Protein AF-0000000076930332 (afdb_homodimer)

InterPro domains:
  IPR001228 2-C-methyl-D-erythritol 4-phosphate cytidylyltransferase [TIGR00453] (9-200)
  IPR018294 4-diphosphocytidyl-2C-methyl-D-erythritol synthase, conserved site [PS01295] (77-84)
  IPR029044 Nucleotide-diphospho-sugar transferases [G3DSA:3.90.550.10] (7-202)
  IPR029044 Nucleotide-diphospho-sugar transferases [SSF53448] (9-201)
  IPR034683 Cytidylyltransferase IspD/TarI [PF01128] (9-201)
  IPR034683 Cytidylyltransferase IspD/TarI [cd02516] (11-196)
  IPR050088 IspD/TarI cytidylyltransferase, baterial-type [PTHR32125] (11-202)

Solvent-accessible surface area (backbone atoms only — not comparable to full-atom values): 22376 Å² total; per-residue (Å²): 130,55,72,64,52,55,50,51,55,51,31,39,43,30,55,47,45,49,67,70,33,88,89,50,72,61,46,69,48,64,39,57,76,90,48,47,62,60,55,57,66,65,48,73,86,65,89,49,57,75,45,77,41,56,58,46,95,45,71,69,43,21,52,49,48,39,60,71,68,53,66,90,81,52,73,60,40,75,49,64,56,48,45,27,32,55,50,49,65,66,49,51,51,51,22,49,52,46,11,71,73,58,42,18,16,27,23,22,38,74,46,82,57,55,39,30,34,36,48,98,85,36,32,59,71,44,76,54,66,46,91,36,30,28,34,57,47,63,45,33,24,29,26,49,65,54,52,52,54,15,49,52,50,32,60,73,66,69,58,86,72,96,51,74,64,54,36,33,45,75,67,71,47,68,35,36,54,31,77,49,59,88,73,46,45,68,48,83,46,73,68,38,45,54,48,50,53,52,56,57,65,74,101,130,55,73,63,54,53,51,50,55,50,31,39,42,30,56,48,47,49,69,71,34,89,89,48,70,63,46,68,46,64,38,57,76,88,49,47,63,61,56,56,65,65,48,73,87,64,89,49,58,75,45,77,42,56,58,45,96,46,72,70,42,20,52,49,48,40,61,71,69,52,66,90,81,54,74,62,40,76,47,64,56,47,43,27,32,55,52,48,67,66,49,50,51,52,24,49,52,46,11,69,74,58,43,18,16,28,22,21,39,73,47,85,57,57,37,32,34,37,49,97,84,36,32,61,72,43,77,55,68,46,91,35,29,28,33,57,47,61,46,33,24,29,27,49,63,55,50,53,55,16,48,51,50,31,62,73,68,68,57,87,73,94,48,72,64,54,38,34,44,75,69,71,45,68,36,35,54,31,79,50,59,88,73,44,46,68,49,84,45,74,67,38,45,53,46,50,52,53,56,55,65,74,99

pLDDT: mean 92.63, std 7.87, range [50.25, 98.88]

Radius of gyration: 24.08 Å; Cα contacts (8 Å, |Δi|>4): 737; chains: 2; bounding box: 47×67×54 Å

Organism: Aegilops tauschii subsp. strangulata (NCBI:txid200361)

Secondary structure (DSSP, 8-state):
--HHHHHHHHHTHHHHHHHT-TT---EEEE--GGGHHHHHHHSTT-SS-EEEE---SSHHHHHHHHHTTS-TT-S-EEE--TT-TT--HHHHHHHHHHHHHHSEEEEEEE--S-EEEE-TTSBEEEE--GGGEEEEEEEEEE-HHHHHHHHHHHHHTT---SSHHHHHHTTT---EEEE--TT-----SHHHHHHHHHHHHH-/--HHHHHHHHHTHHHHHHHT-TT---EEEE--GGGHHHHHHHSTT-SS-EEEE---SSHHHHHHHHHTTS-TT-S-EEE--TT-TT--HHHHHHHHHHHHHHSEEEEEEE--S-EEEE-TTSBEEEE--GGGEEEEEEEEEE-HHHHHHHHHHHHHTT---SSHHHHHHTTT---EEEE--TT-----SHHHHHHHHHHHHH-

Sequence (406 aa):
MSRRHEILTFLSHSLRTFCGMKEVKEVVVVCDPSYKNVFEGSVENLQIPIKFTTPGKERQDSVFNGLQEIDGDSELVCVHDSARPLVSSEDVKKVLEDAAVHGAAVLGVPVKATIKEANSDSFVVKTLDRKTLWEMQTPQVMKPNLLRDGFELVKRDALEVTDDVSIVEYLKHPVYITEGSYTNIKVTTPDDMLLAERLMNDKMSRRHEILTFLSHSLRTFCGMKEVKEVVVVCDPSYKNVFEGSVENLQIPIKFTTPGKERQDSVFNGLQEIDGDSELVCVHDSARPLVSSEDVKKVLEDAAVHGAAVLGVPVKATIKEANSDSFVVKTLDRKTLWEMQTPQVMKPNLLRDGFELVKRDALEVTDDVSIVEYLKHPVYITEGSYTNIKVTTPDDMLLAERLMNDK

Foldseek 3Di:
DDPVLVVLLLLLLVVQQLLPDPLHAEEEAEDDPVCVCSNVVNHPPGPHYYHYDYADPDPLRSVVRSLVPDDPPDFKDWDAGSLQNPFHNVLVVQQQVVCSVQQWEFEKAQDDDWDFDADPVRHTPDTDDSVVDIDTHGTIMGGSVLQVVLVVVCVVVVNDDPDSCVSSVVVVRDYHYRYGDPLSDGHDDPVSVVSVVVVVVVD/DDPVLVVLLLLLLVVQQLLPDPLHAEEEAEDDPVCVCSNVVNHPPGPHYYHYDYADPDPLRSVVRSLVPDDPPDFKDWDAGSLQNPFHNVLVVQQQVVCSVQQWEFEKAQDDDWDFDADPVRHTPDTDDSVVDIDTHGTIMGGSVLQVVLVVVCVVVVNDDPDRCVSSVVVVRDYHYRYGDPLSDGHDDPVSVVSVVVVVVVD

Structure (mmCIF, N/CA/C/O backbone):
data_AF-0000000076930332-model_v1
#
loop_
_entity.id
_entity.type
_entity.pdbx_description
1 polymer '2-C-methyl-D-erythritol 4-phosphate cytidylyltransferase, chloroplastic'
#
loop_
_atom_site.group_PDB
_atom_site.id
_atom_site.type_symbol
_atom_site.label_atom_id
_atom_site.label_alt_id
_atom_site.label_comp_id
_atom_site.label_asym_id
_atom_site.label_entity_id
_atom_site.label_seq_id
_atom_site.pdbx_PDB_ins_code
_atom_site.Cartn_x
_atom_site.Cartn_y
_atom_site.Cartn_z
_atom_site.occupancy
_atom_site.B_iso_or_equiv
_atom_site.auth_seq_id
_atom_site.auth_comp_id
_atom_site.auth_asym_id
_atom_site.auth_atom_id
_atom_site.pdbx_PDB_model_num
ATOM 1 N N . MET A 1 1 ? 28.844 10.359 14.023 1 50.25 1 MET A N 1
ATOM 2 C CA . MET A 1 1 ? 27.453 10.688 14.312 1 50.25 1 MET A CA 1
ATOM 3 C C . MET A 1 1 ? 26.625 9.422 14.461 1 50.25 1 MET A C 1
ATOM 5 O O . MET A 1 1 ? 26.766 8.477 13.68 1 50.25 1 MET A O 1
ATOM 9 N N . SER A 1 2 ? 25.875 9.266 15.578 1 70.81 2 SER A N 1
ATOM 10 C CA . SER A 1 2 ? 25.125 8.047 15.844 1 70.81 2 SER A CA 1
ATOM 11 C C . SER A 1 2 ? 24.047 7.816 14.781 1 70.81 2 SER A C 1
ATOM 13 O O . SER A 1 2 ? 23.594 8.766 14.133 1 70.81 2 SER A O 1
ATOM 15 N N . ARG A 1 3 ? 23.906 6.594 14.391 1 73.06 3 ARG A N 1
ATOM 16 C CA . ARG A 1 3 ? 22.875 6.191 13.445 1 73.06 3 ARG A CA 1
ATOM 17 C C . ARG A 1 3 ? 21.547 6.875 13.75 1 73.06 3 ARG A C 1
ATOM 19 O O . ARG A 1 3 ? 20.828 7.285 12.836 1 73.06 3 ARG A O 1
ATOM 26 N N . ARG A 1 4 ? 21.422 7.102 14.953 1 75.94 4 ARG A N 1
ATOM 27 C CA . ARG A 1 4 ? 20.203 7.754 15.406 1 75.94 4 ARG A CA 1
ATOM 28 C C . ARG A 1 4 ? 20.172 9.219 15 1 75.94 4 ARG A C 1
ATOM 30 O O . ARG A 1 4 ? 19.141 9.742 14.586 1 75.94 4 ARG A O 1
ATOM 37 N N . HIS A 1 5 ? 21.281 9.805 15.109 1 75.44 5 HIS A N 1
ATOM 38 C CA . HIS A 1 5 ? 21.391 11.203 14.727 1 75.44 5 HIS A CA 1
ATOM 39 C C . HIS A 1 5 ? 21.172 11.383 13.227 1 75.44 5 HIS A C 1
ATOM 41 O O . HIS A 1 5 ? 20.5 12.32 12.797 1 75.44 5 HIS 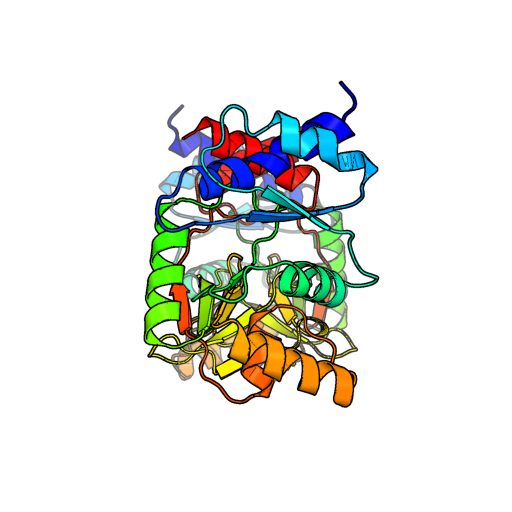A O 1
ATOM 47 N N . GLU A 1 6 ? 21.625 10.547 12.539 1 78 6 GLU A N 1
ATOM 48 C CA . GLU A 1 6 ? 21.484 10.594 11.086 1 78 6 GLU A CA 1
ATOM 49 C C . GLU A 1 6 ? 20.016 10.43 10.68 1 78 6 GLU A C 1
ATOM 51 O O . GLU A 1 6 ? 19.531 11.148 9.805 1 78 6 GLU A O 1
ATOM 56 N N . ILE A 1 7 ? 19.359 9.586 11.398 1 80.19 7 ILE A N 1
ATOM 57 C CA . ILE A 1 7 ? 17.953 9.312 11.102 1 80.19 7 ILE A CA 1
ATOM 58 C C . ILE A 1 7 ? 17.109 10.539 11.422 1 80.19 7 ILE A C 1
ATOM 60 O O . ILE A 1 7 ? 16.266 10.953 10.617 1 80.19 7 ILE A O 1
ATOM 64 N N . LEU A 1 8 ? 17.5 11.117 12.508 1 80.5 8 LEU A N 1
ATOM 65 C CA . LEU A 1 8 ? 16.719 12.266 12.938 1 80.5 8 LEU A CA 1
ATOM 66 C C . LEU A 1 8 ? 16.953 13.461 12.023 1 80.5 8 LEU A C 1
ATOM 68 O O . LEU A 1 8 ? 16.047 14.234 11.742 1 80.5 8 LEU A O 1
ATOM 72 N N . THR A 1 9 ? 18.141 13.555 11.594 1 80.06 9 THR A N 1
ATOM 73 C CA . THR A 1 9 ? 18.453 14.609 10.641 1 80.06 9 THR A CA 1
ATOM 74 C C . THR A 1 9 ? 17.688 14.414 9.336 1 80.06 9 THR A C 1
ATOM 76 O O . THR A 1 9 ? 17.141 15.375 8.781 1 80.06 9 THR A O 1
ATOM 79 N N . PHE A 1 10 ? 17.641 13.258 9.086 1 84.25 10 PHE A N 1
ATOM 80 C CA . PHE A 1 10 ? 16.906 12.945 7.859 1 84.25 10 PHE A CA 1
ATOM 81 C C . PHE A 1 10 ? 15.422 13.219 8.031 1 84.25 10 PHE A C 1
ATOM 83 O O . PHE A 1 10 ? 14.781 13.781 7.141 1 84.25 10 PHE A O 1
ATOM 90 N N . LEU A 1 11 ? 14.969 13 9.219 1 84.5 11 LEU A N 1
ATOM 91 C CA . LEU A 1 11 ? 13.539 13.148 9.492 1 84.5 11 LEU A CA 1
ATOM 92 C C . LEU A 1 11 ? 13.18 14.625 9.656 1 84.5 11 LEU A C 1
ATOM 94 O O . LEU A 1 11 ? 12 14.984 9.594 1 84.5 11 LEU A O 1
ATOM 98 N N . SER A 1 12 ? 14.203 15.461 9.672 1 89.62 12 SER A N 1
ATOM 99 C CA . SER A 1 12 ? 13.953 16.891 9.867 1 89.62 12 SER A CA 1
ATOM 100 C C . SER A 1 12 ? 13.805 17.609 8.531 1 89.62 12 SER A C 1
ATOM 102 O O . SER A 1 12 ? 13.531 18.812 8.492 1 89.62 12 SER A O 1
ATOM 104 N N . HIS A 1 13 ? 13.875 16.922 7.488 1 91.44 13 HIS A N 1
ATOM 105 C CA . HIS A 1 13 ? 13.789 17.531 6.168 1 91.44 13 HIS A CA 1
ATOM 106 C C . HIS A 1 13 ? 12.414 18.156 5.941 1 91.44 13 HIS A C 1
ATOM 108 O O . HIS A 1 13 ? 12.305 19.219 5.32 1 91.44 13 HIS A O 1
ATOM 114 N N . SER A 1 14 ? 11.414 17.453 6.43 1 93.62 14 SER A N 1
ATOM 115 C CA . SER A 1 14 ? 10.078 18.016 6.25 1 93.62 14 SER A CA 1
ATOM 116 C C . SER A 1 14 ? 9.914 19.328 7.023 1 93.62 14 SER A C 1
ATOM 118 O O . SER A 1 14 ? 9.18 20.219 6.598 1 93.62 14 SER A O 1
ATOM 120 N N . LEU A 1 15 ? 10.625 19.469 8.156 1 93.81 15 LEU A N 1
ATOM 121 C CA . LEU A 1 15 ? 10.602 20.703 8.914 1 93.81 15 LEU A CA 1
ATOM 122 C C . LEU A 1 15 ? 11.086 21.875 8.062 1 93.81 15 LEU A C 1
ATOM 124 O O . LEU A 1 15 ? 10.469 22.938 8.047 1 93.81 15 LEU A O 1
ATOM 128 N N . ARG A 1 16 ? 12.148 21.641 7.367 1 91.44 16 ARG A N 1
ATOM 129 C CA . ARG A 1 16 ? 12.68 22.672 6.484 1 91.44 16 ARG A CA 1
ATOM 130 C C . ARG A 1 16 ? 11.672 23.031 5.398 1 91.44 16 ARG A C 1
ATOM 132 O O . ARG A 1 16 ? 11.523 24.203 5.055 1 91.44 16 ARG A O 1
ATOM 139 N N . THR A 1 17 ? 11.039 22.031 4.871 1 93.56 17 THR A N 1
ATOM 140 C CA . THR A 1 17 ? 10.031 22.266 3.844 1 93.56 17 THR A CA 1
ATOM 141 C C . THR A 1 17 ? 8.922 23.172 4.363 1 93.56 17 THR A C 1
ATOM 143 O O . THR A 1 17 ? 8.594 24.188 3.736 1 93.56 17 THR A O 1
ATOM 146 N N . PHE A 1 18 ? 8.375 22.922 5.531 1 95.94 18 PHE A N 1
ATOM 147 C CA . PHE A 1 18 ? 7.289 23.703 6.113 1 95.94 18 PHE A CA 1
ATOM 148 C C . PHE A 1 18 ? 7.762 25.109 6.465 1 95.94 18 PHE A C 1
ATOM 150 O O . PHE A 1 18 ? 7.059 26.094 6.203 1 95.94 18 PHE A O 1
ATOM 157 N N . CYS A 1 19 ? 8.945 25.219 6.973 1 93.75 19 CYS A N 1
ATOM 158 C CA . CYS A 1 19 ? 9.477 26.516 7.398 1 93.75 19 CYS A CA 1
ATOM 159 C C . CYS A 1 19 ? 9.734 27.422 6.199 1 93.75 19 CYS A C 1
ATOM 161 O O . CYS A 1 19 ? 9.781 28.641 6.336 1 93.75 19 CYS A O 1
ATOM 163 N N . GLY A 1 20 ? 9.906 26.828 5.074 1 92.38 20 GLY A N 1
ATOM 164 C CA . GLY A 1 20 ? 10.18 27.594 3.869 1 92.38 20 GLY A CA 1
ATOM 165 C C . GLY A 1 20 ? 8.914 28.031 3.152 1 92.38 20 GLY A C 1
ATOM 166 O O . GLY A 1 20 ? 8.984 28.75 2.15 1 92.38 20 GLY A O 1
ATOM 167 N N . MET A 1 21 ? 7.809 27.703 3.678 1 94.81 21 MET A N 1
ATOM 168 C CA . MET A 1 21 ? 6.543 28 3.02 1 94.81 21 MET A CA 1
ATOM 169 C C . MET A 1 21 ? 5.922 29.281 3.58 1 94.81 21 MET A C 1
ATOM 171 O O . MET A 1 21 ? 5.84 29.453 4.797 1 94.81 21 MET A O 1
ATOM 175 N N . LYS A 1 22 ? 5.398 30.078 2.693 1 94.75 22 LYS A N 1
ATOM 176 C CA . LYS A 1 22 ? 4.773 31.328 3.119 1 94.75 22 LYS A CA 1
ATOM 177 C C . LYS A 1 22 ? 3.436 31.062 3.803 1 94.75 22 LYS A C 1
ATOM 179 O O . LYS A 1 22 ? 2.992 31.859 4.633 1 94.75 22 LYS A O 1
ATOM 184 N N . GLU A 1 23 ? 2.779 29.938 3.514 1 95.81 23 GLU A N 1
ATOM 185 C CA . GLU A 1 23 ? 1.477 29.578 4.066 1 95.81 23 GLU A CA 1
ATOM 186 C C . GLU A 1 23 ? 1.593 29.172 5.531 1 95.81 23 GLU A C 1
ATOM 188 O O . GLU A 1 23 ? 0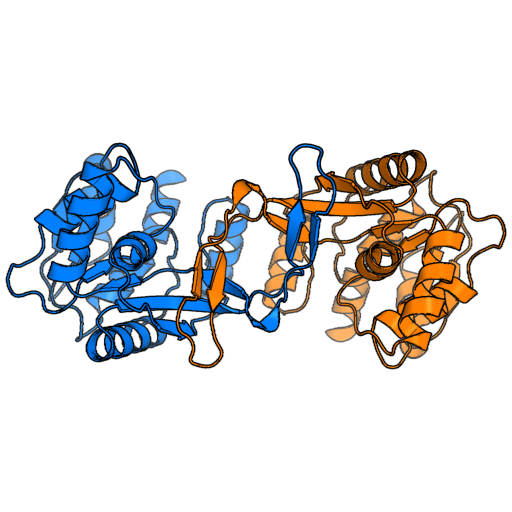.602 29.172 6.266 1 95.81 23 GLU A O 1
ATOM 193 N N . VAL A 1 24 ? 2.785 28.828 5.977 1 96.19 24 VAL A N 1
ATOM 194 C CA . VAL A 1 24 ? 3.002 28.344 7.336 1 96.19 24 VAL A CA 1
ATOM 195 C C . VAL A 1 24 ? 3.457 29.484 8.234 1 96.19 24 VAL A C 1
ATOM 197 O O . VAL A 1 24 ? 4.484 30.125 7.969 1 96.19 24 VAL A O 1
ATOM 200 N N . LYS A 1 25 ? 2.715 29.672 9.297 1 96.06 25 LYS A N 1
ATOM 201 C CA . LYS A 1 25 ? 2.988 30.844 10.141 1 96.06 25 LYS A CA 1
ATOM 202 C C . LYS A 1 25 ? 3.676 30.438 11.438 1 96.06 25 LYS A C 1
ATOM 204 O O . LYS A 1 25 ? 4.27 31.281 12.117 1 96.06 25 LYS A O 1
ATOM 209 N N . GLU A 1 26 ? 3.525 29.281 11.797 1 96.75 26 GLU A N 1
ATOM 210 C CA . GLU A 1 26 ? 4.188 28.703 12.961 1 96.75 26 GLU A CA 1
ATOM 211 C C . GLU A 1 26 ? 4.312 27.188 12.836 1 96.75 26 GLU A C 1
ATOM 213 O O . GLU A 1 26 ? 3.57 26.562 12.078 1 96.75 26 GLU A O 1
ATOM 218 N N . VAL A 1 27 ? 5.285 26.609 13.523 1 96.5 27 VAL A N 1
ATOM 219 C CA . VAL A 1 27 ? 5.461 25.156 13.57 1 96.5 27 VAL A CA 1
ATOM 220 C C . VAL A 1 27 ? 5.555 24.703 15.023 1 96.5 27 VAL A C 1
ATOM 222 O O . VAL A 1 27 ? 6.227 25.328 15.844 1 96.5 27 VAL A O 1
ATOM 225 N N . VAL A 1 28 ? 4.82 23.719 15.383 1 97.12 28 VAL A N 1
ATOM 226 C CA . VAL A 1 28 ? 4.938 23.031 16.672 1 97.12 28 VAL A CA 1
ATOM 227 C C . VAL A 1 28 ? 5.555 21.656 16.469 1 97.12 28 VAL A C 1
ATOM 229 O O . VAL A 1 28 ? 4.973 20.797 15.789 1 97.12 28 VAL A O 1
ATOM 232 N N . VAL A 1 29 ? 6.727 21.438 17.031 1 95.94 29 VAL A N 1
ATOM 233 C CA . VAL A 1 29 ? 7.406 20.141 16.953 1 95.94 29 VAL A CA 1
ATOM 234 C C . VAL A 1 29 ? 7.098 19.328 18.219 1 95.94 29 VAL A C 1
ATOM 236 O O . VAL A 1 29 ? 7.367 19.781 19.328 1 95.94 29 VAL A O 1
ATOM 239 N N . VAL A 1 30 ? 6.465 18.203 17.969 1 97.06 30 VAL A N 1
ATOM 240 C CA . VAL A 1 30 ? 6.176 17.281 19.062 1 97.06 30 VAL A CA 1
ATOM 241 C C . VAL A 1 30 ? 7.254 16.203 19.141 1 97.06 30 VAL A C 1
A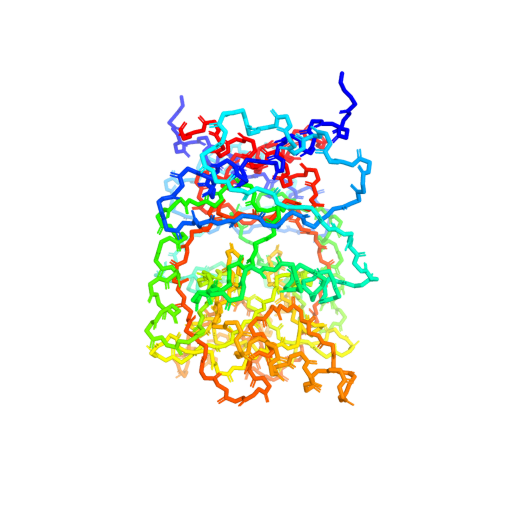TOM 243 O O . VAL A 1 30 ? 7.301 15.305 18.297 1 97.06 30 VAL A O 1
ATOM 246 N N . CYS A 1 31 ? 8.094 16.281 20.141 1 94.38 31 CYS A N 1
ATOM 247 C CA . CYS A 1 31 ? 9.195 15.32 20.266 1 94.38 31 CYS A CA 1
ATOM 248 C C . CYS A 1 31 ? 9.695 15.227 21.703 1 94.38 31 CYS A C 1
ATOM 250 O O . CYS A 1 31 ? 9.383 16.094 22.516 1 94.38 31 CYS A O 1
ATOM 252 N N . ASP A 1 32 ? 10.344 14.133 21.938 1 93.75 32 ASP A N 1
ATOM 253 C CA . ASP A 1 32 ? 11.07 14.039 23.188 1 93.75 32 ASP A CA 1
ATOM 254 C C . ASP A 1 32 ? 12.055 15.188 23.344 1 93.75 32 ASP A C 1
ATOM 256 O O . ASP A 1 32 ? 12.75 15.555 22.391 1 93.75 32 ASP A O 1
ATOM 260 N N . PRO A 1 33 ? 12.133 15.703 24.547 1 93.38 33 PRO A N 1
ATOM 261 C CA . PRO A 1 33 ? 13.023 16.844 24.766 1 93.38 33 PRO A CA 1
ATOM 262 C C . PRO A 1 33 ? 14.469 16.547 24.359 1 93.38 33 PRO A C 1
ATOM 264 O O . PRO A 1 33 ? 15.203 17.453 23.969 1 93.38 33 PRO A O 1
ATOM 267 N N . SER A 1 34 ? 14.898 15.297 24.375 1 91.44 34 SER A N 1
ATOM 268 C CA . SER A 1 34 ? 16.266 14.922 24.031 1 91.44 34 SER A CA 1
ATOM 269 C C . SER A 1 34 ? 16.547 15.164 22.547 1 91.44 34 SER A C 1
ATOM 271 O O . SER A 1 34 ? 17.719 15.203 22.125 1 91.44 34 SER A O 1
ATOM 273 N N . TYR A 1 35 ? 15.508 15.367 21.781 1 88.75 35 TYR A N 1
ATOM 274 C CA . TYR A 1 35 ? 15.711 15.531 20.344 1 88.75 35 TYR A CA 1
ATOM 275 C C . TYR A 1 35 ? 15.562 16.984 19.922 1 88.75 35 TYR A C 1
ATOM 277 O O . TYR A 1 35 ? 15.727 17.328 18.75 1 88.75 35 TYR A O 1
ATOM 285 N N . LYS A 1 36 ? 15.281 17.859 20.859 1 88.88 36 LYS A N 1
ATOM 286 C CA . LYS A 1 36 ? 15.031 19.266 20.562 1 88.88 36 LYS A CA 1
ATOM 287 C C . LYS A 1 36 ? 16.188 19.891 19.781 1 88.88 36 LYS A C 1
ATOM 289 O O . LYS A 1 36 ? 15.977 20.609 18.812 1 88.88 36 LYS A O 1
ATOM 294 N N . ASN A 1 37 ? 17.375 19.531 20.109 1 85.94 37 ASN A N 1
ATOM 295 C CA . ASN A 1 37 ? 18.547 20.125 19.5 1 85.94 37 ASN A CA 1
ATOM 296 C C . ASN A 1 37 ? 18.703 19.719 18.047 1 85.94 37 ASN A C 1
ATOM 298 O O . ASN A 1 37 ? 19.172 20.5 17.219 1 85.94 37 ASN A O 1
ATOM 302 N N . VAL A 1 38 ? 18.281 18.594 17.766 1 83.5 38 VAL A N 1
ATOM 303 C CA . VAL A 1 38 ? 18.375 18.094 16.391 1 83.5 38 VAL A CA 1
ATOM 304 C C . VAL A 1 38 ? 17.469 18.922 15.477 1 83.5 38 VAL A C 1
ATOM 306 O O . VAL A 1 38 ? 17.891 19.375 14.414 1 83.5 38 VAL A O 1
ATOM 309 N N . PHE A 1 39 ? 16.297 19.188 15.914 1 85.31 39 PHE A N 1
ATOM 310 C CA . PHE A 1 39 ? 15.336 19.922 15.109 1 85.31 39 PHE A CA 1
ATOM 311 C C . PHE A 1 39 ? 15.68 21.406 15.062 1 85.31 39 PHE A C 1
ATOM 313 O O . PHE A 1 39 ? 15.578 22.047 14.008 1 85.31 39 PHE A O 1
ATOM 320 N N . GLU A 1 40 ? 16.078 21.922 16.172 1 82.88 40 GLU A N 1
ATOM 321 C CA . GLU A 1 40 ? 16.484 23.328 16.219 1 82.88 40 GLU A CA 1
ATOM 322 C C . GLU A 1 40 ? 17.672 23.578 15.305 1 82.88 40 GLU A C 1
ATOM 324 O O . GLU A 1 40 ? 17.75 24.625 14.648 1 82.88 40 GLU A O 1
ATOM 329 N N . GLY A 1 41 ? 18.562 22.609 15.273 1 80.62 41 GLY A N 1
ATOM 330 C CA . GLY A 1 41 ? 19.766 22.75 14.461 1 80.62 41 GLY A CA 1
ATOM 331 C C . GLY A 1 41 ? 19.484 22.625 12.977 1 80.62 41 GLY A C 1
ATOM 332 O O . GLY A 1 41 ? 20.281 23.078 12.156 1 80.62 41 GLY A O 1
ATOM 333 N N . SER A 1 42 ? 18.438 22.062 12.703 1 78.19 42 SER A N 1
ATOM 334 C CA . SER A 1 42 ? 18.109 21.781 11.305 1 78.19 42 SER A CA 1
ATOM 335 C C . SER A 1 42 ? 17.516 23.016 10.625 1 78.19 42 SER A C 1
ATOM 337 O O . SER A 1 42 ? 17.391 23.047 9.398 1 78.19 42 SER A O 1
ATOM 339 N N . VAL A 1 43 ? 17.062 23.984 11.336 1 76.94 43 VAL A N 1
ATOM 340 C CA . VAL A 1 43 ? 16.375 25.141 10.75 1 76.94 43 VAL A CA 1
ATOM 341 C C . VAL A 1 43 ? 17.141 26.406 11.094 1 76.94 43 VAL A C 1
ATOM 343 O O . VAL A 1 43 ? 16.984 26.969 12.188 1 76.94 43 VAL A O 1
ATOM 346 N N . GLU A 1 44 ? 18.234 26.594 10.547 1 68.62 44 GLU A N 1
ATOM 347 C CA . GLU A 1 44 ? 18.984 27.828 10.773 1 68.62 44 GLU A CA 1
ATOM 348 C C . GLU A 1 44 ? 18.297 29.016 10.109 1 68.62 44 GLU A C 1
ATOM 350 O O . GLU A 1 44 ? 17.766 28.891 9 1 68.62 44 GLU A O 1
ATOM 355 N N . ASN A 1 45 ? 18.156 30.047 10.844 1 66.38 45 ASN A N 1
ATOM 356 C CA . ASN A 1 45 ? 17.688 31.328 10.336 1 66.38 45 ASN A CA 1
ATOM 357 C C . ASN A 1 45 ? 16.203 31.297 9.984 1 66.38 45 ASN A C 1
ATOM 359 O O . ASN A 1 45 ? 15.812 31.719 8.898 1 66.38 45 ASN A O 1
ATOM 363 N N . LEU A 1 46 ? 15.445 30.703 10.828 1 70.5 46 LEU A N 1
ATOM 364 C CA . LEU A 1 46 ? 14.023 30.531 10.562 1 70.5 46 LEU A CA 1
ATOM 365 C C . LEU A 1 46 ? 13.258 31.828 10.797 1 70.5 46 LEU A C 1
ATOM 367 O O . LEU A 1 46 ? 13.586 32.594 11.711 1 70.5 46 LEU A O 1
ATOM 371 N N . GLN A 1 47 ? 12.414 32.125 9.812 1 78.12 47 GLN A N 1
ATOM 372 C CA . GLN A 1 47 ? 11.602 33.344 9.836 1 78.12 47 GLN A CA 1
ATOM 373 C C . GLN A 1 47 ? 10.266 33.094 10.531 1 78.12 47 GLN A C 1
ATOM 375 O O . GLN A 1 47 ? 9.438 34 10.633 1 78.12 47 GLN A O 1
ATOM 380 N N . ILE A 1 48 ? 9.992 31.891 11.023 1 88.75 48 ILE A N 1
ATOM 381 C CA . ILE A 1 48 ? 8.719 31.625 11.688 1 88.75 48 ILE A CA 1
ATOM 382 C C . ILE A 1 48 ? 8.969 30.984 13.055 1 88.75 48 ILE A C 1
ATOM 384 O O . ILE A 1 48 ? 10 30.344 13.266 1 88.75 48 ILE A O 1
ATOM 388 N N . PRO A 1 49 ? 8.031 31.266 13.992 1 92.69 49 PRO A N 1
ATOM 389 C CA . PRO A 1 49 ? 8.18 30.688 15.32 1 92.69 49 PRO A CA 1
ATOM 390 C C . PRO A 1 49 ? 8.109 29.156 15.305 1 92.69 49 PRO A C 1
ATOM 392 O O . PRO A 1 49 ? 7.285 28.578 14.586 1 92.69 49 PRO A O 1
ATOM 395 N N . ILE A 1 50 ? 8.992 28.562 16.109 1 92.94 50 ILE A N 1
ATOM 396 C CA . ILE A 1 50 ? 8.977 27.109 16.344 1 92.94 50 ILE A CA 1
ATOM 397 C C . ILE A 1 50 ? 8.773 26.844 17.828 1 92.94 50 ILE A C 1
ATOM 399 O O . ILE A 1 50 ? 9.492 27.375 18.672 1 92.94 50 ILE A O 1
ATOM 403 N N . LYS A 1 51 ? 7.777 26.156 18.109 1 94.75 51 LYS A N 1
ATOM 404 C CA . LYS A 1 51 ? 7.492 25.703 19.453 1 94.75 51 LYS A CA 1
ATOM 405 C C . LYS A 1 51 ? 7.742 24.203 19.609 1 94.75 51 LYS A C 1
ATOM 407 O O . LYS A 1 51 ? 7.73 23.469 18.609 1 94.75 51 LYS A O 1
ATOM 412 N N . PHE A 1 52 ? 8.016 23.812 20.844 1 95.31 52 PHE A N 1
ATOM 413 C CA . PHE A 1 52 ? 8.211 22.406 21.141 1 95.31 52 PHE A CA 1
ATOM 414 C C . PHE A 1 52 ? 7.27 21.938 22.25 1 95.31 52 PHE A C 1
ATOM 416 O O . PHE A 1 52 ? 6.969 22.688 23.172 1 95.31 52 PHE A O 1
ATOM 423 N N . THR A 1 53 ? 6.801 20.797 22.094 1 97.44 53 THR A N 1
ATOM 424 C CA . THR A 1 53 ? 6.023 20.156 23.156 1 97.44 53 THR A CA 1
ATOM 425 C C . THR A 1 53 ? 6.32 18.656 23.203 1 97.44 53 THR A C 1
ATOM 427 O O . THR A 1 53 ? 6.992 18.125 22.328 1 97.44 53 THR A O 1
ATOM 430 N N . THR A 1 54 ? 5.879 17.938 24.266 1 97.25 54 THR A N 1
ATOM 431 C CA . THR A 1 54 ? 6.219 16.531 24.516 1 97.25 54 THR A CA 1
ATOM 432 C C . THR A 1 54 ? 5.164 15.609 23.922 1 97.25 54 THR A C 1
ATOM 434 O O . THR A 1 54 ? 3.988 15.969 23.844 1 97.25 54 THR A O 1
ATOM 437 N N . PRO A 1 55 ? 5.656 14.453 23.5 1 96.94 55 PRO A N 1
ATOM 438 C CA . PRO A 1 55 ? 4.688 13.477 22.984 1 96.94 55 PRO A CA 1
ATOM 439 C C . PRO A 1 55 ? 3.799 12.906 24.094 1 96.94 55 PRO A C 1
ATOM 441 O O . PRO A 1 55 ? 4.094 13.078 25.281 1 96.94 55 PRO A O 1
ATOM 444 N N . GLY A 1 56 ? 2.625 12.406 23.609 1 95.25 56 GLY A N 1
ATOM 445 C CA . GLY A 1 56 ? 1.776 11.641 24.516 1 95.25 56 GLY A CA 1
ATOM 446 C C . GLY A 1 56 ? 2.004 10.141 24.422 1 95.25 56 GLY A C 1
ATOM 447 O O . GLY A 1 56 ? 2.99 9.695 23.828 1 95.25 56 GLY A O 1
ATOM 448 N N . LYS A 1 57 ? 1.143 9.406 25.094 1 92.38 57 LYS A N 1
ATOM 449 C CA . LYS A 1 57 ? 1.258 7.949 25.125 1 92.38 57 LYS A CA 1
ATOM 450 C C . LYS A 1 57 ? 1.072 7.348 23.734 1 92.38 57 LYS A C 1
ATOM 452 O O . LYS A 1 57 ? 1.823 6.457 23.344 1 92.38 57 LYS A O 1
ATOM 457 N N . GLU A 1 58 ? 0.052 7.863 23.016 1 91.94 58 GLU A N 1
ATOM 458 C CA . GLU A 1 58 ? -0.252 7.422 21.656 1 91.94 58 GLU A CA 1
ATOM 459 C C . GLU A 1 58 ? -0.13 8.57 20.672 1 91.94 58 GLU A C 1
ATOM 461 O O . GLU A 1 58 ? -0.011 9.734 21.062 1 91.94 58 GLU A O 1
ATOM 466 N N . ARG A 1 59 ? -0.157 8.188 19.453 1 91.69 59 ARG A N 1
ATOM 467 C CA . ARG A 1 59 ? -0.033 9.172 18.391 1 91.69 59 ARG A CA 1
ATOM 468 C C . ARG A 1 59 ? -1.081 10.273 18.531 1 91.69 59 ARG A C 1
ATOM 470 O O . ARG A 1 59 ? -0.769 11.461 18.391 1 91.69 59 ARG A O 1
ATOM 477 N N . GLN A 1 60 ? -2.348 9.883 18.797 1 93.25 60 GLN A N 1
ATOM 478 C CA . GLN A 1 60 ? -3.422 10.867 18.891 1 93.25 60 GLN A CA 1
ATOM 479 C C . GLN A 1 60 ? -3.203 11.805 20.062 1 93.25 60 GLN A C 1
ATOM 481 O O . GLN A 1 60 ? -3.566 12.984 20.016 1 93.25 60 GLN A O 1
ATOM 486 N N . ASP A 1 61 ? -2.545 11.312 21.109 1 94.19 61 ASP A N 1
ATOM 487 C CA . ASP A 1 61 ? -2.217 12.148 22.266 1 94.19 61 ASP A CA 1
ATOM 488 C C . ASP A 1 61 ? -1.141 13.172 21.906 1 94.19 61 ASP A C 1
ATOM 490 O O . ASP A 1 61 ? -1.181 14.312 22.375 1 94.19 61 ASP A O 1
ATOM 494 N N . SER A 1 62 ? -0.206 12.719 21.141 1 96.06 62 SER A N 1
ATOM 495 C CA . SER A 1 62 ? 0.849 13.617 20.688 1 96.06 62 SER A CA 1
ATOM 496 C C . SER A 1 62 ? 0.281 14.758 19.844 1 96.06 62 SER A C 1
ATOM 498 O O . SER A 1 62 ? 0.667 15.914 20.016 1 96.06 62 SER A O 1
ATOM 500 N N . VAL A 1 63 ? -0.622 14.375 18.969 1 97.06 63 VAL A N 1
ATOM 501 C CA . VAL A 1 63 ? -1.265 15.391 18.125 1 97.06 63 VAL A CA 1
ATOM 502 C C . VAL A 1 63 ? -2.039 16.375 19 1 97.06 63 VAL A C 1
ATOM 504 O O . VAL A 1 63 ? -1.997 17.578 18.781 1 97.06 63 VAL A O 1
ATOM 507 N N . PHE A 1 64 ? -2.736 15.859 20.016 1 96.31 64 PHE A N 1
ATOM 508 C CA . PHE A 1 64 ? -3.494 16.703 20.938 1 96.31 64 PHE A CA 1
ATOM 509 C C . PHE A 1 64 ? -2.572 17.672 21.672 1 96.31 64 PHE A C 1
ATOM 511 O O . PHE A 1 64 ? -2.887 18.859 21.812 1 96.31 64 PHE A O 1
ATOM 518 N N . ASN A 1 65 ? -1.455 17.156 22.188 1 97.31 65 ASN A N 1
ATOM 519 C CA . ASN A 1 65 ? -0.48 18.016 22.859 1 97.31 65 ASN A CA 1
ATOM 520 C C . ASN A 1 65 ? -0.005 19.141 21.938 1 97.31 65 ASN A C 1
ATOM 522 O O . ASN A 1 65 ? 0.106 20.281 22.375 1 97.31 65 ASN A O 1
ATOM 526 N N . GLY A 1 66 ? 0.279 18.797 20.688 1 98 66 GLY A N 1
ATOM 527 C CA . GLY A 1 66 ? 0.655 19.812 19.719 1 98 66 GLY A CA 1
ATOM 528 C C . GLY A 1 66 ? -0.439 20.844 19.484 1 98 66 GLY A C 1
ATOM 529 O O . GLY A 1 66 ? -0.168 22.031 19.391 1 98 66 GLY A O 1
ATOM 530 N N . LEU A 1 67 ? -1.667 20.391 19.375 1 97.69 67 LEU A N 1
ATOM 531 C CA . LEU A 1 67 ? -2.824 21.234 19.125 1 97.69 67 LEU A CA 1
ATOM 532 C C . LEU A 1 67 ? -2.99 22.281 20.234 1 97.69 67 LEU A C 1
ATOM 534 O O . LEU A 1 67 ? -3.414 23.406 19.969 1 97.69 67 LEU A O 1
ATOM 538 N N . GLN A 1 68 ? -2.619 21.953 21.406 1 97.25 68 GLN A N 1
ATOM 539 C CA . GLN A 1 68 ? -2.762 22.859 22.547 1 97.25 68 GLN A CA 1
ATOM 540 C C . GLN A 1 68 ? -1.788 24.016 22.453 1 97.25 68 GLN A C 1
ATOM 542 O O . GLN A 1 68 ? -1.98 25.047 23.109 1 97.25 68 GLN A O 1
ATOM 547 N N . GLU A 1 69 ? -0.757 23.859 21.672 1 97.81 69 GLU A N 1
ATOM 548 C CA . GLU A 1 69 ? 0.312 24.859 21.641 1 97.81 69 GLU A CA 1
ATOM 549 C C . GLU A 1 69 ? 0.114 25.844 20.5 1 97.81 69 GLU A C 1
ATOM 551 O O . GLU A 1 69 ? 0.811 26.859 20.422 1 97.81 69 GLU A O 1
ATOM 556 N N . ILE A 1 70 ? -0.84 25.516 19.578 1 97.12 70 ILE A N 1
ATOM 557 C CA . ILE A 1 70 ? -0.944 26.375 18.391 1 97.12 70 ILE A CA 1
ATOM 558 C C . ILE A 1 70 ? -1.502 27.734 18.797 1 97.12 70 ILE A C 1
ATOM 560 O O . ILE A 1 70 ? -2.195 27.859 19.797 1 97.12 70 ILE A O 1
ATOM 564 N N . ASP A 1 71 ? -1.174 28.719 17.938 1 95.31 71 ASP A N 1
ATOM 565 C CA . ASP A 1 71 ? -1.732 30.062 18.125 1 95.31 71 ASP A CA 1
ATOM 566 C C . ASP A 1 71 ? -3.256 30.031 18.016 1 95.31 71 ASP A C 1
ATOM 568 O O . ASP A 1 71 ? -3.814 29.344 17.156 1 95.31 71 ASP A O 1
ATOM 572 N N . GLY A 1 72 ? -3.93 30.781 18.859 1 93.44 72 GLY A N 1
ATOM 573 C CA . GLY A 1 72 ? -5.383 30.828 18.891 1 93.44 72 GLY A CA 1
ATOM 574 C C . GLY A 1 72 ? -5.988 31.375 17.609 1 93.44 72 GLY A C 1
ATOM 575 O O . GLY A 1 72 ? -7.168 31.141 17.328 1 93.44 72 GLY A O 1
ATOM 576 N N . ASP A 1 73 ? -5.25 32.094 16.828 1 94.81 73 ASP A N 1
ATOM 577 C CA . ASP A 1 73 ? -5.762 32.688 15.617 1 94.81 73 ASP A CA 1
ATOM 578 C C . ASP A 1 73 ? -5.461 31.844 14.391 1 94.81 73 ASP A C 1
ATOM 580 O O . ASP A 1 73 ? -5.691 32.25 13.258 1 94.81 73 ASP A O 1
ATOM 584 N N . SER A 1 74 ? -4.965 30.641 14.664 1 96.44 74 SER A N 1
ATOM 585 C CA . SER A 1 74 ? -4.668 29.75 13.539 1 96.44 74 SER A CA 1
ATOM 586 C C . SER A 1 74 ? -5.93 29.422 12.742 1 96.44 74 SER A C 1
ATOM 588 O O . SER A 1 74 ? -6.965 29.094 13.32 1 96.44 74 SER A O 1
ATOM 590 N N . GLU A 1 75 ? -5.828 29.578 11.438 1 97.81 75 GLU A N 1
ATOM 591 C CA . GLU A 1 75 ? -6.969 29.297 10.57 1 97.81 75 GLU A CA 1
ATOM 592 C C . GLU A 1 75 ? -7.07 27.812 10.25 1 97.81 75 GLU A C 1
ATOM 594 O O . GLU A 1 75 ? -8.172 27.281 10.094 1 97.81 75 GLU A O 1
ATOM 599 N N . LEU A 1 76 ? -5.938 27.203 10.094 1 98.62 76 LEU A N 1
ATOM 600 C CA . LEU A 1 76 ? -5.832 25.766 9.812 1 98.62 76 LEU A CA 1
ATOM 601 C C . LEU A 1 76 ? -4.742 25.125 10.672 1 98.62 76 LEU A C 1
ATOM 603 O O . LEU A 1 76 ? -3.805 25.812 11.102 1 98.62 76 LEU A O 1
ATOM 607 N N . VAL A 1 77 ? -4.941 23.922 10.977 1 98.56 77 VAL A N 1
ATOM 608 C CA . VAL A 1 77 ? -3.9 23.078 11.578 1 98.56 77 VAL A CA 1
ATOM 609 C C . VAL A 1 77 ? -3.449 22.016 10.578 1 98.56 77 VAL A C 1
ATOM 611 O O . VAL A 1 77 ? -4.277 21.328 9.984 1 98.56 77 VAL A O 1
ATOM 614 N N . CYS A 1 78 ? -2.201 21.969 10.328 1 98.62 78 CYS A N 1
ATOM 615 C CA . CYS A 1 78 ? -1.574 21.016 9.414 1 98.62 78 CYS A CA 1
ATOM 616 C C . CYS A 1 78 ? -0.728 20 10.164 1 98.62 78 CYS A C 1
ATOM 618 O O . CYS A 1 78 ? 0.366 20.328 10.633 1 98.62 78 CYS A O 1
ATOM 620 N N . VAL A 1 79 ? -1.223 18.766 10.305 1 98.62 79 VAL A N 1
ATOM 621 C CA . VAL A 1 79 ? -0.527 17.719 11.047 1 98.62 79 VAL A CA 1
ATOM 622 C C . VAL A 1 79 ? 0.319 16.875 10.086 1 98.62 79 VAL A C 1
ATOM 624 O O . VAL A 1 79 ? -0.196 16.328 9.109 1 98.62 79 VAL A O 1
ATOM 627 N N . HIS A 1 80 ? 1.583 16.703 10.367 1 98.38 80 HIS A N 1
ATOM 628 C CA . HIS A 1 80 ? 2.504 15.992 9.484 1 98.38 80 HIS A CA 1
ATOM 629 C C . HIS A 1 80 ? 3.406 15.055 10.281 1 98.38 80 HIS A C 1
ATOM 631 O O . HIS A 1 80 ? 3.91 15.422 11.344 1 98.38 80 HIS A O 1
ATOM 637 N N . ASP A 1 81 ? 3.547 13.883 9.797 1 96.31 81 ASP A N 1
ATOM 638 C CA . ASP A 1 81 ? 4.512 12.938 10.344 1 96.31 81 ASP A CA 1
ATOM 639 C C . ASP A 1 81 ? 5.93 13.258 9.867 1 96.31 81 ASP A C 1
ATOM 641 O O . ASP A 1 81 ? 6.215 13.219 8.672 1 96.31 81 ASP A O 1
ATOM 645 N N . SER A 1 82 ? 6.832 13.438 10.836 1 94.25 82 SER A N 1
ATOM 646 C CA . SER A 1 82 ? 8.219 13.648 10.438 1 94.25 82 SER A CA 1
ATOM 647 C C . SER A 1 82 ? 8.781 12.43 9.719 1 94.25 82 SER A C 1
ATOM 649 O O . SER A 1 82 ? 9.766 12.531 8.984 1 94.25 82 SER A O 1
ATOM 651 N N . ALA A 1 83 ? 8.141 11.328 9.906 1 94.75 83 ALA A N 1
ATOM 652 C CA . ALA A 1 83 ? 8.539 10.094 9.242 1 94.75 83 ALA A CA 1
ATOM 653 C C . ALA A 1 83 ? 8.25 10.164 7.746 1 94.75 83 ALA A C 1
ATOM 655 O O . ALA A 1 83 ? 8.594 9.242 7 1 94.75 83 ALA A O 1
ATOM 656 N N . ARG A 1 84 ? 7.715 11.227 7.273 1 96.56 84 ARG A N 1
ATOM 657 C CA . ARG A 1 84 ? 7.59 11.516 5.848 1 96.56 84 ARG A CA 1
ATOM 658 C C . ARG A 1 84 ? 8.445 12.711 5.457 1 96.56 84 ARG A C 1
ATOM 660 O O . ARG A 1 84 ? 7.926 13.781 5.137 1 96.56 84 ARG A O 1
ATOM 667 N N . PRO A 1 85 ? 9.695 12.492 5.336 1 95.88 85 PRO A N 1
ATOM 668 C CA . PRO A 1 85 ? 10.625 13.617 5.168 1 95.88 85 PRO A CA 1
ATOM 669 C C . PRO A 1 85 ? 10.578 14.211 3.76 1 95.88 85 PRO A C 1
ATOM 671 O O . PRO A 1 85 ? 11.125 15.289 3.525 1 95.88 85 PRO A O 1
ATOM 674 N N . LEU A 1 86 ? 9.844 13.609 2.791 1 95.25 86 LEU A N 1
ATOM 675 C CA . LEU A 1 86 ? 9.977 14.016 1.398 1 95.25 86 LEU A CA 1
ATOM 676 C C . LEU A 1 86 ? 8.711 14.711 0.915 1 95.25 86 LEU A C 1
ATOM 678 O O . LEU A 1 86 ? 8.484 14.836 -0.292 1 95.25 86 LEU A O 1
ATOM 682 N N . VAL A 1 87 ? 7.906 15.164 1.817 1 97.12 87 VAL A N 1
ATOM 683 C CA . VAL A 1 87 ? 6.707 15.891 1.409 1 97.12 87 VAL A CA 1
ATOM 684 C C . VAL A 1 87 ? 7.098 17.141 0.621 1 97.12 87 VAL A C 1
ATOM 686 O O . VAL A 1 87 ? 8.055 17.828 0.978 1 97.12 87 VAL A O 1
ATOM 689 N N . SER A 1 88 ? 6.406 17.359 -0.509 1 96.81 88 SER A N 1
ATOM 690 C CA . SER A 1 88 ? 6.711 18.547 -1.314 1 96.81 88 SER A CA 1
ATOM 691 C C . SER A 1 88 ? 5.883 19.75 -0.871 1 96.81 88 SER A C 1
ATOM 693 O O . SER A 1 88 ? 4.746 19.594 -0.416 1 96.81 88 SER A O 1
ATOM 695 N N . SER A 1 89 ? 6.473 20.938 -1.104 1 97.62 89 SER A N 1
ATOM 696 C CA . SER A 1 89 ? 5.73 22.156 -0.803 1 97.62 89 SER A CA 1
ATOM 697 C C . SER A 1 89 ? 4.48 22.281 -1.671 1 97.62 89 SER A C 1
ATOM 699 O O . SER A 1 89 ? 3.455 22.797 -1.228 1 97.62 89 SER A O 1
ATOM 701 N N . GLU A 1 90 ? 4.551 21.719 -2.834 1 98.06 90 GLU A N 1
ATOM 702 C CA . GLU A 1 90 ? 3.41 21.75 -3.746 1 98.06 90 GLU A CA 1
ATOM 703 C C . GLU A 1 90 ? 2.246 20.922 -3.201 1 98.06 90 GLU A C 1
ATOM 705 O O . GLU A 1 90 ? 1.104 21.391 -3.191 1 98.06 90 GLU A O 1
ATOM 710 N N . ASP A 1 91 ? 2.539 19.75 -2.758 1 98.44 91 ASP A N 1
ATOM 711 C CA . ASP A 1 91 ? 1.501 18.891 -2.193 1 98.44 91 ASP A CA 1
ATOM 712 C C . ASP A 1 91 ? 0.909 19.516 -0.927 1 98.44 91 ASP A C 1
ATOM 714 O O . ASP A 1 91 ? -0.304 19.453 -0.713 1 98.44 91 ASP A O 1
ATOM 718 N N . VAL A 1 92 ? 1.749 20.141 -0.096 1 98.62 92 VAL A N 1
ATOM 719 C CA . VAL A 1 92 ? 1.289 20.797 1.129 1 98.62 92 VAL A CA 1
ATOM 720 C C . VAL A 1 92 ? 0.335 21.938 0.785 1 98.62 92 VAL A C 1
ATOM 722 O O . VAL A 1 92 ? -0.737 22.062 1.381 1 98.62 92 VAL A O 1
ATOM 725 N N . LYS A 1 93 ? 0.734 22.703 -0.171 1 98.62 93 LYS A N 1
ATOM 726 C CA . LYS A 1 93 ? -0.095 23.844 -0.578 1 98.62 93 LYS A CA 1
ATOM 727 C C . LYS A 1 93 ? -1.47 23.375 -1.047 1 98.62 93 LYS A C 1
ATOM 729 O O . LYS A 1 93 ? -2.49 23.953 -0.67 1 98.62 93 LYS A O 1
ATOM 734 N N . LYS A 1 94 ? -1.5 22.328 -1.822 1 98.75 94 LYS A N 1
ATOM 735 C CA . LYS A 1 94 ? -2.754 21.812 -2.352 1 98.75 94 LYS A CA 1
ATOM 736 C C . LYS A 1 94 ? -3.686 21.375 -1.224 1 98.75 94 LYS A C 1
ATOM 738 O O . LYS A 1 94 ? -4.875 21.688 -1.235 1 98.75 94 LYS A O 1
ATOM 743 N N . VAL A 1 95 ? -3.135 20.641 -0.284 1 98.88 95 VAL A N 1
ATOM 744 C CA . VAL A 1 95 ? -3.99 20.109 0.772 1 98.88 95 VAL A CA 1
ATOM 745 C C . VAL A 1 95 ? -4.434 21.234 1.697 1 98.88 95 VAL A C 1
ATOM 747 O O . VAL A 1 95 ? -5.551 21.234 2.213 1 98.88 95 VAL A O 1
ATOM 750 N N . LEU A 1 96 ? -3.625 22.281 1.927 1 98.81 96 LEU A N 1
ATOM 751 C CA . LEU A 1 96 ? -4.035 23.469 2.666 1 98.81 96 LEU A CA 1
ATOM 752 C C . LEU A 1 96 ? -5.211 24.156 1.981 1 98.81 96 LEU A C 1
ATOM 754 O O . LEU A 1 96 ? -6.188 24.531 2.639 1 98.81 96 LEU A O 1
ATOM 758 N N . GLU A 1 97 ? -5.086 24.281 0.704 1 98.75 97 GLU A N 1
ATOM 759 C CA . GLU A 1 97 ? -6.141 24.938 -0.064 1 98.75 97 GLU A CA 1
ATOM 760 C C . GLU A 1 97 ? -7.449 24.172 0.015 1 98.75 97 GLU A C 1
ATOM 762 O O . GLU A 1 97 ? -8.516 24.75 0.218 1 98.75 97 GLU A O 1
ATOM 767 N N . ASP A 1 98 ? -7.363 22.875 -0.131 1 98.81 98 ASP A N 1
ATOM 768 C CA . ASP A 1 98 ? -8.555 22.031 -0.049 1 98.81 98 ASP A CA 1
ATOM 769 C C . ASP A 1 98 ? -9.188 22.109 1.338 1 98.81 98 ASP A C 1
ATOM 771 O O . ASP A 1 98 ? -10.414 22.188 1.464 1 98.81 98 ASP A O 1
ATOM 775 N N . ALA A 1 99 ? -8.375 22.109 2.332 1 98.75 99 ALA A N 1
ATOM 776 C CA . ALA A 1 99 ? -8.891 22.203 3.695 1 98.75 99 ALA A CA 1
ATOM 777 C C . ALA A 1 99 ? -9.547 23.547 3.953 1 98.75 99 ALA A C 1
ATOM 779 O O . ALA A 1 99 ? -10.523 23.641 4.699 1 98.75 99 ALA A O 1
ATOM 780 N N . ALA A 1 100 ? -8.93 24.578 3.379 1 98.5 100 ALA A N 1
ATOM 781 C CA . ALA A 1 100 ? -9.523 25.906 3.521 1 98.5 100 ALA A CA 1
ATOM 782 C C . ALA A 1 100 ? -10.938 25.953 2.959 1 98.5 100 ALA A C 1
ATOM 784 O O . ALA A 1 100 ? -11.82 26.609 3.516 1 98.5 100 ALA A O 1
ATOM 785 N N . VAL A 1 101 ? -11.172 25.234 1.92 1 98.5 101 VAL A N 1
ATOM 786 C CA . VAL A 1 101 ? -12.461 25.203 1.237 1 98.5 101 VAL A CA 1
ATOM 787 C C . VAL A 1 101 ? -13.422 24.281 1.974 1 98.5 101 VAL A C 1
ATOM 789 O O . VAL A 1 101 ? -14.57 24.641 2.236 1 98.5 101 VAL A O 1
ATOM 792 N N . HIS A 1 102 ? -12.953 23.109 2.453 1 98.38 102 HIS A N 1
ATOM 793 C CA . HIS A 1 102 ? -13.867 22.062 2.895 1 98.38 102 HIS A CA 1
ATOM 794 C C . HIS A 1 102 ? -13.836 21.906 4.41 1 98.38 102 HIS A C 1
ATOM 796 O O . HIS A 1 102 ? -14.672 21.203 4.98 1 98.38 102 HIS A O 1
ATOM 802 N N . GLY A 1 103 ? -12.922 22.531 5.043 1 98.25 103 GLY A N 1
ATOM 803 C CA . GLY A 1 103 ? -12.773 22.438 6.488 1 98.25 103 GLY A CA 1
ATOM 804 C C . GLY A 1 103 ? -11.812 21.359 6.926 1 98.25 103 GLY A C 1
ATOM 805 O O . GLY A 1 103 ? -11.234 21.438 8.008 1 98.25 103 GLY A O 1
ATOM 806 N N . ALA A 1 104 ? -11.719 20.344 6.09 1 98.75 104 ALA A N 1
ATOM 807 C CA . ALA A 1 104 ? -10.82 19.219 6.363 1 98.75 104 ALA A CA 1
ATOM 808 C C . ALA A 1 104 ? -10.367 18.547 5.07 1 98.75 104 ALA A C 1
ATOM 810 O O . ALA A 1 104 ? -11.164 18.359 4.145 1 98.75 104 ALA A O 1
ATOM 811 N N . ALA A 1 105 ? -9.086 18.219 5.008 1 98.81 105 ALA A N 1
ATOM 812 C CA . ALA A 1 105 ? -8.516 17.531 3.855 1 98.81 105 ALA A CA 1
ATOM 813 C C . ALA A 1 105 ? -7.309 16.688 4.266 1 98.81 105 ALA A C 1
ATOM 815 O O . ALA A 1 105 ? -6.672 16.969 5.285 1 98.81 105 ALA A O 1
ATOM 816 N N . VAL A 1 106 ? -7.082 15.695 3.504 1 98.88 106 VAL A N 1
ATOM 817 C CA . VAL A 1 106 ? -5.98 14.781 3.777 1 98.88 106 VAL A CA 1
ATOM 818 C C . VAL A 1 106 ? -5.246 14.461 2.479 1 98.88 106 VAL A C 1
ATOM 820 O O . VAL A 1 106 ? -5.871 14.281 1.431 1 98.88 106 VAL A O 1
ATOM 823 N N . LEU A 1 107 ? -3.912 14.484 2.582 1 98.81 107 LEU A N 1
ATOM 824 C CA . LEU A 1 107 ? -3.109 13.984 1.471 1 98.81 107 LEU A CA 1
ATOM 825 C C . LEU A 1 107 ? -3.234 12.469 1.347 1 98.81 107 LEU A C 1
ATOM 827 O O . LEU A 1 107 ? -3.23 11.758 2.354 1 98.81 107 LEU A O 1
ATOM 831 N N . GLY A 1 108 ? -3.424 11.984 0.164 1 98.56 108 GLY A N 1
ATOM 832 C CA . GLY A 1 108 ? -3.492 10.555 -0.114 1 98.56 108 GLY A CA 1
ATOM 833 C C . GLY A 1 108 ? -3.18 10.211 -1.559 1 98.56 108 GLY A C 1
ATOM 834 O O . GLY A 1 108 ? -3.092 11.102 -2.406 1 98.56 108 GLY A O 1
ATOM 835 N N . VAL A 1 109 ? -2.916 8.922 -1.815 1 98.19 109 VAL A N 1
ATOM 836 C CA . VAL A 1 109 ? -2.703 8.438 -3.178 1 98.19 109 VAL A CA 1
ATOM 837 C C . VAL A 1 109 ? -3.6 7.234 -3.447 1 98.19 109 VAL A C 1
ATOM 839 O O . VAL A 1 109 ? -3.906 6.465 -2.533 1 98.19 109 VAL A O 1
ATOM 842 N N . PRO A 1 110 ? -3.998 7.07 -4.707 1 97.81 110 PRO A N 1
ATOM 843 C CA . PRO A 1 110 ? -4.715 5.836 -5.035 1 97.81 110 PRO A CA 1
ATOM 844 C C . PRO A 1 110 ? -3.922 4.578 -4.688 1 97.81 110 PRO A C 1
ATOM 846 O O . PRO A 1 110 ? -2.701 4.547 -4.863 1 97.81 110 PRO A O 1
ATOM 849 N N . VAL A 1 111 ? -4.625 3.607 -4.164 1 96.94 111 VAL A N 1
ATOM 850 C CA . VAL A 1 111 ? -3.992 2.322 -3.889 1 96.94 111 VAL A CA 1
ATOM 851 C C . VAL A 1 111 ? -3.574 1.659 -5.199 1 96.94 111 VAL A C 1
ATOM 853 O O . VAL A 1 111 ? -4.328 1.673 -6.176 1 96.94 111 VAL A O 1
ATOM 856 N N . LYS A 1 112 ? -2.398 1.051 -5.191 1 92.44 112 LYS A N 1
ATOM 857 C CA . LYS A 1 112 ? -1.921 0.355 -6.383 1 92.44 112 LYS A CA 1
ATOM 858 C C . LYS A 1 112 ? -2.146 -1.15 -6.27 1 92.44 112 LYS A C 1
ATOM 860 O O . LYS A 1 112 ? -2.5 -1.807 -7.25 1 92.44 112 LYS A O 1
ATOM 865 N N . ALA A 1 113 ? -1.982 -1.612 -5.125 1 93.56 113 ALA A N 1
ATOM 866 C CA . ALA A 1 113 ? -2.074 -3.051 -4.895 1 93.56 113 ALA A CA 1
ATOM 867 C C . ALA A 1 113 ? -3.529 -3.506 -4.832 1 93.56 113 ALA A C 1
ATOM 869 O O . ALA A 1 113 ? -4.422 -2.713 -4.52 1 93.56 113 ALA A O 1
ATOM 870 N N . THR A 1 114 ? -3.768 -4.754 -5.203 1 96.12 114 THR A N 1
ATOM 871 C CA . THR A 1 114 ? -5.055 -5.371 -4.902 1 96.12 114 THR A CA 1
ATOM 872 C C . THR A 1 114 ? -5.207 -5.59 -3.4 1 96.12 114 THR A C 1
ATOM 874 O O . THR A 1 114 ? -4.336 -6.184 -2.76 1 96.12 114 THR A O 1
ATOM 877 N N . ILE A 1 115 ? -6.254 -5.02 -2.873 1 98.12 115 ILE A N 1
ATOM 878 C CA . ILE A 1 115 ? -6.52 -5.148 -1.444 1 98.12 115 ILE A CA 1
ATOM 879 C C . ILE A 1 115 ? -7.684 -6.113 -1.223 1 98.12 115 ILE A C 1
ATOM 881 O O . ILE A 1 115 ? -8.719 -6.012 -1.889 1 98.12 115 ILE A O 1
ATOM 885 N N . LYS A 1 116 ? -7.484 -7.043 -0.345 1 98.25 116 LYS A N 1
ATOM 886 C CA . LYS A 1 116 ? -8.547 -7.961 0.062 1 98.25 116 LYS A CA 1
ATOM 887 C C . LYS A 1 116 ? -8.805 -7.867 1.563 1 98.25 116 LYS A C 1
ATOM 889 O O . LYS A 1 116 ? -7.895 -7.566 2.34 1 98.25 116 LYS A O 1
ATOM 894 N N . GLU A 1 117 ? -10.039 -8.039 1.932 1 98.06 117 GLU A N 1
ATOM 895 C CA . GLU A 1 117 ? -10.414 -8.258 3.324 1 98.06 117 GLU A CA 1
ATOM 896 C C . GLU A 1 117 ? -10.352 -9.734 3.695 1 98.06 117 GLU A C 1
ATOM 898 O O . GLU A 1 117 ? -10.812 -10.594 2.939 1 98.06 117 GLU A O 1
ATOM 903 N N . ALA A 1 118 ? -9.766 -10.008 4.801 1 98.44 118 ALA A N 1
ATOM 904 C CA . ALA A 1 118 ? -9.672 -11.383 5.289 1 98.44 118 ALA A CA 1
ATOM 905 C C . ALA A 1 118 ? -10.375 -11.531 6.633 1 98.44 118 ALA A C 1
ATOM 907 O O . ALA A 1 118 ? -10.492 -10.57 7.391 1 98.44 118 ALA A O 1
ATOM 908 N N . ASN A 1 119 ? -10.836 -12.719 6.914 1 97.94 119 ASN A N 1
ATOM 909 C CA . ASN A 1 119 ? -11.375 -13.008 8.234 1 97.94 119 ASN A CA 1
ATOM 910 C C . ASN A 1 119 ? -10.281 -13.461 9.203 1 97.94 119 ASN A C 1
ATOM 912 O O . ASN A 1 119 ? -9.102 -13.453 8.852 1 97.94 119 ASN A O 1
ATOM 916 N N . SER A 1 120 ? -10.617 -13.773 10.406 1 97.06 120 SER A N 1
ATOM 917 C CA . SER A 1 120 ? -9.656 -14.094 11.461 1 97.06 120 SER A CA 1
ATOM 918 C C . SER A 1 120 ? -8.922 -15.398 11.164 1 97.06 120 SER A C 1
ATOM 920 O O . SER A 1 120 ? -7.879 -15.68 11.758 1 97.06 120 SER A O 1
ATOM 922 N N . ASP A 1 121 ? -9.445 -16.25 10.227 1 97.56 121 ASP A N 1
ATOM 923 C CA . ASP A 1 121 ? -8.82 -17.531 9.875 1 97.56 121 ASP A CA 1
ATOM 924 C C . ASP A 1 121 ? -7.961 -17.391 8.617 1 97.56 121 ASP A C 1
ATOM 926 O O . ASP A 1 121 ? -7.559 -18.406 8.031 1 97.56 121 ASP A O 1
ATOM 930 N N . SER A 1 122 ? -7.754 -16.188 8.102 1 97.88 122 SER A N 1
ATOM 931 C CA . SER A 1 122 ? -6.855 -15.867 6.996 1 97.88 122 SER A CA 1
ATOM 932 C C . SER A 1 122 ? -7.465 -16.266 5.66 1 97.88 122 SER A C 1
ATOM 934 O O . SER A 1 122 ? -6.742 -16.594 4.711 1 97.88 122 SER A O 1
ATOM 936 N N . PHE A 1 123 ? -8.773 -16.328 5.66 1 98.44 123 PHE A N 1
ATOM 937 C CA . PHE A 1 123 ? -9.453 -16.547 4.387 1 98.44 123 PHE A CA 1
ATOM 938 C C . PHE A 1 123 ? -9.977 -15.234 3.822 1 98.44 123 PHE A C 1
ATOM 940 O O . PHE A 1 123 ? -10.461 -14.375 4.57 1 98.44 123 PHE A O 1
ATOM 947 N N . VAL A 1 124 ? -9.922 -15.141 2.512 1 98.06 124 VAL A N 1
ATOM 948 C CA . VAL A 1 124 ? -10.43 -13.961 1.827 1 98.06 124 VAL A CA 1
ATOM 949 C C . VAL A 1 124 ? -11.945 -13.859 2.018 1 98.06 124 VAL A C 1
ATOM 951 O O . VAL A 1 124 ? -12.672 -14.82 1.765 1 98.06 124 VAL A O 1
ATOM 954 N N . VAL A 1 125 ? -12.352 -12.664 2.48 1 97.06 125 VAL A N 1
ATOM 955 C CA . VAL A 1 125 ? -13.781 -12.367 2.6 1 97.06 125 VAL A CA 1
ATOM 956 C C . VAL A 1 125 ? -14.273 -11.688 1.326 1 97.06 125 VAL A C 1
ATOM 958 O O . VAL A 1 125 ? -15.312 -12.062 0.78 1 97.06 125 VAL A O 1
ATOM 961 N N . LYS A 1 126 ? -13.562 -10.758 0.884 1 95.31 126 LYS A N 1
ATOM 962 C CA . LYS A 1 126 ? -13.906 -10.078 -0.361 1 95.31 126 LYS A CA 1
ATOM 963 C C . LYS A 1 126 ? -12.711 -9.289 -0.899 1 95.31 126 LYS A C 1
ATOM 965 O O . LYS A 1 126 ? -11.797 -8.938 -0.146 1 95.31 126 LYS A O 1
ATOM 970 N N . THR A 1 127 ? -12.766 -9.133 -2.193 1 96.31 127 THR A N 1
ATOM 971 C CA . THR A 1 127 ? -11.852 -8.211 -2.855 1 96.31 127 THR A CA 1
ATOM 972 C C . THR A 1 127 ? -12.453 -6.812 -2.932 1 96.31 127 THR A C 1
ATOM 974 O O . THR A 1 127 ? -13.602 -6.645 -3.35 1 96.31 127 THR A O 1
ATOM 977 N N . LEU A 1 128 ? -11.688 -5.844 -2.51 1 96.62 128 LEU A N 1
ATOM 978 C CA . LEU A 1 128 ? -12.195 -4.477 -2.504 1 96.62 128 LEU A CA 1
ATOM 979 C C . LEU A 1 128 ? -11.953 -3.803 -3.85 1 96.62 128 LEU A C 1
ATOM 981 O O . LEU A 1 128 ? -11.008 -4.141 -4.559 1 96.62 128 LEU A O 1
ATOM 985 N N . ASP A 1 129 ? -12.859 -2.877 -4.141 1 95.06 129 ASP A N 1
ATOM 986 C CA . ASP A 1 129 ? -12.734 -2.143 -5.395 1 95.06 129 ASP A CA 1
ATOM 987 C C . ASP A 1 129 ? -11.586 -1.134 -5.324 1 95.06 129 ASP A C 1
ATOM 989 O O . ASP A 1 129 ? -11.734 -0.06 -4.734 1 95.06 129 ASP A O 1
ATOM 993 N N . ARG A 1 130 ? -10.562 -1.439 -5.977 1 95.19 130 ARG A N 1
ATOM 994 C CA . ARG A 1 130 ? -9.32 -0.673 -5.895 1 95.19 130 ARG A CA 1
ATOM 995 C C . ARG A 1 130 ? -9.539 0.764 -6.359 1 95.19 130 ARG A C 1
ATOM 997 O O . ARG A 1 130 ? -8.859 1.681 -5.887 1 95.19 130 ARG A O 1
ATOM 1004 N N . LYS A 1 131 ? -10.5 1 -7.211 1 95.06 131 LYS A N 1
ATOM 1005 C CA . LYS A 1 131 ? -10.734 2.314 -7.801 1 95.06 131 LYS A CA 1
ATOM 1006 C C . LYS A 1 131 ? -11.203 3.314 -6.75 1 95.06 131 LYS A C 1
ATOM 1008 O O . LYS A 1 131 ? -11.117 4.527 -6.953 1 95.06 131 LYS A O 1
ATOM 1013 N N . THR A 1 132 ? -11.688 2.822 -5.676 1 97.69 132 THR A N 1
ATOM 1014 C CA . THR A 1 132 ? -12.242 3.703 -4.652 1 97.69 132 THR A CA 1
ATOM 1015 C C . THR A 1 132 ? -11.281 3.818 -3.467 1 97.69 132 THR A C 1
ATOM 1017 O O . THR A 1 132 ? -11.578 4.516 -2.494 1 97.69 132 THR A O 1
ATOM 1020 N N . LEU A 1 133 ? -10.172 3.111 -3.475 1 98.44 133 LEU A N 1
ATOM 1021 C CA . LEU A 1 133 ? -9.328 2.988 -2.291 1 98.44 133 LEU A CA 1
ATOM 1022 C C . LEU A 1 133 ? -8.141 3.941 -2.367 1 98.44 133 LEU A C 1
ATOM 1024 O O . LEU A 1 133 ? -7.508 4.066 -3.416 1 98.44 133 LEU A O 1
ATOM 1028 N N . TRP A 1 134 ? -7.918 4.543 -1.235 1 98.56 134 TRP A N 1
ATOM 1029 C CA . TRP A 1 134 ? -6.82 5.496 -1.117 1 98.56 134 TRP A CA 1
ATOM 1030 C C . TRP A 1 134 ? -5.949 5.18 0.095 1 98.56 134 TRP A C 1
ATOM 1032 O O . TRP A 1 134 ? -6.465 4.836 1.163 1 98.56 134 TRP A O 1
ATOM 1042 N N . GLU A 1 135 ? -4.652 5.305 -0.08 1 98.12 135 GLU A N 1
ATOM 1043 C CA . GLU A 1 135 ? -3.709 5.285 1.034 1 98.12 135 GLU A CA 1
ATOM 1044 C C . GLU A 1 135 ? -3.533 6.676 1.633 1 98.12 135 GLU A C 1
ATOM 1046 O O . GLU A 1 135 ? -3.242 7.633 0.914 1 98.12 135 GLU A O 1
ATOM 1051 N N . MET A 1 136 ? -3.643 6.762 2.896 1 98.19 136 MET A N 1
ATOM 1052 C CA . MET A 1 136 ? -3.541 8.062 3.553 1 98.19 136 MET A CA 1
ATOM 1053 C C . MET A 1 136 ? -2.082 8.43 3.812 1 98.19 136 MET A C 1
ATOM 1055 O O . MET A 1 136 ? -1.27 7.562 4.141 1 98.19 136 MET A O 1
ATOM 1059 N N . GLN A 1 137 ? -1.826 9.609 3.562 1 98.25 137 GLN A N 1
ATOM 1060 C CA . GLN A 1 137 ? -0.542 10.227 3.879 1 98.25 137 GLN A CA 1
ATOM 1061 C C . GLN A 1 137 ? -0.719 11.414 4.82 1 98.25 137 GLN A C 1
ATOM 1063 O O . GLN A 1 137 ? -1.821 11.664 5.309 1 98.25 137 GLN A O 1
ATOM 1068 N N . THR A 1 138 ? 0.288 11.953 5.227 1 98.44 138 THR A N 1
ATOM 1069 C CA . THR A 1 138 ? 0.317 13.289 5.801 1 98.44 138 THR A CA 1
ATOM 1070 C C . THR A 1 138 ?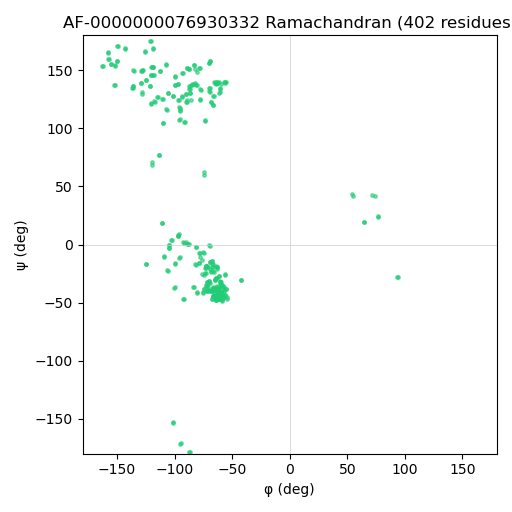 1.076 14.258 4.895 1 98.44 138 THR A C 1
ATOM 1072 O O . THR A 1 138 ? 1.969 13.844 4.148 1 98.44 138 THR A O 1
ATOM 1075 N N . PRO A 1 139 ? 0.61 15.555 4.984 1 98.62 139 PRO A N 1
ATOM 1076 C CA . PRO A 1 139 ? -0.144 16.219 6.043 1 98.62 139 PRO A CA 1
ATOM 1077 C C . PRO A 1 139 ? -1.646 15.969 5.953 1 98.62 139 PRO A C 1
ATOM 1079 O O . PRO A 1 139 ? -2.146 15.578 4.898 1 98.62 139 PRO A O 1
ATOM 1082 N N . GLN A 1 140 ? -2.254 16.062 7.035 1 98.88 140 GLN A N 1
ATOM 1083 C CA . GLN A 1 140 ? -3.697 16.156 7.215 1 98.88 140 GLN A CA 1
ATOM 1084 C C . GLN A 1 140 ? -4.094 17.516 7.812 1 98.88 140 GLN A C 1
ATOM 1086 O O . GLN A 1 140 ? -3.523 17.938 8.82 1 98.88 140 GLN A O 1
ATOM 1091 N N . VAL A 1 141 ? -4.984 18.156 7.156 1 98.81 141 VAL A N 1
ATOM 1092 C CA . VAL A 1 141 ? -5.25 19.562 7.477 1 98.81 141 VAL A CA 1
ATOM 1093 C C . VAL A 1 141 ? -6.719 19.734 7.863 1 98.81 141 VAL A C 1
ATOM 1095 O O . VAL A 1 141 ? -7.605 19.172 7.207 1 98.81 141 VAL A O 1
ATOM 1098 N N . MET A 1 142 ? -6.922 20.5 8.914 1 98.19 142 MET A N 1
ATOM 1099 C CA . MET A 1 142 ? -8.273 20.75 9.398 1 98.19 142 MET A CA 1
ATOM 1100 C C . MET A 1 142 ? -8.375 22.125 10.062 1 98.19 142 MET A C 1
ATOM 1102 O O . MET A 1 142 ? -7.359 22.672 10.492 1 98.19 142 MET A O 1
ATOM 1106 N N . LYS A 1 143 ? -9.594 22.594 10.094 1 98.25 143 LYS A N 1
ATOM 1107 C CA . LYS A 1 143 ? -9.844 23.734 10.969 1 98.25 143 LYS A CA 1
ATOM 1108 C C . LYS A 1 143 ? -9.617 23.375 12.438 1 98.25 143 LYS A C 1
ATOM 1110 O O . LYS A 1 143 ? -10.031 22.297 12.883 1 98.25 143 LYS A O 1
ATOM 1115 N N . PRO A 1 144 ? -8.977 24.297 13.172 1 98 144 PRO A N 1
ATOM 1116 C CA . PRO A 1 144 ? -8.641 23.969 14.555 1 98 144 PRO A CA 1
ATOM 1117 C C . PRO A 1 144 ? -9.859 23.594 15.391 1 98 144 PRO A C 1
ATOM 1119 O O . PRO A 1 144 ? -9.805 22.641 16.172 1 98 144 PRO A O 1
ATOM 1122 N N . ASN A 1 145 ? -10.93 24.25 15.211 1 96.88 145 ASN A N 1
ATOM 1123 C CA . ASN A 1 145 ? -12.125 23.969 16 1 96.88 145 ASN A CA 1
ATOM 1124 C C . ASN A 1 145 ? -12.695 22.594 15.672 1 96.88 145 ASN A C 1
ATOM 1126 O O . ASN A 1 145 ? -13.18 21.875 16.562 1 96.88 145 ASN A O 1
ATOM 1130 N N . LEU A 1 146 ? -12.68 22.266 14.422 1 96.75 146 LEU A N 1
ATOM 1131 C CA . LEU A 1 146 ? -13.133 20.938 14.016 1 96.75 146 LEU A CA 1
ATOM 1132 C C . LEU A 1 146 ? -12.32 19.859 14.711 1 96.75 146 LEU A C 1
ATOM 1134 O O . LEU A 1 146 ? -12.875 18.875 15.211 1 96.75 146 LEU A O 1
ATOM 1138 N N . LEU A 1 147 ? -10.992 20.016 14.727 1 97.06 147 LEU A N 1
ATOM 1139 C CA . LEU A 1 147 ? -10.109 19.047 15.352 1 97.06 147 LEU A CA 1
ATOM 1140 C C . LEU A 1 147 ? -10.336 19 16.859 1 97.06 147 LEU A C 1
ATOM 1142 O O . LEU A 1 147 ? -10.391 17.906 17.438 1 97.06 147 LEU A O 1
ATOM 1146 N N . ARG A 1 148 ? -10.531 20.125 17.484 1 96.56 148 ARG A N 1
ATOM 1147 C CA . ARG A 1 148 ? -10.781 20.188 18.922 1 96.56 148 ARG A CA 1
ATOM 1148 C C . ARG A 1 148 ? -12.094 19.484 19.281 1 96.56 148 ARG A C 1
ATOM 1150 O O . ARG A 1 148 ? -12.141 18.672 20.203 1 96.56 148 ARG A O 1
ATOM 1157 N N . ASP A 1 149 ? -13.117 19.828 18.5 1 96.44 149 ASP A N 1
ATOM 1158 C CA . ASP A 1 149 ? -14.406 19.188 18.703 1 96.44 149 ASP A CA 1
ATOM 1159 C C . ASP A 1 149 ? -14.297 17.672 18.516 1 96.44 149 ASP A C 1
ATOM 1161 O O . ASP A 1 149 ? -14.898 16.906 19.281 1 96.44 149 ASP A O 1
ATOM 1165 N N . GLY A 1 150 ? -13.57 17.297 17.531 1 95.44 150 GLY A N 1
ATOM 1166 C CA . GLY A 1 150 ? -13.367 15.875 17.297 1 95.44 150 GLY A CA 1
ATOM 1167 C C . GLY A 1 150 ? -12.664 15.172 18.438 1 95.44 150 GLY A C 1
ATOM 1168 O O . GLY A 1 150 ? -13.039 14.062 18.812 1 95.44 150 GLY A O 1
ATOM 1169 N N . PHE A 1 151 ? -11.633 15.812 18.984 1 95.31 151 PHE A N 1
ATOM 1170 C CA . PHE A 1 151 ? -10.898 15.227 20.109 1 95.31 151 PHE A CA 1
ATOM 1171 C C . PHE A 1 151 ? -11.805 15.07 21.312 1 95.31 151 PHE A C 1
ATOM 1173 O O . PHE A 1 151 ? -11.672 14.117 22.078 1 95.31 151 PHE A O 1
ATOM 1180 N N . GLU A 1 152 ? -12.641 15.992 21.516 1 94.94 152 GLU A N 1
ATOM 1181 C CA . GLU A 1 152 ? -13.594 15.867 22.609 1 94.94 152 GLU A CA 1
ATOM 1182 C C . GLU A 1 152 ? -14.445 14.609 22.453 1 94.94 152 GLU A C 1
ATOM 1184 O O . GLU A 1 152 ? -14.648 13.875 23.422 1 94.94 152 GLU A O 1
ATOM 1189 N N . LEU A 1 153 ? -14.898 14.406 21.297 1 93.38 153 LEU A N 1
ATOM 1190 C CA . LEU A 1 153 ? -15.727 13.234 21 1 93.38 153 LEU A CA 1
ATOM 1191 C C . LEU A 1 153 ? -14.93 11.945 21.188 1 93.38 153 LEU A C 1
ATOM 1193 O O . LEU A 1 153 ? -15.414 10.992 21.797 1 93.38 153 LEU A O 1
ATOM 1197 N N . VAL A 1 154 ? -13.742 11.922 20.625 1 90.5 154 VAL A N 1
ATOM 1198 C CA . VAL A 1 154 ? -12.875 10.75 20.672 1 90.5 154 VAL A CA 1
ATOM 1199 C C . VAL A 1 154 ? -12.562 10.406 22.125 1 90.5 154 VAL A C 1
ATOM 1201 O O . VAL A 1 154 ? -12.547 9.227 22.516 1 90.5 154 VAL A O 1
ATOM 1204 N N . LYS A 1 155 ? -12.281 11.406 22.938 1 90.5 155 LYS A N 1
ATOM 1205 C CA . LYS A 1 155 ? -12.008 11.203 24.344 1 90.5 155 LYS A CA 1
ATOM 1206 C C . LYS A 1 155 ? -13.242 10.703 25.094 1 90.5 155 LYS A C 1
ATOM 1208 O O . LYS A 1 155 ? -13.164 9.742 25.859 1 90.5 155 LYS A O 1
ATOM 1213 N N . ARG A 1 156 ? -14.281 11.281 24.812 1 93.38 156 ARG A N 1
ATOM 1214 C CA . ARG A 1 156 ? -15.539 10.93 25.469 1 93.38 156 ARG A CA 1
ATOM 1215 C C . ARG A 1 156 ? -15.914 9.477 25.203 1 93.38 156 ARG A C 1
ATOM 1217 O O . ARG A 1 156 ? -16.312 8.75 26.109 1 93.38 156 ARG A O 1
ATOM 1224 N N . ASP A 1 157 ? -15.711 9.031 24.016 1 93.06 157 ASP A N 1
ATOM 1225 C CA . ASP A 1 157 ? -16.172 7.707 23.594 1 93.06 157 ASP A CA 1
ATOM 1226 C C . ASP A 1 157 ? -15.016 6.707 23.562 1 93.06 157 ASP A C 1
ATOM 1228 O O . ASP A 1 157 ? -15.172 5.582 23.094 1 93.06 157 ASP A O 1
ATOM 1232 N N . ALA A 1 158 ? -13.797 7.098 23.984 1 89.81 158 ALA A N 1
ATOM 1233 C CA . ALA A 1 158 ? -12.609 6.246 24.062 1 89.81 158 ALA A CA 1
ATOM 1234 C C . ALA A 1 158 ? -12.328 5.59 22.703 1 89.81 158 ALA A C 1
ATOM 1236 O O . ALA A 1 158 ? -12.125 4.375 22.641 1 89.81 158 ALA A O 1
ATOM 1237 N N . LEU A 1 159 ? -12.484 6.398 21.703 1 88.25 159 LEU A N 1
ATOM 1238 C CA . LEU A 1 159 ? -12.273 5.906 20.344 1 88.25 159 LEU A CA 1
ATOM 1239 C C . LEU A 1 159 ? -10.789 5.906 20 1 88.25 159 LEU A C 1
ATOM 1241 O O . LEU A 1 159 ? -10.055 6.816 20.391 1 88.25 159 LEU A O 1
ATOM 1245 N N . GLU A 1 160 ? -10.352 4.801 19.297 1 84.5 160 GLU A N 1
ATOM 1246 C CA . GLU A 1 160 ? -9.008 4.75 18.75 1 84.5 160 GLU A CA 1
ATOM 1247 C C . GLU A 1 160 ? -9.016 5.043 17.25 1 84.5 160 GLU A C 1
ATOM 1249 O O . GLU A 1 160 ? -9.812 4.477 16.5 1 84.5 160 GLU A O 1
ATOM 1254 N N . VAL A 1 161 ? -8.141 6.023 16.891 1 87.75 161 VAL A N 1
ATOM 1255 C CA . VAL A 1 161 ? -8.094 6.402 15.484 1 87.75 161 VAL A CA 1
ATOM 1256 C C . VAL A 1 161 ? -6.68 6.18 14.938 1 87.75 161 VAL A C 1
ATOM 1258 O O . VAL A 1 161 ? -5.703 6.215 15.695 1 87.75 161 VAL A O 1
ATOM 1261 N N . THR A 1 162 ? -6.586 5.926 13.602 1 86.06 162 THR A N 1
ATOM 1262 C CA . THR A 1 162 ? -5.289 5.637 12.992 1 86.06 162 THR A CA 1
ATOM 1263 C C . THR A 1 162 ? -4.723 6.879 12.312 1 86.06 162 THR A C 1
ATOM 1265 O O . THR A 1 162 ? -3.543 6.918 11.961 1 86.06 162 THR A O 1
ATOM 1268 N N . ASP A 1 163 ? -5.633 7.863 12.086 1 92.88 163 ASP A N 1
ATOM 1269 C CA . ASP A 1 163 ? -5.164 9.125 11.523 1 92.88 163 ASP A CA 1
ATOM 1270 C C . ASP A 1 163 ? -6.012 10.297 12.008 1 92.88 163 ASP A C 1
ATOM 1272 O O . ASP A 1 163 ? -7.051 10.094 12.641 1 92.88 163 ASP A O 1
ATOM 1276 N N . ASP A 1 164 ? -5.539 11.461 11.703 1 94 164 ASP A N 1
ATOM 1277 C CA . ASP A 1 164 ? -6.125 12.656 12.312 1 94 164 ASP A CA 1
ATOM 1278 C C . ASP A 1 164 ? -7.488 12.969 11.695 1 94 164 ASP A C 1
ATOM 1280 O O . ASP A 1 164 ? -8.422 13.352 12.398 1 94 164 ASP A O 1
ATOM 1284 N N . VAL A 1 165 ? -7.629 12.781 10.438 1 94.44 165 VAL A N 1
ATOM 1285 C CA . VAL A 1 165 ? -8.891 13.164 9.805 1 94.44 165 VAL A CA 1
ATOM 1286 C C . VAL A 1 165 ? -9.992 12.195 10.211 1 94.44 165 VAL A C 1
ATOM 1288 O O . VAL A 1 165 ? -11.18 12.492 10.07 1 94.44 165 VAL A O 1
ATOM 1291 N N . SER A 1 166 ? -9.602 11.023 10.703 1 94.88 166 SER A N 1
ATOM 1292 C CA . SER A 1 166 ? -10.602 10.109 11.242 1 94.88 166 SER A CA 1
ATOM 1293 C C . SER A 1 166 ? -11.344 10.734 12.422 1 94.88 166 SER A C 1
ATOM 1295 O O . SER A 1 166 ? -12.516 10.43 12.648 1 94.88 166 SER A O 1
ATOM 1297 N N . ILE A 1 167 ? -10.656 11.602 13.195 1 93.31 167 ILE A N 1
ATOM 1298 C CA . ILE A 1 167 ? -11.266 12.328 14.297 1 93.31 167 ILE A CA 1
ATOM 1299 C C . ILE A 1 167 ? -12.406 13.203 13.773 1 93.31 167 ILE A C 1
ATOM 1301 O O . ILE A 1 167 ? -13.477 13.266 14.375 1 93.31 167 ILE A O 1
ATOM 1305 N N . VAL A 1 168 ? -12.164 13.828 12.641 1 93.88 168 VAL A N 1
ATOM 1306 C CA . VAL A 1 168 ? -13.133 14.711 12.008 1 93.88 168 VAL A CA 1
ATOM 1307 C C . VAL A 1 168 ? -14.266 13.891 11.398 1 93.88 168 VAL A C 1
ATOM 1309 O O . VAL A 1 168 ? -15.422 14.32 11.391 1 93.88 168 VAL A O 1
ATOM 1312 N N . GLU A 1 169 ? -13.922 12.711 10.883 1 94.19 169 GLU A N 1
ATOM 1313 C CA . GLU A 1 169 ? -14.938 11.805 10.352 1 94.19 169 GLU A CA 1
ATOM 1314 C C . GLU A 1 169 ? -15.977 11.453 11.406 1 94.19 169 GLU A C 1
ATOM 1316 O O . GLU A 1 169 ? -17.156 11.32 11.102 1 94.19 169 GLU A O 1
ATOM 1321 N N . TYR A 1 170 ? -15.609 11.312 12.633 1 92.38 170 TYR A N 1
ATOM 1322 C CA . TYR A 1 170 ? -16.531 10.969 13.719 1 92.38 170 TYR A CA 1
ATOM 1323 C C . TYR A 1 170 ? -17.516 12.102 13.969 1 92.38 170 TYR A C 1
ATOM 1325 O O . TYR A 1 170 ? -18.609 11.875 14.508 1 92.38 170 TYR A O 1
ATOM 1333 N N . LEU A 1 171 ? -17.156 13.32 13.578 1 94.38 171 LEU A N 1
ATOM 1334 C CA . LEU A 1 171 ? -18.062 14.461 13.656 1 94.38 171 LEU A CA 1
ATOM 1335 C C . LEU A 1 171 ? -19.016 14.477 12.461 1 94.38 171 LEU A C 1
ATOM 1337 O O . LEU A 1 171 ? -19.859 15.375 12.344 1 94.38 171 LEU A O 1
ATOM 1341 N N . LYS A 1 172 ? -18.844 13.508 11.531 1 94.81 172 LYS A N 1
ATOM 1342 C CA . LYS A 1 172 ? -19.625 13.422 10.289 1 94.81 172 LYS A CA 1
ATOM 1343 C C . LYS A 1 172 ? -19.344 14.617 9.391 1 94.81 172 LYS A C 1
ATOM 1345 O O . LYS A 1 172 ? -20.203 15.016 8.602 1 94.81 172 LYS A O 1
ATOM 1350 N N . HIS A 1 173 ? -18.281 15.25 9.633 1 96.75 173 HIS A N 1
ATOM 1351 C CA . HIS A 1 173 ? -17.812 16.297 8.719 1 96.75 173 HIS A CA 1
ATOM 1352 C C . HIS A 1 173 ? -17.094 15.703 7.516 1 96.75 173 HIS A C 1
ATOM 1354 O O . HIS A 1 173 ? -16.297 14.781 7.656 1 96.75 173 HIS A O 1
ATOM 1360 N N . PRO A 1 174 ? -17.344 16.203 6.289 1 97.56 174 PRO A N 1
ATOM 1361 C CA . PRO A 1 174 ? -16.656 15.703 5.102 1 97.56 174 PRO A CA 1
ATOM 1362 C C . PRO A 1 174 ? -15.156 15.945 5.141 1 97.56 174 PRO A C 1
ATOM 1364 O O . PRO A 1 174 ? -14.711 16.984 5.629 1 97.56 174 PRO A O 1
ATOM 1367 N N . VAL A 1 175 ? -14.469 14.984 4.723 1 98.62 175 VAL A N 1
ATOM 1368 C CA . VAL A 1 175 ? -13.023 15.094 4.562 1 98.62 175 VAL A CA 1
ATOM 1369 C C . VAL A 1 175 ? -12.648 14.922 3.094 1 98.62 175 VAL A C 1
ATOM 1371 O O . VAL A 1 175 ? -12.977 13.906 2.477 1 98.62 175 VAL A O 1
ATOM 1374 N N . TYR A 1 176 ? -11.984 15.914 2.525 1 98.88 176 TYR A N 1
ATOM 1375 C CA . TYR A 1 176 ? -11.547 15.859 1.134 1 98.88 176 TYR A CA 1
ATOM 1376 C C . TYR A 1 176 ? -10.195 15.18 1.01 1 98.88 176 TYR A C 1
ATOM 1378 O O . TYR A 1 176 ? -9.305 15.406 1.83 1 98.88 176 TYR A O 1
ATOM 1386 N N . ILE A 1 177 ? -10.031 14.305 0.03 1 98.88 177 ILE A N 1
ATOM 1387 C CA . ILE A 1 177 ? -8.734 13.688 -0.237 1 98.88 177 ILE A CA 1
ATOM 1388 C C . ILE A 1 177 ? -8.008 14.461 -1.33 1 98.88 177 ILE A C 1
ATOM 1390 O O . ILE A 1 177 ? -8.469 14.523 -2.473 1 98.88 177 ILE A O 1
ATOM 1394 N N . THR A 1 178 ? -6.949 15.039 -0.977 1 98.88 178 THR A N 1
ATOM 1395 C CA . THR A 1 178 ? -6.059 15.703 -1.922 1 98.88 178 THR A CA 1
ATOM 1396 C C . THR A 1 178 ? -5.023 14.719 -2.467 1 98.88 178 THR A C 1
ATOM 1398 O O . THR A 1 178 ? -4.277 14.102 -1.702 1 98.88 178 THR A O 1
ATOM 1401 N N . GLU A 1 179 ? -4.988 14.57 -3.771 1 98.62 179 GLU A N 1
ATOM 1402 C CA . GLU A 1 179 ? -4.027 13.641 -4.352 1 98.62 179 GLU A CA 1
ATOM 1403 C C . GLU A 1 179 ? -2.596 14.125 -4.148 1 98.62 179 GLU A C 1
ATOM 1405 O O . GLU A 1 179 ? -2.258 15.25 -4.527 1 98.62 179 GLU A O 1
ATOM 1410 N N . GLY A 1 180 ? -1.802 13.305 -3.461 1 98.12 180 GLY A N 1
ATOM 1411 C CA . GLY A 1 180 ? -0.387 13.57 -3.254 1 98.12 180 GLY A CA 1
ATOM 1412 C C . GLY A 1 180 ? 0.511 12.773 -4.18 1 98.12 180 GLY A C 1
ATOM 1413 O O . GLY A 1 180 ? 0.162 12.531 -5.336 1 98.12 180 GLY A O 1
ATOM 1414 N N . SER A 1 181 ? 1.708 12.523 -3.723 1 96.06 181 SER A N 1
ATOM 1415 C CA . SER A 1 181 ? 2.711 11.828 -4.516 1 96.06 181 SER A CA 1
ATOM 1416 C C . SER A 1 181 ? 3.137 10.523 -3.846 1 96.06 181 SER A C 1
ATOM 1418 O O . SER A 1 181 ? 3.289 10.469 -2.623 1 96.06 181 SER A O 1
ATOM 1420 N N . TYR A 1 182 ? 3.432 9.531 -4.676 1 93.12 182 TYR A N 1
ATOM 1421 C CA . TYR A 1 182 ? 3.889 8.25 -4.148 1 93.12 182 TYR A CA 1
ATOM 1422 C C . TYR A 1 182 ? 5.281 8.375 -3.541 1 93.12 182 TYR A C 1
ATOM 1424 O O . TYR A 1 182 ? 5.715 7.5 -2.783 1 93.12 182 TYR A O 1
ATOM 1432 N N . THR A 1 183 ? 5.992 9.445 -3.83 1 91.62 183 THR A N 1
ATOM 1433 C CA . THR A 1 183 ? 7.328 9.656 -3.283 1 91.62 183 THR A CA 1
ATOM 1434 C C . THR A 1 183 ? 7.25 10.156 -1.845 1 91.62 183 THR A C 1
ATOM 1436 O O . THR A 1 183 ? 8.258 10.172 -1.131 1 91.62 183 THR A O 1
ATOM 1439 N N . ASN A 1 184 ? 6.129 10.617 -1.425 1 95.69 184 ASN A N 1
ATOM 1440 C CA . ASN A 1 184 ? 5.922 11.023 -0.038 1 95.69 184 ASN A CA 1
ATOM 1441 C C . ASN A 1 184 ? 5.797 9.82 0.886 1 95.69 184 ASN A C 1
ATOM 1443 O O . ASN A 1 184 ? 4.805 9.68 1.603 1 95.69 184 ASN A O 1
ATOM 1447 N N . ILE A 1 185 ? 6.805 9.008 0.946 1 92.56 185 ILE A N 1
ATOM 1448 C CA . ILE A 1 185 ? 6.785 7.73 1.658 1 92.56 185 ILE A CA 1
ATOM 1449 C C . ILE A 1 185 ? 7.016 7.969 3.148 1 92.56 185 ILE A C 1
ATOM 1451 O O . ILE A 1 185 ? 7.676 8.938 3.533 1 92.56 185 ILE A O 1
ATOM 1455 N N . LYS A 1 186 ? 6.43 7.133 3.941 1 94.62 186 LYS A N 1
ATOM 1456 C CA . LYS A 1 186 ? 6.707 7.102 5.375 1 94.62 186 LYS A CA 1
ATOM 1457 C C . LYS A 1 186 ? 7.918 6.223 5.684 1 94.62 186 LYS A C 1
ATOM 1459 O O . LYS A 1 186 ? 7.941 5.043 5.324 1 94.62 186 LYS A O 1
ATOM 1464 N N . VAL A 1 187 ? 8.906 6.711 6.34 1 92.69 187 VAL A N 1
ATOM 1465 C CA . VAL A 1 187 ? 10.117 5.973 6.672 1 92.69 187 VAL A CA 1
ATOM 1466 C C . VAL A 1 187 ? 9.961 5.305 8.039 1 92.69 187 VAL A C 1
ATOM 1468 O O . VAL A 1 187 ? 10.039 5.969 9.07 1 92.69 187 VAL A O 1
ATOM 1471 N N . THR A 1 188 ? 9.766 3.957 7.945 1 89.5 188 THR A N 1
ATOM 1472 C CA . THR A 1 188 ? 9.547 3.258 9.211 1 89.5 188 THR A CA 1
ATOM 1473 C C . THR A 1 188 ? 10.547 2.115 9.375 1 89.5 188 THR A C 1
ATOM 1475 O O . THR A 1 188 ? 10.703 1.575 10.469 1 89.5 188 THR A O 1
ATOM 1478 N N . THR A 1 189 ? 11.156 1.74 8.258 1 85.88 189 THR A N 1
ATOM 1479 C CA . THR A 1 189 ? 12.156 0.677 8.281 1 85.88 189 THR A CA 1
ATOM 1480 C C . THR A 1 189 ? 13.469 1.152 7.664 1 85.88 189 THR A C 1
ATOM 1482 O O . THR A 1 189 ? 13.5 2.178 6.98 1 85.88 189 THR A O 1
ATOM 1485 N N . PRO A 1 190 ? 14.516 0.347 7.914 1 83.31 190 PRO A N 1
ATOM 1486 C CA . PRO A 1 190 ? 15.773 0.702 7.266 1 83.31 190 PRO A CA 1
ATOM 1487 C C . PRO A 1 190 ? 15.672 0.712 5.742 1 83.31 190 PRO A C 1
ATOM 1489 O O . PRO A 1 190 ? 16.297 1.553 5.082 1 83.31 190 PRO A O 1
ATOM 1492 N N . ASP A 1 191 ? 14.922 -0.143 5.238 1 80.44 191 ASP A N 1
ATOM 1493 C CA . ASP A 1 191 ? 14.727 -0.175 3.791 1 80.44 191 ASP A CA 1
ATOM 1494 C C . ASP A 1 191 ? 14 1.078 3.305 1 80.44 191 ASP A C 1
ATOM 1496 O O . ASP A 1 191 ? 14.297 1.597 2.227 1 80.44 191 ASP A O 1
ATOM 1500 N N . ASP A 1 192 ? 13.078 1.525 4.066 1 85.44 192 ASP A N 1
ATOM 1501 C CA . ASP A 1 192 ? 12.406 2.781 3.732 1 85.44 192 ASP A CA 1
ATOM 1502 C C . ASP A 1 192 ? 13.406 3.934 3.676 1 85.44 192 ASP A C 1
ATOM 1504 O O . ASP A 1 192 ? 13.305 4.809 2.814 1 85.44 192 ASP A O 1
ATOM 1508 N N . MET A 1 193 ? 14.32 3.885 4.66 1 86.81 193 MET A N 1
ATOM 1509 C CA . MET A 1 193 ? 15.312 4.953 4.738 1 86.81 193 MET A CA 1
ATOM 1510 C C . MET A 1 193 ? 16.188 4.98 3.488 1 86.81 193 MET A C 1
ATOM 1512 O O . MET A 1 193 ? 16.484 6.051 2.955 1 86.81 193 MET A O 1
ATOM 1516 N N . LEU A 1 194 ? 16.578 3.895 3.066 1 80.75 194 LEU A N 1
ATOM 1517 C CA . LEU A 1 194 ? 17.391 3.799 1.866 1 80.75 194 LEU A CA 1
ATOM 1518 C C . LEU A 1 194 ? 16.656 4.348 0.651 1 80.75 194 LEU A C 1
ATOM 1520 O O . LEU A 1 194 ? 17.234 5.086 -0.152 1 80.75 194 LEU A O 1
ATOM 1524 N N . LEU A 1 195 ? 15.438 3.982 0.536 1 83.88 195 LEU A N 1
ATOM 1525 C CA . LEU A 1 195 ? 14.625 4.484 -0.567 1 83.88 195 LEU A CA 1
ATOM 1526 C C . LEU A 1 195 ? 14.469 6 -0.482 1 83.88 195 LEU A C 1
ATOM 1528 O O . LEU A 1 195 ? 14.617 6.699 -1.484 1 83.88 195 LEU A O 1
ATOM 1532 N N . ALA A 1 196 ? 14.203 6.473 0.69 1 87.5 196 ALA A N 1
ATOM 1533 C CA . ALA A 1 196 ? 14.016 7.906 0.9 1 87.5 196 ALA A CA 1
ATOM 1534 C C . ALA A 1 196 ? 15.273 8.688 0.528 1 87.5 196 ALA A C 1
ATOM 1536 O O . ALA A 1 196 ? 15.195 9.734 -0.113 1 87.5 196 ALA A O 1
ATOM 1537 N N . GLU A 1 197 ? 16.391 8.164 0.924 1 85.75 197 GLU A N 1
ATOM 1538 C CA . GLU A 1 197 ? 17.656 8.82 0.616 1 85.75 197 GLU A CA 1
ATOM 1539 C C . GLU A 1 197 ? 17.891 8.891 -0.891 1 85.75 197 GLU A C 1
ATOM 1541 O O . GLU A 1 197 ? 18.375 9.906 -1.4 1 85.75 197 GLU A O 1
ATOM 1546 N N . ARG A 1 198 ? 17.578 7.922 -1.54 1 82.38 198 ARG A N 1
ATOM 1547 C CA . ARG A 1 198 ? 17.734 7.914 -2.992 1 82.38 198 ARG A CA 1
ATOM 1548 C C . ARG A 1 198 ? 16.797 8.93 -3.646 1 82.38 198 ARG A C 1
ATOM 1550 O O . ARG A 1 198 ? 17.203 9.641 -4.566 1 82.38 198 ARG A O 1
ATOM 1557 N N . LEU A 1 199 ? 15.594 8.984 -3.203 1 85 199 LEU A N 1
ATOM 1558 C CA . LEU A 1 199 ? 14.602 9.906 -3.754 1 85 199 LEU A CA 1
ATOM 1559 C C . LEU A 1 199 ? 15.023 11.352 -3.51 1 85 199 LEU A C 1
ATOM 1561 O O . LEU A 1 199 ? 14.75 12.227 -4.34 1 85 199 LEU A O 1
ATOM 1565 N N . MET A 1 200 ? 15.617 11.531 -2.365 1 84.88 200 MET A N 1
ATOM 1566 C CA . MET A 1 200 ? 16.062 12.875 -2.01 1 84.88 200 MET A CA 1
ATOM 1567 C C . MET A 1 200 ? 17.188 13.344 -2.941 1 84.88 200 MET A C 1
ATOM 1569 O O . MET A 1 200 ? 17.234 14.516 -3.324 1 84.88 200 MET A O 1
ATOM 1573 N N . ASN A 1 201 ? 18.031 12.398 -3.303 1 81.31 201 ASN A N 1
ATOM 1574 C CA . ASN A 1 201 ? 19.172 12.727 -4.156 1 81.31 201 ASN A CA 1
ATOM 1575 C C . ASN A 1 201 ? 18.75 12.93 -5.605 1 81.31 201 ASN A C 1
ATOM 1577 O O . ASN A 1 201 ? 19.469 13.57 -6.383 1 81.31 201 ASN A O 1
ATOM 1581 N N . ASP A 1 202 ? 17.719 12.383 -6.02 1 67.5 202 ASP A N 1
ATOM 1582 C CA . ASP A 1 202 ? 17.234 12.562 -7.383 1 67.5 202 ASP A CA 1
ATOM 1583 C C . ASP A 1 202 ? 16.531 13.914 -7.539 1 67.5 202 ASP A C 1
ATOM 1585 O O . ASP A 1 202 ? 16.312 14.375 -8.664 1 67.5 202 ASP A O 1
ATOM 1589 N N . LYS A 1 203 ? 16.219 14.68 -6.473 1 59.03 203 LYS A N 1
ATOM 1590 C CA . LYS A 1 203 ? 15.617 16 -6.527 1 59.03 203 LYS A CA 1
ATOM 1591 C C . LYS A 1 203 ? 16.688 17.094 -6.629 1 59.03 203 LYS A C 1
ATOM 1593 O O . LYS A 1 203 ? 17.812 16.906 -6.172 1 59.03 203 LYS A O 1
ATOM 1598 N N . MET B 1 1 ? 24.719 -2.746 -22.781 1 50.44 1 MET B N 1
ATOM 1599 C CA . MET B 1 1 ? 23.453 -3.453 -22.641 1 50.44 1 MET B CA 1
ATOM 1600 C C . MET B 1 1 ? 22.297 -2.469 -22.453 1 50.44 1 MET B C 1
ATOM 1602 O O . MET B 1 1 ? 22.422 -1.48 -21.734 1 50.44 1 MET B O 1
ATOM 1606 N N . SER B 1 2 ? 21.203 -2.566 -23.266 1 70.69 2 SER B N 1
ATOM 1607 C CA . SER B 1 2 ? 20.094 -1.611 -23.219 1 70.69 2 SER B CA 1
ATOM 1608 C C . SER B 1 2 ? 19.406 -1.65 -21.859 1 70.69 2 SER B C 1
ATOM 1610 O O . SER B 1 2 ? 19.453 -2.66 -21.156 1 70.69 2 SER B O 1
ATOM 1612 N N . ARG B 1 3 ? 19.047 -0.486 -21.359 1 73.5 3 ARG B N 1
ATOM 1613 C CA . ARG B 1 3 ? 18.297 -0.351 -20.109 1 73.5 3 ARG B CA 1
ATOM 1614 C C . ARG B 1 3 ? 17.188 -1.392 -20.016 1 73.5 3 ARG B C 1
ATOM 1616 O O . ARG B 1 3 ? 16.953 -1.954 -18.953 1 73.5 3 ARG B O 1
ATOM 1623 N N . ARG B 1 4 ? 16.75 -1.688 -21.125 1 76.25 4 ARG B N 1
ATOM 1624 C CA . ARG B 1 4 ? 15.672 -2.674 -21.219 1 76.25 4 ARG B CA 1
ATOM 1625 C C . ARG B 1 4 ? 16.188 -4.074 -20.906 1 76.25 4 ARG B C 1
ATOM 1627 O O . ARG B 1 4 ? 15.523 -4.848 -20.203 1 76.25 4 ARG B O 1
ATOM 1634 N N . HIS B 1 5 ? 17.312 -4.332 -21.375 1 75.38 5 HIS B N 1
ATOM 1635 C CA . HIS B 1 5 ? 17.922 -5.633 -21.125 1 75.38 5 HIS B CA 1
ATOM 1636 C C . HIS B 1 5 ? 18.266 -5.805 -19.656 1 75.38 5 HIS B C 1
ATOM 1638 O O . HIS B 1 5 ? 18.047 -6.871 -19.078 1 75.38 5 HIS B O 1
ATOM 1644 N N . GLU B 1 6 ? 18.656 -4.852 -19.094 1 78.06 6 GLU B N 1
ATOM 1645 C CA . GLU B 1 6 ? 19 -4.879 -17.672 1 78.06 6 GLU B CA 1
ATOM 1646 C C . GLU B 1 6 ? 17.766 -5.113 -16.812 1 78.06 6 GLU B C 1
ATOM 1648 O O . GLU B 1 6 ? 17.797 -5.906 -15.859 1 78.06 6 GLU B O 1
ATOM 1653 N N . ILE B 1 7 ? 16.703 -4.52 -17.234 1 80.31 7 ILE B N 1
ATOM 1654 C CA . ILE B 1 7 ? 15.445 -4.637 -16.484 1 80.31 7 ILE B CA 1
ATOM 1655 C C . ILE B 1 7 ? 14.914 -6.062 -16.594 1 80.31 7 ILE B C 1
ATOM 1657 O O . ILE B 1 7 ? 14.523 -6.66 -15.586 1 80.31 7 ILE B O 1
ATOM 1661 N N . LEU B 1 8 ? 15.086 -6.539 -17.766 1 80.44 8 LEU B N 1
ATOM 1662 C CA . LEU B 1 8 ? 14.562 -7.883 -18 1 80.44 8 LEU B CA 1
ATOM 1663 C C . LEU B 1 8 ? 15.406 -8.922 -17.266 1 80.44 8 LEU B C 1
ATOM 1665 O O . LEU B 1 8 ? 14.875 -9.906 -16.75 1 80.44 8 LEU B O 1
ATOM 1669 N N . THR B 1 9 ? 16.625 -8.68 -17.234 1 80.19 9 THR B N 1
ATOM 1670 C CA . THR B 1 9 ? 17.516 -9.562 -16.484 1 80.19 9 THR B CA 1
ATOM 1671 C C . THR B 1 9 ? 17.188 -9.539 -14.992 1 80.19 9 THR B C 1
ATOM 1673 O O . THR B 1 9 ? 17.125 -10.586 -14.344 1 80.19 9 THR B O 1
ATOM 1676 N N . PHE B 1 10 ? 16.891 -8.43 -14.688 1 84.5 10 PHE B N 1
ATOM 1677 C CA . PHE B 1 10 ? 16.547 -8.289 -13.281 1 84.5 10 PHE B CA 1
ATOM 1678 C C . PHE B 1 10 ? 15.219 -8.977 -12.984 1 84.5 10 PHE B C 1
ATOM 1680 O O . PHE B 1 10 ? 15.078 -9.664 -11.969 1 84.5 10 PHE B O 1
ATOM 1687 N N . LEU B 1 11 ? 14.367 -8.938 -13.945 1 84.5 11 LEU B N 1
ATOM 1688 C CA . LEU B 1 11 ? 13.031 -9.5 -13.766 1 84.5 11 LEU B CA 1
ATOM 1689 C C . LEU B 1 11 ? 13.062 -11.023 -13.875 1 84.5 11 LEU B C 1
ATOM 1691 O O . LEU B 1 11 ? 12.117 -11.695 -13.469 1 84.5 11 LEU B O 1
ATOM 1695 N N . SER B 1 12 ? 14.227 -11.531 -14.258 1 89.75 12 SER B N 1
ATOM 1696 C CA . SER B 1 12 ? 14.344 -12.977 -14.43 1 89.75 12 SER B CA 1
ATOM 1697 C C . SER B 1 12 ? 14.828 -13.648 -13.148 1 89.75 12 SER B C 1
ATOM 1699 O O . SER B 1 12 ? 14.93 -14.875 -13.086 1 89.75 12 SER B O 1
ATOM 1701 N N . HIS B 1 13 ? 15.031 -12.922 -12.148 1 91.62 13 HIS B N 1
ATOM 1702 C CA . HIS B 1 13 ? 15.539 -13.477 -10.898 1 91.62 13 HIS B CA 1
ATOM 1703 C C . HIS B 1 13 ? 14.539 -14.453 -10.289 1 91.62 13 HIS B C 1
ATOM 1705 O O . HIS B 1 13 ? 14.93 -15.469 -9.711 1 91.62 13 HIS B O 1
ATOM 1711 N N . SER B 1 14 ? 13.281 -14.078 -10.398 1 93.81 14 SER B N 1
ATOM 1712 C CA . SER B 1 14 ? 12.281 -14.984 -9.836 1 93.81 14 SER B CA 1
ATOM 1713 C C . SER B 1 14 ? 12.266 -16.312 -10.586 1 93.81 14 SER B C 1
ATOM 1715 O O . SER B 1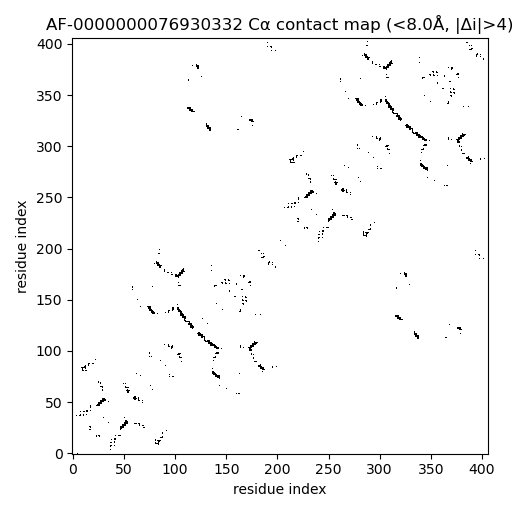 14 ? 11.984 -17.359 -9.992 1 93.81 14 SER B O 1
ATOM 1717 N N . LEU B 1 15 ? 12.586 -16.297 -11.898 1 93.88 15 LEU B N 1
ATOM 1718 C CA . LEU B 1 15 ? 12.672 -17.531 -12.664 1 93.88 15 LEU B CA 1
ATOM 1719 C C . LEU B 1 15 ? 13.711 -18.469 -12.07 1 93.88 15 LEU B C 1
ATOM 1721 O O . LEU B 1 15 ? 13.453 -19.672 -11.914 1 93.88 15 LEU B O 1
ATOM 1725 N N . ARG B 1 16 ? 14.828 -17.922 -11.734 1 91.44 16 ARG B N 1
ATOM 1726 C CA . ARG B 1 16 ? 15.883 -18.719 -11.125 1 91.44 16 ARG B CA 1
ATOM 1727 C C . ARG B 1 16 ? 15.422 -19.297 -9.797 1 91.44 16 ARG B C 1
ATOM 1729 O O . ARG B 1 16 ? 15.719 -20.453 -9.484 1 91.44 16 ARG B O 1
ATOM 1736 N N . THR B 1 17 ? 14.727 -18.516 -9.039 1 93.62 17 THR B N 1
ATOM 1737 C CA . THR B 1 17 ? 14.203 -18.969 -7.758 1 93.62 17 THR B CA 1
ATOM 1738 C C . THR B 1 17 ? 13.289 -20.172 -7.949 1 93.62 17 THR B C 1
ATOM 1740 O O . THR B 1 17 ? 13.477 -21.203 -7.301 1 93.62 17 THR B O 1
ATOM 1743 N N . PHE B 1 18 ? 12.352 -20.125 -8.859 1 95.94 18 PHE B N 1
ATOM 1744 C CA . PHE B 1 18 ? 11.398 -21.219 -9.109 1 95.94 18 PHE B CA 1
ATOM 1745 C C . PHE B 1 18 ? 12.109 -22.438 -9.664 1 95.94 18 PHE B C 1
ATOM 1747 O O . PHE B 1 18 ? 11.828 -23.562 -9.242 1 95.94 18 PHE B O 1
ATOM 1754 N N . CYS B 1 19 ? 13.062 -22.25 -10.523 1 93.81 19 CYS B N 1
ATOM 1755 C CA . CYS B 1 19 ? 13.773 -23.344 -11.148 1 93.81 19 CYS B CA 1
ATOM 1756 C C . CYS B 1 19 ? 14.641 -24.094 -10.141 1 93.81 19 CYS B C 1
ATOM 1758 O O . CYS B 1 19 ? 14.984 -25.25 -10.344 1 93.81 19 CYS B O 1
ATOM 1760 N N . GLY B 1 20 ? 14.984 -23.422 -9.102 1 92.44 20 GLY B N 1
ATOM 1761 C CA . GLY B 1 20 ? 15.82 -24.031 -8.086 1 92.44 20 GLY B CA 1
ATOM 1762 C C . GLY B 1 20 ? 15.023 -24.781 -7.031 1 92.44 20 GLY B C 1
ATOM 1763 O O . GLY B 1 20 ? 15.602 -25.406 -6.141 1 92.44 20 GLY B O 1
ATOM 1764 N N . MET B 1 21 ? 13.773 -24.797 -7.164 1 94.88 21 MET B N 1
ATOM 1765 C CA . MET B 1 21 ? 12.914 -25.422 -6.156 1 94.88 21 MET B CA 1
ATOM 1766 C C . MET B 1 21 ? 12.539 -26.844 -6.559 1 94.88 21 MET B C 1
ATOM 1768 O O . MET B 1 21 ? 12.133 -27.078 -7.695 1 94.88 21 MET B O 1
ATOM 1772 N N . LYS B 1 22 ? 12.57 -27.703 -5.594 1 94.81 22 LYS B N 1
ATOM 1773 C CA . LYS B 1 22 ? 12.234 -29.109 -5.863 1 94.81 22 LYS B CA 1
ATOM 1774 C C . LYS B 1 22 ? 10.727 -29.266 -6.078 1 94.81 22 LYS B C 1
ATOM 1776 O O . LYS B 1 22 ? 10.297 -30.203 -6.766 1 94.81 22 LYS B O 1
ATOM 1781 N N . GLU B 1 23 ? 9.898 -28.359 -5.543 1 95.88 23 GLU B N 1
ATOM 1782 C CA . GLU B 1 23 ? 8.438 -28.406 -5.641 1 95.88 23 GLU B CA 1
ATOM 1783 C C . GLU B 1 23 ? 7.969 -28.047 -7.047 1 95.88 23 GLU B C 1
ATOM 1785 O O . GLU B 1 23 ? 6.848 -28.391 -7.438 1 95.88 23 GLU B O 1
ATOM 1790 N N . VAL B 1 24 ? 8.82 -27.406 -7.824 1 96.25 24 VAL B N 1
ATOM 1791 C CA . VAL B 1 24 ? 8.453 -26.938 -9.156 1 96.25 24 VAL B CA 1
ATOM 1792 C C . VAL B 1 24 ? 8.914 -27.953 -10.203 1 96.25 24 VAL B C 1
ATOM 1794 O O . VAL B 1 24 ? 10.102 -28.25 -10.312 1 96.25 24 VAL B O 1
ATOM 1797 N N . LYS B 1 25 ? 7.957 -28.391 -10.992 1 96.12 25 LYS B N 1
ATOM 1798 C CA . LYS B 1 25 ? 8.273 -29.453 -11.93 1 96.12 25 LYS B CA 1
ATOM 1799 C C . LYS B 1 25 ? 8.367 -28.938 -13.359 1 96.12 25 LYS B C 1
ATOM 1801 O O . LYS B 1 25 ? 8.93 -29.594 -14.234 1 96.12 25 LYS B O 1
ATOM 1806 N N . GLU B 1 26 ? 7.785 -27.875 -13.602 1 96.81 26 GLU B N 1
ATOM 1807 C CA . GLU B 1 26 ? 7.844 -27.188 -14.891 1 96.81 26 GLU B CA 1
ATOM 1808 C C . GLU B 1 26 ? 7.578 -25.688 -14.734 1 96.81 26 GLU B C 1
ATOM 1810 O O . GLU B 1 26 ? 6.965 -25.266 -13.75 1 96.81 26 GLU B O 1
ATOM 1815 N N . VAL B 1 27 ? 8.078 -24.891 -15.656 1 96.56 27 VAL B N 1
ATOM 1816 C CA . VAL B 1 27 ? 7.816 -23.469 -15.68 1 96.56 27 VAL B CA 1
ATOM 1817 C C . VAL B 1 27 ? 7.312 -23.047 -17.062 1 96.56 27 VAL B C 1
ATOM 1819 O O . VAL B 1 27 ? 7.836 -23.5 -18.078 1 96.56 27 VAL B O 1
ATOM 1822 N N . VAL B 1 28 ? 6.25 -22.344 -17.125 1 97.19 28 VAL B N 1
ATOM 1823 C CA . VAL B 1 28 ? 5.758 -21.703 -18.344 1 97.19 28 VAL B CA 1
ATOM 1824 C C . VAL B 1 28 ? 5.988 -20.203 -18.281 1 97.19 28 VAL B C 1
ATOM 1826 O O . VAL B 1 28 ? 5.434 -19.516 -17.422 1 97.19 28 VAL B O 1
ATOM 1829 N N . VAL B 1 29 ? 6.816 -19.688 -19.172 1 96 29 VAL B N 1
ATOM 1830 C CA . VAL B 1 29 ? 7.094 -18.25 -19.25 1 96 29 VAL B CA 1
ATOM 1831 C C . VAL B 1 29 ? 6.188 -17.609 -20.297 1 96 29 VAL B C 1
ATOM 1833 O O . VAL B 1 29 ? 6.195 -18.016 -21.469 1 96 29 VAL B O 1
ATOM 1836 N N . VAL B 1 30 ? 5.363 -16.703 -19.812 1 97.12 30 VAL B N 1
ATOM 1837 C CA . VAL B 1 30 ? 4.496 -15.953 -20.719 1 97.12 30 VAL B CA 1
ATOM 1838 C C . VAL B 1 30 ? 5.141 -14.617 -21.078 1 97.12 30 VAL B C 1
ATOM 1840 O O . VAL B 1 30 ? 5.188 -13.703 -20.25 1 97.12 30 VAL B O 1
ATOM 1843 N N . CYS B 1 31 ? 5.617 -14.492 -22.297 1 94.38 31 CYS B N 1
ATOM 1844 C CA . CYS B 1 31 ? 6.305 -13.273 -22.703 1 94.38 31 CYS B CA 1
ATOM 1845 C C . CYS B 1 31 ? 6.277 -13.102 -24.203 1 94.38 31 CYS B C 1
ATOM 1847 O O . CYS B 1 31 ? 5.969 -14.047 -24.938 1 94.38 31 CYS B O 1
ATOM 1849 N N . ASP B 1 32 ? 6.48 -11.867 -24.578 1 93.75 32 ASP B N 1
ATOM 1850 C CA . ASP B 1 32 ? 6.715 -11.625 -26 1 93.75 32 ASP B CA 1
ATOM 1851 C C . ASP B 1 32 ? 7.883 -12.461 -26.516 1 93.75 32 ASP B C 1
ATOM 1853 O O . ASP B 1 32 ? 8.914 -12.578 -25.844 1 93.75 32 ASP B O 1
ATOM 1857 N N . PRO B 1 33 ? 7.707 -12.984 -27.703 1 93.38 33 PRO B N 1
ATOM 1858 C CA . PRO B 1 33 ? 8.766 -13.836 -28.25 1 93.38 33 PRO B CA 1
ATOM 1859 C C . PRO B 1 33 ? 10.117 -13.133 -28.312 1 93.38 33 PRO B C 1
ATOM 1861 O O . PRO B 1 33 ? 11.164 -13.781 -28.219 1 93.38 33 PRO B O 1
ATOM 1864 N N . SER B 1 34 ? 10.148 -11.82 -28.391 1 91.44 34 SER B N 1
ATOM 1865 C CA . SER B 1 34 ? 11.391 -11.055 -28.469 1 91.44 34 SER B CA 1
ATOM 1866 C C . SER B 1 34 ? 12.188 -11.148 -27.172 1 91.44 34 SER B C 1
ATOM 1868 O O . SER B 1 34 ? 13.383 -10.844 -27.156 1 91.44 34 SER B O 1
ATOM 1870 N N . TYR B 1 35 ? 11.555 -11.609 -26.141 1 88.81 35 TYR B N 1
ATOM 1871 C CA . TYR B 1 35 ? 12.234 -11.641 -24.844 1 88.81 35 TYR B CA 1
ATOM 1872 C C . TYR B 1 35 ? 12.648 -13.062 -24.484 1 88.81 35 TYR B C 1
ATOM 1874 O O . TYR B 1 35 ? 13.258 -13.289 -23.438 1 88.81 35 TYR B O 1
ATOM 1882 N N . LYS B 1 36 ? 12.352 -14.016 -25.312 1 88.94 36 LYS B N 1
ATOM 1883 C CA . LYS B 1 36 ? 12.609 -15.422 -25.031 1 88.94 36 LYS B CA 1
ATOM 1884 C C . LYS B 1 36 ? 14.086 -15.656 -24.688 1 88.94 36 LYS B C 1
ATOM 1886 O O . LYS B 1 36 ? 14.406 -16.359 -23.734 1 88.94 36 LYS B O 1
ATOM 1891 N N . ASN B 1 37 ? 14.945 -14.992 -25.344 1 85.94 37 ASN B N 1
ATOM 1892 C CA . ASN B 1 37 ? 16.375 -15.203 -25.172 1 85.94 37 ASN B CA 1
ATOM 1893 C C . ASN B 1 37 ? 16.859 -14.695 -23.812 1 85.94 37 ASN B C 1
ATOM 1895 O O . ASN B 1 37 ? 17.766 -15.281 -23.219 1 85.94 37 ASN B O 1
ATOM 1899 N N . VAL B 1 38 ? 16.25 -13.734 -23.375 1 83.88 38 VAL B N 1
ATOM 1900 C CA . VAL B 1 38 ? 16.625 -13.164 -22.078 1 83.88 38 VAL B CA 1
ATOM 1901 C C . VAL B 1 38 ? 16.328 -14.172 -20.969 1 83.88 38 VAL B C 1
ATOM 1903 O O . VAL B 1 38 ? 17.188 -14.438 -20.125 1 83.88 38 VAL B O 1
ATOM 1906 N N . PHE B 1 39 ? 15.211 -14.781 -21.031 1 85.56 39 PHE B N 1
ATOM 1907 C CA . PHE B 1 39 ? 14.797 -15.727 -20 1 85.56 39 PHE B CA 1
ATOM 1908 C C . PHE B 1 39 ? 15.547 -17.047 -20.141 1 85.56 39 PHE B C 1
ATOM 1910 O O . PHE B 1 39 ? 15.961 -17.641 -19.141 1 85.56 39 PHE B O 1
ATOM 1917 N N . GLU B 1 40 ? 15.688 -17.484 -21.328 1 82.94 40 GLU B N 1
ATOM 1918 C CA . GLU B 1 40 ? 16.438 -18.703 -21.578 1 82.94 40 GLU B CA 1
ATOM 1919 C C . GLU B 1 40 ? 17.891 -18.578 -21.094 1 82.94 40 GLU B C 1
ATOM 1921 O O . GLU B 1 40 ? 18.453 -19.516 -20.547 1 82.94 40 GLU B O 1
ATOM 1926 N N . GLY B 1 41 ? 18.422 -17.406 -21.297 1 80.94 41 GLY B N 1
ATOM 1927 C CA . GLY B 1 41 ? 19.812 -17.172 -20.922 1 80.94 41 GLY B CA 1
ATOM 1928 C C . GLY B 1 41 ? 20 -17.062 -19.422 1 80.94 41 GLY B C 1
ATOM 1929 O O . GLY B 1 41 ? 21.109 -17.234 -18.922 1 80.94 41 GLY B O 1
ATOM 1930 N N . SER B 1 42 ? 18.969 -16.797 -18.797 1 78.38 42 SER B N 1
ATOM 1931 C CA . SER B 1 42 ? 19.047 -16.562 -17.359 1 78.38 42 SER B CA 1
ATOM 1932 C C . SER B 1 42 ? 19.062 -17.875 -16.594 1 78.38 42 SER B C 1
ATOM 1934 O O . SER B 1 42 ? 19.344 -17.906 -15.391 1 78.38 42 SER B O 1
ATOM 1936 N N . VAL B 1 43 ? 18.688 -18.969 -17.156 1 77 43 VAL B N 1
ATOM 1937 C CA . VAL B 1 43 ? 18.578 -20.234 -16.453 1 77 43 VAL B CA 1
ATOM 1938 C C . VAL B 1 43 ? 19.516 -21.266 -17.094 1 77 43 VAL B C 1
ATOM 1940 O O . VAL B 1 43 ? 19.141 -21.922 -18.062 1 77 43 VAL B O 1
ATOM 1943 N N . GLU B 1 44 ? 20.734 -21.094 -16.969 1 69 44 GLU B N 1
ATOM 1944 C CA . GLU B 1 44 ? 21.672 -22.078 -17.484 1 69 44 GLU B CA 1
ATOM 1945 C C . GLU B 1 44 ? 21.625 -23.375 -16.688 1 69 44 GLU B C 1
ATOM 1947 O O . GLU B 1 44 ? 21.516 -23.344 -15.453 1 69 44 GLU B O 1
ATOM 1952 N N . ASN B 1 45 ? 21.531 -24.453 -17.359 1 66.81 45 ASN B N 1
ATOM 1953 C CA . ASN B 1 45 ? 21.672 -25.797 -16.797 1 66.81 45 ASN B CA 1
ATOM 1954 C C . ASN B 1 45 ? 20.438 -26.172 -15.977 1 66.81 45 ASN B C 1
ATOM 1956 O O . ASN B 1 45 ? 20.562 -26.672 -14.852 1 66.81 45 ASN B O 1
ATOM 1960 N N . LEU B 1 46 ? 19.297 -25.844 -16.469 1 70.69 46 LEU B N 1
ATOM 1961 C CA . LEU B 1 46 ? 18.047 -26.078 -15.734 1 70.69 46 LEU B CA 1
ATOM 1962 C C . LEU B 1 46 ? 17.641 -27.547 -15.844 1 70.69 46 LEU B C 1
ATOM 1964 O O . LEU B 1 46 ? 17.844 -28.188 -16.891 1 70.69 46 LEU B O 1
ATOM 1968 N N . GLN B 1 47 ? 17.281 -28.078 -14.672 1 78.38 47 GLN B N 1
ATOM 1969 C CA . GLN B 1 47 ? 16.875 -29.469 -14.562 1 78.38 47 GLN B CA 1
ATOM 1970 C C . GLN B 1 47 ? 15.367 -29.625 -14.773 1 78.38 47 GLN B C 1
ATOM 1972 O O . GLN B 1 47 ? 14.828 -30.719 -14.648 1 78.38 47 GLN B O 1
ATOM 1977 N N . ILE B 1 48 ? 14.625 -28.547 -15.062 1 88.88 48 ILE B N 1
ATOM 1978 C CA . ILE B 1 48 ? 13.188 -28.688 -15.273 1 88.88 48 ILE B CA 1
ATOM 1979 C C . ILE B 1 48 ? 12.797 -28.062 -16.609 1 88.88 48 ILE B C 1
ATOM 1981 O O . ILE B 1 48 ? 13.477 -27.156 -17.094 1 88.88 48 ILE B O 1
ATOM 1985 N N . PRO B 1 49 ? 11.719 -28.641 -17.219 1 92.69 49 PRO B N 1
ATOM 1986 C CA . PRO B 1 49 ? 11.266 -28.078 -18.484 1 92.69 49 PRO B CA 1
ATOM 1987 C C . PRO B 1 49 ? 10.781 -26.641 -18.359 1 92.69 49 PRO B C 1
ATOM 1989 O O . PRO B 1 49 ? 10.117 -26.281 -17.391 1 92.69 49 PRO B O 1
ATOM 1992 N N . ILE B 1 50 ? 11.164 -25.844 -19.375 1 93.06 50 ILE B N 1
ATOM 1993 C CA . ILE B 1 50 ? 10.672 -24.484 -19.516 1 93.06 50 ILE B CA 1
ATOM 1994 C C . ILE B 1 50 ? 9.945 -24.328 -20.844 1 93.06 50 ILE B C 1
ATOM 1996 O O . ILE B 1 50 ? 10.484 -24.672 -21.906 1 93.06 50 ILE B O 1
ATOM 2000 N N . LYS B 1 51 ? 8.75 -23.969 -20.75 1 94.88 51 LYS B N 1
ATOM 2001 C CA . LYS B 1 51 ? 7.938 -23.672 -21.938 1 94.88 51 LYS B CA 1
ATOM 2002 C C . LYS B 1 51 ? 7.699 -22.172 -22.062 1 94.88 51 LYS B C 1
ATOM 2004 O O . LYS B 1 51 ? 7.801 -21.422 -21.094 1 94.88 51 LYS B O 1
ATOM 2009 N N . PHE B 1 52 ? 7.449 -21.766 -23.312 1 95.38 52 PHE B N 1
ATOM 2010 C CA . PHE B 1 52 ? 7.141 -20.375 -23.578 1 95.38 52 PHE B CA 1
ATOM 2011 C C . PHE B 1 52 ? 5.805 -20.25 -24.312 1 95.38 52 PHE B C 1
ATOM 2013 O O . PHE B 1 52 ? 5.453 -21.094 -25.125 1 95.38 52 PHE B O 1
ATOM 2020 N N . THR B 1 53 ? 5.102 -19.281 -23.969 1 97.5 53 THR B N 1
ATOM 2021 C CA . THR B 1 53 ? 3.881 -18.938 -24.688 1 97.5 53 THR B CA 1
ATOM 2022 C C . THR B 1 53 ? 3.711 -17.422 -24.766 1 97.5 53 THR B C 1
ATOM 2024 O O . THR B 1 53 ? 4.449 -16.672 -24.125 1 97.5 53 THR B O 1
ATOM 2027 N N . THR B 1 54 ? 2.771 -16.875 -25.578 1 97.25 54 THR B N 1
ATOM 2028 C CA . THR B 1 54 ? 2.607 -15.461 -25.844 1 97.25 54 THR B CA 1
ATOM 2029 C C . THR B 1 54 ? 1.58 -14.844 -24.906 1 97.25 54 THR B C 1
ATOM 2031 O O . THR B 1 54 ? 0.638 -15.516 -24.484 1 97.25 54 THR B O 1
ATOM 2034 N N . PRO B 1 55 ? 1.846 -13.586 -24.594 1 97 55 PRO B N 1
ATOM 2035 C CA . PRO B 1 55 ? 0.852 -12.906 -23.766 1 97 55 PRO B CA 1
ATOM 2036 C C . PRO B 1 55 ? -0.461 -12.648 -24.5 1 97 55 PRO B C 1
ATOM 2038 O O . PRO B 1 55 ? -0.519 -12.781 -25.734 1 97 55 PRO B O 1
ATOM 2041 N N . GLY B 1 56 ? -1.528 -12.477 -23.672 1 95.31 56 GLY B N 1
ATOM 2042 C CA . GLY B 1 56 ? -2.797 -12.031 -24.219 1 95.31 56 GLY B CA 1
ATOM 2043 C C . GLY B 1 56 ? -2.984 -10.531 -24.141 1 95.31 56 GLY B C 1
ATOM 2044 O O . GLY B 1 56 ? -2.033 -9.789 -23.875 1 95.31 56 GLY B O 1
ATOM 2045 N N . LYS B 1 57 ? -4.191 -10.102 -24.453 1 92.5 57 LYS B N 1
ATOM 2046 C CA . LYS B 1 57 ? -4.512 -8.672 -24.453 1 92.5 57 LYS B CA 1
ATOM 2047 C C . LYS B 1 57 ? -4.41 -8.086 -23.062 1 92.5 57 LYS B C 1
ATOM 2049 O O . LYS B 1 57 ? -3.855 -6.996 -22.875 1 92.5 57 LYS B O 1
ATOM 2054 N N . GLU B 1 58 ? -4.961 -8.836 -22.078 1 92.06 58 GLU B N 1
ATOM 2055 C CA . GLU B 1 58 ? -4.93 -8.43 -20.672 1 92.06 58 GLU B CA 1
ATOM 2056 C C . GLU B 1 58 ? -4.18 -9.445 -19.828 1 92.06 58 GLU B C 1
ATOM 2058 O O . GLU B 1 58 ? -3.863 -10.539 -20.297 1 92.06 58 GLU B O 1
ATOM 2063 N N . ARG B 1 59 ? -3.934 -9.031 -18.641 1 91.81 59 ARG B N 1
ATOM 2064 C CA . ARG B 1 59 ? -3.203 -9.898 -17.719 1 91.81 59 ARG B CA 1
ATOM 2065 C C . ARG B 1 59 ? -3.883 -11.258 -17.594 1 91.81 59 ARG B C 1
ATOM 2067 O O . ARG B 1 59 ? -3.221 -12.289 -17.625 1 91.81 59 ARG B O 1
ATOM 2074 N N . GLN B 1 60 ? -5.227 -11.25 -17.406 1 93.5 60 GLN B N 1
ATOM 2075 C CA . GLN B 1 60 ? -5.945 -12.508 -17.203 1 93.5 60 GLN B CA 1
ATOM 2076 C C . GLN B 1 60 ? -5.859 -13.398 -18.438 1 93.5 60 GLN B C 1
ATOM 2078 O O . GLN B 1 60 ? -5.84 -14.625 -18.328 1 93.5 60 GLN B O 1
ATOM 2083 N N . ASP B 1 61 ? -5.73 -12.773 -19.609 1 94.38 61 ASP B N 1
ATOM 2084 C CA . ASP B 1 61 ? -5.562 -13.539 -20.844 1 94.38 61 ASP B CA 1
ATOM 2085 C C . ASP B 1 61 ? -4.184 -14.195 -20.906 1 94.38 61 ASP B C 1
ATOM 2087 O O . ASP B 1 61 ? -4.047 -15.32 -21.391 1 94.38 61 ASP B O 1
ATOM 2091 N N . SER B 1 62 ? -3.217 -13.469 -20.453 1 96.19 62 SER B N 1
ATOM 2092 C CA . SER B 1 62 ? -1.863 -14.016 -20.391 1 96.19 62 SER B CA 1
ATOM 2093 C C . SER B 1 62 ? -1.794 -15.234 -19.469 1 96.19 62 SER B C 1
ATOM 2095 O O . SER B 1 62 ? -1.176 -16.234 -19.812 1 96.19 62 SER B O 1
ATOM 2097 N N . VAL B 1 63 ? -2.443 -15.086 -18.328 1 97.19 63 VAL B N 1
ATOM 2098 C CA . VAL B 1 63 ? -2.479 -16.203 -17.391 1 97.19 63 VAL B CA 1
ATOM 2099 C C . VAL B 1 63 ? -3.178 -17.406 -18.031 1 97.19 63 VAL B C 1
ATOM 2101 O O . VAL B 1 63 ? -2.723 -18.531 -17.875 1 97.19 63 VAL B O 1
ATOM 2104 N N . PHE B 1 64 ? -4.277 -17.141 -18.75 1 96.5 64 PHE B N 1
ATOM 2105 C CA . PHE B 1 64 ? -5.012 -18.203 -19.422 1 96.5 64 PHE B CA 1
ATOM 2106 C C . PHE B 1 64 ? -4.133 -18.906 -20.453 1 96.5 64 PHE B C 1
ATOM 2108 O O . PHE B 1 64 ? -4.129 -20.141 -20.547 1 96.5 64 PHE B O 1
ATOM 2115 N N . ASN B 1 65 ? -3.434 -18.109 -21.266 1 97.44 65 ASN B N 1
ATOM 2116 C CA . ASN B 1 65 ? -2.52 -18.688 -22.25 1 97.44 65 ASN B CA 1
ATOM 2117 C C . ASN B 1 65 ? -1.484 -19.594 -21.594 1 97.44 65 ASN B C 1
ATOM 2119 O O . ASN B 1 65 ? -1.198 -20.688 -22.094 1 97.44 65 ASN B O 1
ATOM 2123 N N . GLY B 1 66 ? -0.931 -19.125 -20.469 1 98 66 GLY B N 1
ATOM 2124 C CA . GLY B 1 66 ? 0.002 -19.969 -19.734 1 98 66 GLY B CA 1
ATOM 2125 C C . GLY B 1 66 ? -0.625 -21.234 -19.203 1 98 66 GLY B C 1
ATOM 2126 O O . GLY B 1 66 ? -0.016 -22.312 -19.266 1 98 66 GLY B O 1
ATOM 2127 N N . LEU B 1 67 ? -1.824 -21.156 -18.703 1 97.75 67 LEU B N 1
ATOM 2128 C CA . LEU B 1 67 ? -2.553 -22.281 -18.125 1 97.75 67 LEU B CA 1
ATOM 2129 C C . LEU B 1 67 ? -2.758 -23.375 -19.172 1 97.75 67 LEU B C 1
ATOM 2131 O O . LEU B 1 67 ? -2.736 -24.562 -18.859 1 97.75 67 LEU B O 1
ATOM 2135 N N . GLN B 1 68 ? -2.893 -23.016 -20.391 1 97.31 68 GLN B N 1
ATOM 2136 C CA . GLN B 1 68 ? -3.133 -23.953 -21.484 1 97.31 68 GLN B CA 1
ATOM 2137 C C . GLN B 1 68 ? -1.894 -24.812 -21.75 1 97.31 68 GLN B C 1
ATOM 2139 O O . GLN B 1 68 ? -1.987 -25.875 -22.359 1 97.31 68 GLN B O 1
ATOM 2144 N N . GLU B 1 69 ? -0.751 -24.328 -21.328 1 97.81 69 GLU B N 1
ATOM 2145 C CA . GLU B 1 69 ? 0.505 -24.984 -21.688 1 97.81 69 GLU B CA 1
ATOM 2146 C C . GLU B 1 69 ? 0.965 -25.938 -20.594 1 97.81 69 GLU B C 1
ATOM 2148 O O . GLU B 1 69 ? 1.904 -26.719 -20.797 1 97.81 69 GLU B O 1
ATOM 2153 N N . ILE B 1 70 ? 0.297 -25.859 -19.406 1 97.19 70 ILE B N 1
ATOM 2154 C CA . ILE B 1 70 ? 0.818 -26.656 -18.297 1 97.19 70 ILE B CA 1
ATOM 2155 C C . ILE B 1 70 ? 0.58 -28.141 -18.562 1 97.19 70 ILE B C 1
ATOM 2157 O O . ILE B 1 70 ? -0.327 -28.5 -19.312 1 97.19 70 ILE B O 1
ATOM 2161 N N . ASP B 1 71 ? 1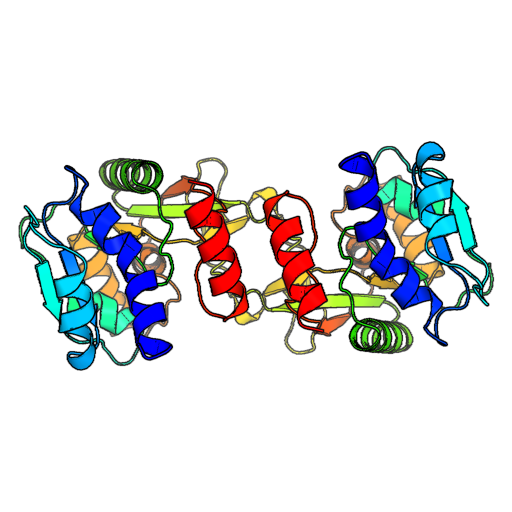.427 -28.953 -17.906 1 95.56 71 ASP B N 1
ATOM 2162 C CA . ASP B 1 71 ? 1.243 -30.406 -17.953 1 95.56 71 ASP B CA 1
ATOM 2163 C C . ASP B 1 71 ? -0.115 -30.812 -17.391 1 95.56 71 ASP B C 1
ATOM 2165 O O . ASP B 1 71 ? -0.553 -30.266 -16.375 1 95.56 71 ASP B O 1
ATOM 2169 N N . GLY B 1 72 ? -0.782 -31.734 -18.016 1 93.69 72 GLY B N 1
ATOM 2170 C CA . GLY B 1 72 ? -2.098 -32.188 -17.609 1 93.69 72 GLY B CA 1
ATOM 2171 C C . GLY B 1 72 ? -2.102 -32.844 -16.234 1 93.69 72 GLY B C 1
ATOM 2172 O O . GLY B 1 72 ? -3.146 -32.938 -15.586 1 93.69 72 GLY B O 1
ATOM 2173 N N . ASP B 1 73 ? -0.992 -33.281 -15.742 1 94.94 73 ASP B N 1
ATOM 2174 C CA . ASP B 1 73 ? -0.897 -33.969 -14.461 1 94.94 73 ASP B CA 1
ATOM 2175 C C . ASP B 1 73 ? -0.485 -33 -13.344 1 94.94 73 ASP B C 1
ATOM 2177 O O . ASP B 1 73 ? -0.226 -33.406 -12.219 1 94.94 73 ASP B O 1
ATOM 2181 N N . SER B 1 74 ? -0.451 -31.719 -13.703 1 96.56 74 SER B N 1
ATOM 2182 C CA . SER B 1 74 ? -0.072 -30.734 -12.688 1 96.56 74 SER B CA 1
ATOM 2183 C C . SER B 1 74 ? -1.051 -30.75 -11.516 1 96.56 74 SER B C 1
ATOM 2185 O O . SER B 1 74 ? -2.266 -30.75 -11.719 1 96.56 74 SER B O 1
ATOM 2187 N N . GLU B 1 75 ? -0.513 -30.797 -10.32 1 97.88 75 GLU B N 1
ATOM 2188 C CA . GLU B 1 75 ? -1.344 -30.812 -9.125 1 97.88 75 GLU B CA 1
ATOM 2189 C C . GLU B 1 75 ? -1.756 -29.406 -8.711 1 97.88 75 GLU B C 1
ATOM 2191 O O . GLU B 1 75 ? -2.855 -29.203 -8.188 1 97.88 75 GLU B O 1
ATOM 2196 N N . LEU B 1 76 ? -0.855 -28.5 -8.898 1 98.62 76 LEU B N 1
ATOM 2197 C CA . LEU B 1 76 ? -1.074 -27.078 -8.602 1 98.62 76 LEU B CA 1
ATOM 2198 C C . LEU B 1 76 ? -0.535 -26.203 -9.719 1 98.62 76 LEU B C 1
ATOM 2200 O O . LEU B 1 76 ? 0.373 -26.609 -10.453 1 98.62 76 LEU B O 1
ATOM 2204 N N . VAL B 1 77 ? -1.15 -25.094 -9.891 1 98.56 77 VAL B N 1
ATOM 2205 C CA . VAL B 1 77 ? -0.629 -24.031 -10.742 1 98.56 77 VAL B CA 1
ATOM 2206 C C . VAL B 1 77 ? -0.206 -22.844 -9.883 1 98.56 77 VAL B C 1
ATOM 2208 O O . VAL B 1 77 ? -0.969 -22.375 -9.031 1 98.56 77 VAL B O 1
ATOM 2211 N N . CYS B 1 78 ? 0.992 -22.438 -10.031 1 98.69 78 CYS B N 1
ATOM 2212 C CA . CYS B 1 78 ? 1.583 -21.312 -9.312 1 98.69 78 CYS B CA 1
ATOM 2213 C C . CYS B 1 78 ? 1.823 -20.125 -10.242 1 98.69 78 CYS B C 1
ATOM 2215 O O . CYS B 1 78 ? 2.762 -20.141 -11.047 1 98.69 78 CYS B O 1
ATOM 2217 N N . VAL B 1 79 ? 0.975 -19.078 -10.156 1 98.62 79 VAL B N 1
ATOM 2218 C CA . VAL B 1 79 ? 1.075 -17.906 -11.031 1 98.62 79 VAL B CA 1
ATOM 2219 C C . VAL B 1 79 ? 1.908 -16.828 -10.352 1 98.62 79 VAL B C 1
ATOM 2221 O O . VAL B 1 79 ? 1.597 -16.406 -9.234 1 98.62 79 VAL B O 1
ATOM 2224 N N . HIS B 1 80 ? 2.922 -16.328 -11 1 98.38 80 HIS B N 1
ATOM 2225 C CA . HIS B 1 80 ? 3.834 -15.352 -10.422 1 98.38 80 HIS B CA 1
ATOM 2226 C C . HIS B 1 80 ? 4.141 -14.234 -11.414 1 98.38 80 HIS B C 1
ATOM 2228 O O . HIS B 1 80 ? 4.359 -14.492 -12.594 1 98.38 80 HIS B O 1
ATOM 2234 N N . ASP B 1 81 ? 4.086 -13.047 -10.938 1 96.38 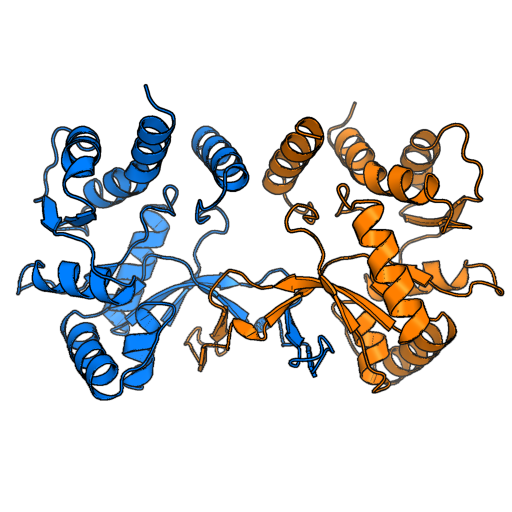81 ASP B N 1
ATOM 2235 C CA . ASP B 1 81 ? 4.523 -11.891 -11.719 1 96.38 81 ASP B CA 1
ATOM 2236 C C . ASP B 1 81 ? 6.047 -11.781 -11.727 1 96.38 81 ASP B C 1
ATOM 2238 O O . ASP B 1 81 ? 6.672 -11.602 -10.68 1 96.38 81 ASP B O 1
ATOM 2242 N N . SER B 1 82 ? 6.625 -11.734 -12.93 1 94.38 82 SER B N 1
ATOM 2243 C CA . SER B 1 82 ? 8.07 -11.531 -13 1 94.38 82 SER B CA 1
ATOM 2244 C C . SER B 1 82 ? 8.461 -10.164 -12.438 1 94.38 82 SER B C 1
ATOM 2246 O O . SER B 1 82 ? 9.609 -9.953 -12.055 1 94.38 82 SER B O 1
ATOM 2248 N N . ALA B 1 83 ? 7.508 -9.312 -12.367 1 94.75 83 ALA B N 1
ATOM 2249 C CA . ALA B 1 83 ? 7.73 -7.98 -11.797 1 94.75 83 ALA B CA 1
ATOM 2250 C C . ALA B 1 83 ? 7.965 -8.062 -10.297 1 94.75 83 ALA B C 1
ATOM 2252 O O . ALA B 1 83 ? 8.266 -7.051 -9.656 1 94.75 83 ALA B O 1
ATOM 2253 N N . ARG B 1 84 ? 7.918 -9.211 -9.734 1 96.62 84 ARG B N 1
ATOM 2254 C CA . ARG B 1 84 ? 8.336 -9.461 -8.359 1 96.62 84 ARG B CA 1
ATOM 2255 C C . ARG B 1 84 ? 9.578 -10.352 -8.312 1 96.62 84 ARG B C 1
ATOM 2257 O O . ARG B 1 84 ? 9.508 -11.508 -7.898 1 96.62 84 ARG B O 1
ATOM 2264 N N . PRO B 1 85 ? 10.672 -9.781 -8.586 1 95.94 85 PRO B N 1
ATOM 2265 C CA . PRO B 1 85 ? 11.883 -10.586 -8.766 1 95.94 85 PRO B CA 1
ATOM 2266 C C . PRO B 1 85 ? 12.453 -11.109 -7.453 1 95.94 85 PRO B C 1
ATOM 2268 O O . PRO B 1 85 ? 13.328 -11.977 -7.457 1 95.94 85 PRO B O 1
ATOM 2271 N N . LEU B 1 86 ? 11.93 -10.688 -6.27 1 95.31 86 LEU B N 1
ATOM 2272 C CA . LEU B 1 86 ? 12.609 -10.984 -5.016 1 95.31 86 LEU B CA 1
ATOM 2273 C C . LEU B 1 86 ? 11.805 -11.992 -4.188 1 95.31 86 LEU B C 1
ATOM 2275 O O . LEU B 1 86 ? 12.023 -12.117 -2.98 1 95.31 86 LEU B O 1
ATOM 2279 N N . VAL B 1 87 ? 10.914 -12.688 -4.812 1 97.19 87 VAL B N 1
ATOM 2280 C CA . VAL B 1 87 ? 10.156 -13.703 -4.086 1 97.19 87 VAL B CA 1
ATOM 2281 C C . VAL B 1 87 ? 11.117 -14.75 -3.523 1 97.19 87 VAL B C 1
ATOM 2283 O O . VAL B 1 87 ? 12.062 -15.156 -4.195 1 97.19 87 VAL B O 1
ATOM 2286 N N . SER B 1 88 ? 10.898 -15.102 -2.244 1 96.81 88 SER B N 1
ATOM 2287 C CA . SER B 1 88 ? 11.766 -16.109 -1.636 1 96.81 88 SER B CA 1
ATOM 2288 C C . SER B 1 88 ? 11.211 -17.516 -1.854 1 96.81 88 SER B C 1
ATOM 2290 O O . SER B 1 88 ? 9.992 -17.703 -1.917 1 96.81 88 SER B O 1
ATOM 2292 N N . SER B 1 89 ? 12.156 -18.5 -1.877 1 97.69 89 SER B N 1
ATOM 2293 C CA . SER B 1 89 ? 11.727 -19.891 -1.99 1 97.69 89 SER B CA 1
ATOM 2294 C C . SER B 1 89 ? 10.906 -20.312 -0.779 1 97.69 89 SER B C 1
ATOM 2296 O O . SER B 1 89 ? 9.984 -21.125 -0.901 1 97.69 89 SER B O 1
ATOM 2298 N N . GLU B 1 90 ? 11.18 -19.703 0.331 1 98 90 GLU B N 1
ATOM 2299 C CA . GLU B 1 90 ? 10.445 -20.016 1.555 1 98 90 GLU B CA 1
ATOM 2300 C C . GLU B 1 90 ? 8.992 -19.578 1.449 1 98 90 GLU B C 1
ATOM 2302 O O . GLU B 1 90 ? 8.078 -20.344 1.778 1 98 90 GLU B O 1
ATOM 2307 N N . ASP B 1 91 ? 8.789 -18.391 0.993 1 98.44 91 ASP B N 1
ATOM 2308 C CA . ASP B 1 91 ? 7.434 -17.891 0.829 1 98.44 91 ASP B CA 1
ATOM 2309 C C . ASP B 1 91 ? 6.668 -18.703 -0.212 1 98.44 91 ASP B C 1
ATOM 2311 O O . ASP B 1 91 ? 5.484 -19 -0.028 1 98.44 91 ASP B O 1
ATOM 2315 N N . VAL B 1 92 ? 7.332 -19.109 -1.299 1 98.62 92 VAL B N 1
ATOM 2316 C CA . VAL B 1 92 ? 6.707 -19.906 -2.346 1 98.62 92 VAL B CA 1
ATOM 2317 C C . VAL B 1 92 ? 6.277 -21.266 -1.774 1 98.62 92 VAL B C 1
ATOM 2319 O O . VAL B 1 92 ? 5.148 -21.703 -2.006 1 98.62 92 VAL B O 1
ATOM 2322 N N . LYS B 1 93 ? 7.16 -21.844 -1.031 1 98.62 93 LYS B N 1
ATOM 2323 C CA . LYS B 1 93 ? 6.855 -23.141 -0.438 1 98.62 93 LYS B CA 1
ATOM 2324 C C . LYS B 1 93 ? 5.629 -23.062 0.464 1 98.62 93 LYS B C 1
ATOM 2326 O O . LYS B 1 93 ? 4.75 -23.922 0.403 1 98.62 93 LYS B O 1
ATOM 2331 N N . LYS B 1 94 ? 5.551 -22.047 1.26 1 98.75 94 LYS B N 1
ATOM 2332 C CA . LYS B 1 94 ? 4.434 -21.875 2.184 1 98.75 94 LYS B CA 1
ATOM 2333 C C . LYS B 1 94 ? 3.111 -21.766 1.431 1 98.75 94 LYS B C 1
ATOM 2335 O O . LYS B 1 94 ? 2.125 -22.406 1.803 1 98.75 94 LYS B O 1
ATOM 2340 N N . VAL B 1 95 ? 3.105 -20.953 0.402 1 98.88 95 VAL B N 1
ATOM 2341 C CA . VAL B 1 95 ? 1.847 -20.734 -0.302 1 98.88 95 VAL B CA 1
ATOM 2342 C C . VAL B 1 95 ? 1.471 -21.984 -1.097 1 98.88 95 VAL B C 1
ATOM 2344 O O . VAL B 1 95 ? 0.289 -22.312 -1.23 1 98.88 95 VAL B O 1
ATOM 2347 N N . LEU B 1 96 ? 2.426 -22.766 -1.619 1 98.81 96 LEU B N 1
ATOM 2348 C CA . LEU B 1 96 ? 2.156 -24.047 -2.25 1 98.81 96 LEU B CA 1
ATOM 2349 C C . LEU B 1 96 ? 1.498 -25 -1.266 1 98.81 96 LEU B C 1
ATOM 2351 O O . LEU B 1 96 ? 0.511 -25.672 -1.601 1 98.81 96 LEU B O 1
ATOM 2355 N N . GLU B 1 97 ? 2.045 -25.031 -0.099 1 98.75 97 GLU B N 1
ATOM 2356 C CA . GLU B 1 97 ? 1.518 -25.938 0.928 1 98.75 97 GLU B CA 1
ATOM 2357 C C . GLU B 1 97 ? 0.086 -25.562 1.302 1 98.75 97 GLU B C 1
ATOM 2359 O O . GLU B 1 97 ? -0.779 -26.422 1.413 1 98.75 97 GLU B O 1
ATOM 2364 N N . ASP B 1 98 ? -0.152 -24.281 1.479 1 98.81 98 ASP B N 1
ATOM 2365 C CA . ASP B 1 98 ? -1.495 -23.812 1.819 1 98.81 98 ASP B CA 1
ATOM 2366 C C . ASP B 1 98 ? -2.484 -24.141 0.7 1 98.81 98 ASP B C 1
ATOM 2368 O O . ASP B 1 98 ? -3.611 -24.562 0.962 1 98.81 98 ASP B O 1
ATOM 2372 N N . ALA B 1 99 ? -2.062 -23.953 -0.498 1 98.75 99 ALA B N 1
ATOM 2373 C CA . ALA B 1 99 ? -2.934 -24.234 -1.636 1 98.75 99 ALA B CA 1
ATOM 2374 C C . ALA B 1 99 ? -3.225 -25.734 -1.739 1 98.75 99 ALA B C 1
ATOM 2376 O O . ALA B 1 99 ? -4.32 -26.125 -2.146 1 98.75 99 ALA B O 1
ATOM 2377 N N . ALA B 1 100 ? -2.205 -26.531 -1.438 1 98.5 100 ALA B N 1
ATOM 2378 C CA . ALA B 1 100 ? -2.41 -27.969 -1.454 1 98.5 100 ALA B CA 1
ATOM 2379 C C . ALA B 1 100 ? -3.51 -28.375 -0.477 1 98.5 100 ALA B C 1
ATOM 2381 O O . ALA B 1 100 ? -4.297 -29.281 -0.761 1 98.5 100 ALA B O 1
ATOM 2382 N N . VAL B 1 101 ? -3.594 -27.719 0.617 1 98.5 101 VAL B N 1
ATOM 2383 C CA . VAL B 1 101 ? -4.555 -28.031 1.67 1 98.5 101 VAL B CA 1
ATOM 2384 C C . VAL B 1 101 ? -5.918 -27.438 1.316 1 98.5 101 VAL B C 1
ATOM 2386 O O . VAL B 1 101 ? -6.938 -28.125 1.405 1 98.5 101 VAL B O 1
ATOM 2389 N N . HIS B 1 102 ? -5.973 -26.219 0.772 1 98.38 102 HIS B N 1
ATOM 2390 C CA . HIS B 1 102 ? -7.23 -25.484 0.691 1 98.38 102 HIS B CA 1
ATOM 2391 C C . HIS B 1 102 ? -7.727 -25.391 -0.749 1 98.38 102 HIS B C 1
ATOM 2393 O O . HIS B 1 102 ? -8.859 -24.969 -0.996 1 98.38 102 HIS B O 1
ATOM 2399 N N . GLY B 1 103 ? -6.914 -25.75 -1.667 1 98.25 103 GLY B N 1
ATOM 2400 C CA . GLY B 1 103 ? -7.258 -25.703 -3.078 1 98.25 103 GLY B CA 1
ATOM 2401 C C . GLY B 1 103 ? -6.824 -24.406 -3.744 1 98.25 103 GLY B C 1
ATOM 2402 O O . GLY B 1 103 ? -6.613 -24.359 -4.957 1 98.25 103 GLY B O 1
ATOM 2403 N N . ALA B 1 104 ? -6.773 -23.375 -2.934 1 98.75 104 ALA B N 1
ATOM 2404 C CA . ALA B 1 104 ? -6.363 -22.047 -3.42 1 98.75 104 ALA B CA 1
ATOM 2405 C C . ALA B 1 104 ? -5.73 -21.234 -2.303 1 98.75 104 ALA B C 1
ATOM 2407 O O . ALA B 1 104 ? -6.211 -21.234 -1.167 1 98.75 104 ALA B O 1
ATOM 2408 N N . ALA B 1 105 ? -4.637 -20.547 -2.633 1 98.81 105 ALA B N 1
ATOM 2409 C CA . ALA B 1 105 ? -3.953 -19.672 -1.687 1 98.81 105 ALA B CA 1
ATOM 2410 C C . ALA B 1 105 ? -3.227 -18.531 -2.412 1 98.81 105 ALA B C 1
ATOM 2412 O O . ALA B 1 105 ? -2.895 -18.656 -3.594 1 98.81 105 ALA B O 1
ATOM 2413 N N . VAL B 1 106 ? -3.059 -17.484 -1.714 1 98.88 106 VAL B N 1
ATOM 2414 C CA . VAL B 1 106 ? -2.402 -16.312 -2.275 1 98.88 106 VAL B CA 1
ATOM 2415 C C . VAL B 1 106 ? -1.417 -15.742 -1.26 1 98.88 106 VAL B C 1
ATOM 2417 O O . VAL B 1 106 ? -1.703 -15.703 -0.061 1 98.88 106 VAL B O 1
ATOM 2420 N N . LEU B 1 107 ? -0.235 -15.398 -1.774 1 98.81 107 LEU B N 1
ATOM 2421 C CA . LEU B 1 107 ? 0.702 -14.641 -0.95 1 98.81 107 LEU B CA 1
ATOM 2422 C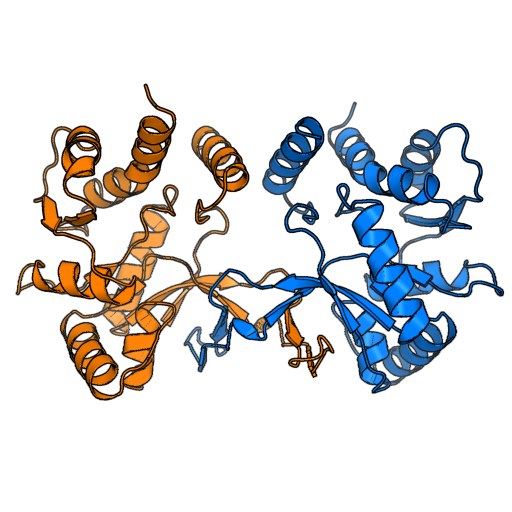 C . LEU B 1 107 ? 0.198 -13.219 -0.718 1 98.81 107 LEU B C 1
ATOM 2424 O O . LEU B 1 107 ? -0.322 -12.586 -1.637 1 98.81 107 LEU B O 1
ATOM 2428 N N . GLY B 1 108 ? 0.274 -12.75 0.488 1 98.56 108 GLY B N 1
ATOM 2429 C CA . GLY B 1 108 ? -0.101 -11.391 0.842 1 98.56 108 GLY B CA 1
ATOM 2430 C C . GLY B 1 108 ? 0.542 -10.914 2.129 1 98.56 108 GLY B C 1
ATOM 2431 O O . GLY B 1 108 ? 1.142 -11.703 2.861 1 98.56 108 GLY B O 1
ATOM 2432 N N . VAL B 1 109 ? 0.495 -9.586 2.361 1 98.19 109 VAL B N 1
ATOM 2433 C CA . VAL B 1 109 ? 0.981 -9 3.609 1 98.19 109 VAL B CA 1
ATOM 2434 C C . VAL B 1 109 ? -0.087 -8.086 4.203 1 98.19 109 VAL B C 1
ATOM 2436 O O . VAL B 1 109 ? -0.872 -7.48 3.471 1 98.19 109 VAL B O 1
ATOM 2439 N N . PRO B 1 110 ? -0.099 -7.988 5.52 1 97.81 110 PRO B N 1
ATOM 2440 C CA . PRO B 1 110 ? -0.996 -6.996 6.117 1 97.81 110 PRO B CA 1
ATOM 2441 C C . PRO B 1 110 ? -0.739 -5.582 5.598 1 97.81 110 PRO B C 1
ATOM 2443 O O . PRO B 1 110 ? 0.414 -5.199 5.387 1 97.81 110 PRO B O 1
ATOM 2446 N N . VAL B 1 111 ? -1.815 -4.875 5.359 1 97 111 VAL B N 1
ATOM 2447 C CA . VAL B 1 111 ? -1.691 -3.477 4.965 1 97 111 VAL B CA 1
ATOM 2448 C C . VAL B 1 111 ? -1.09 -2.668 6.113 1 97 111 VAL B C 1
ATOM 2450 O O . VAL B 1 111 ? -1.462 -2.854 7.273 1 97 111 VAL B O 1
ATOM 2453 N N . LYS B 1 112 ? -0.2 -1.755 5.777 1 92.5 112 LYS B N 1
ATOM 2454 C CA . LYS B 1 112 ? 0.409 -0.901 6.793 1 92.5 112 LYS B CA 1
ATOM 2455 C C . LYS B 1 112 ? -0.251 0.474 6.824 1 92.5 112 LYS B C 1
ATOM 2457 O O . LYS B 1 112 ? -0.451 1.049 7.895 1 92.5 112 LYS B O 1
ATOM 2462 N N . ALA B 1 113 ? -0.578 0.911 5.719 1 93.69 113 ALA B N 1
ATOM 2463 C CA . ALA B 1 113 ? -1.133 2.256 5.59 1 93.69 113 ALA B CA 1
ATOM 2464 C C . ALA B 1 113 ? -2.602 2.285 6.004 1 93.69 113 ALA B C 1
ATOM 2466 O O . ALA B 1 113 ? -3.287 1.263 5.953 1 93.69 113 ALA B O 1
ATOM 2467 N N . THR B 1 114 ? -3.051 3.441 6.48 1 96.19 114 THR B N 1
ATOM 2468 C CA . THR B 1 114 ? -4.484 3.664 6.621 1 96.19 114 THR B CA 1
ATOM 2469 C C . THR B 1 114 ? -5.156 3.758 5.254 1 96.19 114 THR B C 1
ATOM 2471 O O . THR B 1 114 ? -4.727 4.535 4.398 1 96.19 114 THR B O 1
ATOM 2474 N N . ILE B 1 115 ? -6.105 2.898 5.059 1 98.12 115 ILE B N 1
ATOM 2475 C CA . ILE B 1 115 ? -6.836 2.883 3.793 1 98.12 115 ILE B CA 1
ATOM 2476 C C . ILE B 1 115 ? -8.227 3.471 3.994 1 98.12 115 ILE B C 1
ATOM 2478 O O . ILE B 1 115 ? -8.93 3.113 4.945 1 98.12 115 ILE B O 1
ATOM 2482 N N . LYS B 1 116 ? -8.586 4.387 3.145 1 98.25 116 LYS B N 1
ATOM 2483 C CA . LYS B 1 116 ? -9.938 4.945 3.133 1 98.25 116 LYS B CA 1
ATOM 2484 C C . LYS B 1 116 ? -10.617 4.711 1.788 1 98.25 116 LYS B C 1
ATOM 2486 O O . LYS B 1 116 ? -9.953 4.645 0.752 1 98.25 116 LYS B O 1
ATOM 2491 N N . GLU B 1 117 ? -11.891 4.508 1.828 1 98.06 117 GLU B N 1
ATOM 2492 C CA . GLU B 1 117 ? -12.734 4.535 0.636 1 98.06 117 GLU B CA 1
ATOM 2493 C C . GLU B 1 117 ? -13.203 5.953 0.327 1 98.06 117 GLU B C 1
ATOM 2495 O O . GLU B 1 117 ? -13.641 6.68 1.226 1 98.06 117 GLU B O 1
ATOM 2500 N N . ALA B 1 118 ? -13.102 6.328 -0.895 1 98.44 118 ALA B N 1
ATOM 2501 C CA . ALA B 1 118 ? -13.555 7.648 -1.323 1 98.44 118 ALA B CA 1
ATOM 2502 C C . ALA B 1 118 ? -14.664 7.535 -2.367 1 98.44 118 ALA B C 1
ATOM 2504 O O . ALA B 1 118 ? -14.742 6.535 -3.088 1 98.44 118 ALA B O 1
ATOM 2505 N N . ASN B 1 119 ? -15.508 8.531 -2.422 1 97.94 119 ASN B N 1
ATOM 2506 C CA . ASN B 1 119 ? -16.5 8.594 -3.494 1 97.94 119 ASN B CA 1
ATOM 2507 C C . ASN B 1 119 ? -15.93 9.281 -4.734 1 97.94 119 ASN B C 1
ATOM 2509 O O . ASN B 1 119 ? -14.75 9.633 -4.773 1 97.94 119 ASN B O 1
ATOM 2513 N N . SER B 1 120 ? -16.703 9.43 -5.754 1 97.12 120 SER B N 1
ATOM 2514 C CA . SER B 1 120 ? -16.266 9.945 -7.043 1 97.12 120 SER B CA 1
ATOM 2515 C C . SER B 1 120 ? -15.867 11.422 -6.938 1 97.12 120 SER B C 1
ATOM 2517 O O . SER B 1 120 ? -15.188 11.953 -7.816 1 97.12 120 SER B O 1
ATOM 2519 N N . ASP B 1 121 ? -16.281 12.148 -5.844 1 97.56 121 ASP B N 1
ATOM 2520 C CA . ASP B 1 121 ? -15.969 13.555 -5.652 1 97.56 121 ASP B CA 1
ATOM 2521 C C . ASP B 1 121 ? -14.758 13.734 -4.742 1 97.56 121 ASP B C 1
ATOM 2523 O O . ASP B 1 121 ? -14.492 14.844 -4.266 1 97.56 121 ASP B O 1
ATOM 2527 N N . SER B 1 122 ? -14.062 12.648 -4.383 1 97.88 122 SER B N 1
ATOM 2528 C CA . SER B 1 122 ? -12.812 12.656 -3.633 1 97.88 122 SER B CA 1
ATOM 2529 C C . SER B 1 122 ? -13.055 12.93 -2.152 1 97.88 122 SER B C 1
ATOM 2531 O O . SER B 1 122 ? -12.188 13.469 -1.463 1 97.88 122 SER B O 1
ATOM 2533 N N . PHE B 1 123 ? -14.266 12.625 -1.739 1 98.5 123 PHE B N 1
ATOM 2534 C CA . PHE B 1 123 ? -14.531 12.703 -0.308 1 98.5 123 PHE B CA 1
ATOM 2535 C C . PHE B 1 123 ? -14.461 11.32 0.331 1 98.5 123 PHE B C 1
ATOM 2537 O O . PHE B 1 123 ? -14.891 10.328 -0.265 1 98.5 123 PHE B O 1
ATOM 2544 N N . VAL B 1 124 ? -13.977 11.312 1.562 1 98.06 124 VAL B N 1
ATOM 2545 C CA . VAL B 1 124 ? -13.883 10.062 2.32 1 98.06 124 VAL B CA 1
ATOM 2546 C C . VAL B 1 124 ? -15.289 9.539 2.611 1 98.06 124 VAL B C 1
ATOM 2548 O O . VAL B 1 124 ? -16.141 10.266 3.127 1 98.06 124 VAL B O 1
ATOM 2551 N N . VAL B 1 125 ? -15.461 8.266 2.244 1 97.06 125 VAL B N 1
ATOM 2552 C CA . VAL B 1 125 ? -16.703 7.57 2.568 1 97.06 125 VAL B CA 1
ATOM 2553 C C . VAL B 1 125 ? -16.562 6.844 3.902 1 97.06 125 VAL B C 1
ATOM 2555 O O . VAL B 1 125 ? -17.438 6.934 4.766 1 97.06 125 VAL B O 1
ATOM 2558 N N . LYS B 1 126 ? -15.523 6.168 4.047 1 95.38 126 LYS B N 1
ATOM 2559 C CA . LYS B 1 126 ? -15.25 5.48 5.305 1 95.38 126 LYS B CA 1
ATOM 2560 C C . LYS B 1 126 ? -13.773 5.09 5.406 1 95.38 126 LYS B C 1
ATOM 2562 O O . LYS B 1 126 ? -13.094 4.965 4.391 1 95.38 126 LYS B O 1
ATOM 2567 N N . THR B 1 127 ? -13.375 4.988 6.652 1 96.44 127 THR B N 1
ATOM 2568 C CA . THR B 1 127 ? -12.078 4.391 6.953 1 96.44 127 THR B CA 1
ATOM 2569 C C . THR B 1 127 ? -12.211 2.883 7.148 1 96.44 127 THR B C 1
ATOM 2571 O O . THR B 1 127 ? -13.078 2.422 7.895 1 96.44 127 THR B O 1
ATOM 2574 N N . LEU B 1 128 ? -11.375 2.158 6.465 1 96.69 128 LEU B N 1
ATOM 2575 C CA . LEU B 1 128 ? -11.461 0.705 6.555 1 96.69 128 LEU B CA 1
ATOM 2576 C C . LEU B 1 128 ? -10.625 0.183 7.723 1 96.69 128 LEU B C 1
ATOM 2578 O O . LEU B 1 128 ? -9.633 0.806 8.109 1 96.69 128 LEU B O 1
ATOM 2582 N N . ASP B 1 129 ? -11.102 -0.947 8.242 1 95.06 129 ASP B N 1
ATOM 2583 C CA . ASP B 1 129 ? -10.383 -1.558 9.359 1 95.06 129 ASP B CA 1
ATOM 2584 C C . ASP B 1 129 ? -9.086 -2.209 8.883 1 95.06 129 ASP B C 1
ATOM 2586 O O . ASP B 1 129 ? -9.102 -3.307 8.32 1 95.06 129 ASP B O 1
ATOM 2590 N N . ARG B 1 130 ? -8.031 -1.609 9.18 1 95.19 130 ARG B N 1
ATOM 2591 C CA . ARG B 1 130 ? -6.719 -2.002 8.68 1 95.19 130 ARG B CA 1
ATOM 2592 C C . ARG B 1 130 ? -6.363 -3.418 9.125 1 95.19 130 ARG B C 1
ATOM 2594 O O . ARG B 1 130 ? -5.637 -4.129 8.422 1 95.19 130 ARG B O 1
ATOM 2601 N N . LYS B 1 131 ? -6.902 -3.865 10.227 1 95.12 131 LYS B N 1
ATOM 2602 C CA . LYS B 1 131 ? -6.562 -5.164 10.797 1 95.12 131 LYS B CA 1
ATOM 2603 C C . LYS B 1 131 ? -7.035 -6.305 9.906 1 95.12 131 LYS B C 1
ATOM 2605 O O . LYS B 1 131 ? -6.555 -7.434 10.016 1 95.12 131 LYS B O 1
ATOM 2610 N N . THR B 1 132 ? -7.949 -6.02 9.062 1 97.69 132 THR B N 1
ATOM 2611 C CA . THR B 1 132 ? -8.523 -7.066 8.227 1 97.69 132 THR B CA 1
ATOM 2612 C C . THR B 1 132 ? -8 -6.969 6.797 1 97.69 132 THR B C 1
ATOM 2614 O O . THR B 1 132 ? -8.375 -7.766 5.934 1 97.69 132 THR B O 1
ATOM 2617 N N . LEU B 1 133 ? -7.195 -5.98 6.484 1 98.44 133 LEU B N 1
ATOM 2618 C CA . LEU B 1 133 ? -6.836 -5.684 5.102 1 98.44 133 LEU B CA 1
ATOM 2619 C C . LEU B 1 133 ? -5.469 -6.262 4.758 1 98.44 133 LEU B C 1
ATOM 2621 O O . LEU B 1 133 ? -4.531 -6.16 5.547 1 98.44 133 LEU B O 1
ATOM 2625 N N . TRP B 1 134 ? -5.457 -6.828 3.578 1 98.56 134 TRP B N 1
ATOM 2626 C CA . TRP B 1 134 ? -4.23 -7.441 3.074 1 98.56 134 TRP B CA 1
ATOM 2627 C C . TRP B 1 134 ? -3.912 -6.945 1.669 1 98.56 134 TRP B C 1
ATOM 2629 O O . TRP B 1 134 ? -4.809 -6.809 0.833 1 98.56 134 TRP B O 1
ATOM 2639 N N . GLU B 1 135 ? -2.646 -6.691 1.423 1 98.12 135 GLU B N 1
ATOM 2640 C CA . GLU B 1 135 ? -2.148 -6.457 0.071 1 98.12 135 GLU B CA 1
ATOM 2641 C C . GLU B 1 135 ? -1.786 -7.766 -0.621 1 98.12 135 GLU B C 1
ATOM 2643 O O . GLU B 1 135 ? -1.023 -8.57 -0.081 1 98.12 135 GLU B O 1
ATOM 2648 N N . MET B 1 136 ? -2.254 -7.934 -1.788 1 98.19 136 MET B N 1
ATOM 2649 C CA . MET B 1 136 ? -2.004 -9.18 -2.508 1 98.19 136 MET B CA 1
ATOM 2650 C C . MET B 1 136 ? -0.658 -9.133 -3.225 1 98.19 136 MET B C 1
ATOM 2652 O O . MET B 1 136 ? -0.262 -8.086 -3.742 1 98.19 136 MET B O 1
ATOM 2656 N N . GLN B 1 137 ? -0.023 -10.195 -3.139 1 98.25 137 GLN B N 1
ATOM 2657 C CA . GLN B 1 137 ? 1.217 -10.438 -3.867 1 98.25 137 GLN B CA 1
ATOM 2658 C C . GLN B 1 137 ? 1.096 -11.664 -4.766 1 98.25 137 GLN B C 1
ATOM 2660 O O . GLN B 1 137 ? 0.011 -12.234 -4.902 1 98.25 137 GLN B O 1
ATOM 2665 N N . THR B 1 138 ? 2.033 -11.906 -5.484 1 98.44 138 THR B N 1
ATOM 2666 C CA . THR B 1 138 ? 2.252 -13.203 -6.109 1 98.44 138 THR B CA 1
ATOM 2667 C C . THR B 1 138 ? 3.498 -13.875 -5.539 1 98.44 138 THR B C 1
ATOM 2669 O O . THR B 1 138 ? 4.43 -13.195 -5.098 1 98.44 138 THR B O 1
ATOM 2672 N N . PRO B 1 139 ? 3.414 -15.25 -5.539 1 98.62 139 PRO B N 1
ATOM 2673 C CA . PRO B 1 139 ? 2.584 -16.156 -6.336 1 98.62 139 PRO B CA 1
ATOM 2674 C C . PRO B 1 139 ? 1.178 -16.328 -5.762 1 98.62 139 PRO B C 1
ATOM 2676 O O . PRO B 1 139 ? 0.948 -16.047 -4.586 1 98.62 139 PRO B O 1
ATOM 2679 N N . GLN B 1 140 ? 0.31 -16.641 -6.598 1 98.88 140 GLN B N 1
ATOM 2680 C CA . GLN B 1 140 ? -1.03 -17.156 -6.316 1 98.88 140 GLN B CA 1
ATOM 2681 C C . GLN B 1 140 ? -1.199 -18.578 -6.828 1 98.88 140 GLN B C 1
ATOM 2683 O O . GLN B 1 140 ? -0.882 -18.875 -7.98 1 98.88 140 GLN B O 1
ATOM 2688 N N . VAL B 1 141 ? -1.618 -19.422 -5.961 1 98.81 141 VAL B N 1
ATOM 2689 C CA . VAL B 1 141 ? -1.564 -20.844 -6.246 1 98.81 141 VAL B CA 1
ATOM 2690 C C . VAL B 1 141 ? -2.967 -21.453 -6.16 1 98.81 141 VAL B C 1
ATOM 2692 O O . VAL B 1 141 ? -3.721 -21.141 -5.234 1 98.81 141 VAL B O 1
ATOM 2695 N N . MET B 1 142 ? -3.271 -22.297 -7.129 1 98.19 142 MET B N 1
ATOM 2696 C CA . MET B 1 142 ? -4.578 -22.938 -7.176 1 98.19 142 MET B CA 1
ATOM 2697 C C . MET B 1 142 ? -4.484 -24.312 -7.832 1 98.19 142 MET B C 1
ATOM 2699 O O . MET B 1 142 ? -3.549 -24.578 -8.594 1 98.19 142 MET B O 1
ATOM 2703 N N . LYS B 1 143 ? -5.469 -25.109 -7.512 1 98.31 143 LYS B N 1
ATOM 2704 C CA . LYS B 1 143 ? -5.645 -26.312 -8.32 1 98.31 143 LYS B CA 1
ATOM 2705 C C . LYS B 1 143 ? -6.004 -25.969 -9.758 1 98.31 143 LYS B C 1
ATOM 2707 O O . LYS B 1 143 ? -6.824 -25.078 -10 1 98.31 143 LYS B O 1
ATOM 2712 N N . PRO B 1 144 ? -5.402 -26.703 -10.711 1 98.06 144 PRO B N 1
ATOM 2713 C CA . PRO B 1 144 ? -5.621 -26.359 -12.117 1 98.06 144 PRO B CA 1
ATOM 2714 C C . PRO B 1 144 ? -7.098 -26.375 -12.5 1 98.06 144 PRO B C 1
ATOM 2716 O O . PRO B 1 144 ? -7.562 -25.484 -13.219 1 98.06 144 PRO B O 1
ATOM 2719 N N . ASN B 1 145 ? -7.828 -27.297 -12.016 1 96.94 145 ASN B N 1
ATOM 2720 C CA . ASN B 1 145 ? -9.234 -27.391 -12.375 1 96.94 145 ASN B CA 1
ATOM 2721 C C . ASN B 1 145 ? -10.039 -26.219 -11.82 1 96.94 145 ASN B C 1
ATOM 2723 O O . ASN B 1 145 ? -10.953 -25.719 -12.469 1 96.94 145 ASN B O 1
ATOM 2727 N N . LEU B 1 146 ? -9.719 -25.859 -10.625 1 96.88 146 LEU B N 1
ATOM 2728 C CA . LEU B 1 146 ? -10.375 -24.688 -10.031 1 96.88 146 LEU B CA 1
ATOM 2729 C C . LEU B 1 146 ? -10.164 -23.453 -10.891 1 96.88 146 LEU B C 1
ATOM 2731 O O . LEU B 1 146 ? -11.102 -22.688 -11.141 1 96.88 146 LEU B O 1
ATOM 2735 N N . LEU B 1 147 ? -8.922 -23.25 -11.328 1 97.19 147 LEU B N 1
ATOM 2736 C CA . LEU B 1 147 ? -8.594 -22.078 -12.148 1 97.19 147 LEU B CA 1
ATOM 2737 C C . LEU B 1 147 ? -9.281 -22.156 -13.508 1 97.19 147 LEU B C 1
ATOM 2739 O O . LEU B 1 147 ? -9.828 -21.172 -13.992 1 97.19 147 LEU B O 1
ATOM 2743 N N . ARG B 1 148 ? -9.344 -23.328 -14.102 1 96.69 148 ARG B N 1
ATOM 2744 C CA . ARG B 1 148 ? -10.008 -23.516 -15.391 1 96.69 148 ARG B CA 1
ATOM 2745 C C . ARG B 1 148 ? -11.508 -23.234 -15.273 1 96.69 148 ARG B C 1
ATOM 2747 O O . ARG B 1 148 ? -12.07 -22.516 -16.109 1 96.69 148 ARG B O 1
ATOM 2754 N N . ASP B 1 149 ? -12.086 -23.828 -14.242 1 96.5 149 ASP B N 1
ATOM 2755 C CA . ASP B 1 149 ? -13.508 -23.578 -14 1 96.5 149 ASP B CA 1
ATOM 2756 C C . ASP B 1 149 ? -13.781 -22.094 -13.789 1 96.5 149 ASP B C 1
ATOM 2758 O O . ASP B 1 149 ? -14.773 -21.562 -14.289 1 96.5 149 ASP B O 1
ATOM 2762 N N . GLY B 1 150 ? -12.906 -21.484 -13.047 1 95.5 150 GLY B N 1
ATOM 2763 C CA . GLY B 1 150 ? -13.055 -20.047 -12.82 1 95.5 150 GLY B CA 1
ATOM 2764 C C . GLY B 1 150 ? -12.977 -19.234 -14.094 1 95.5 150 GLY B C 1
ATOM 2765 O O . GLY B 1 150 ? -13.742 -18.297 -14.281 1 95.5 150 GLY B O 1
ATOM 2766 N N . PHE B 1 151 ? -12.023 -19.578 -14.961 1 95.44 151 PHE B N 1
ATOM 2767 C CA . PHE B 1 151 ? -11.875 -18.859 -16.219 1 95.44 151 PHE B CA 1
ATOM 2768 C C . PHE B 1 151 ? -13.125 -19.016 -17.078 1 95.44 151 PHE B C 1
ATOM 2770 O O . PHE B 1 151 ? -13.508 -18.094 -17.812 1 95.44 151 PHE B O 1
ATOM 2777 N N . GLU B 1 152 ? -13.695 -20.141 -17.047 1 95.06 152 GLU B N 1
ATOM 2778 C CA . GLU B 1 152 ? -14.938 -20.344 -17.781 1 95.06 152 GLU B CA 1
ATOM 2779 C C . GLU B 1 152 ? -16.016 -19.375 -17.312 1 95.06 152 GLU B C 1
ATOM 2781 O O . GLU B 1 152 ? -16.719 -18.766 -18.141 1 95.06 152 GLU B O 1
ATOM 2786 N N . LEU B 1 153 ? -16.125 -19.25 -16.062 1 93.5 153 LEU B N 1
ATOM 2787 C CA . LEU B 1 153 ? -17.109 -18.344 -15.477 1 93.5 153 LEU B CA 1
ATOM 2788 C C . LEU B 1 153 ? -16.797 -16.891 -15.828 1 93.5 153 LEU B C 1
ATOM 2790 O O . LEU B 1 153 ? -17.703 -16.141 -16.203 1 93.5 153 LEU B O 1
ATOM 2794 N N . VAL B 1 154 ? -15.547 -16.516 -15.664 1 90.62 154 VAL B N 1
ATOM 2795 C CA . VAL B 1 154 ? -15.109 -15.156 -15.93 1 90.62 154 VAL B CA 1
ATOM 2796 C C . VAL B 1 154 ? -15.375 -14.797 -17.391 1 90.62 154 VAL B C 1
ATOM 2798 O O . VAL B 1 154 ? -15.805 -13.688 -17.688 1 90.62 154 VAL B O 1
ATOM 2801 N N . LYS B 1 155 ? -15.102 -15.711 -18.281 1 90.62 155 LYS B N 1
ATOM 2802 C CA . LYS B 1 155 ? -15.352 -15.5 -19.719 1 90.62 155 LYS B CA 1
ATOM 2803 C C . LYS B 1 155 ? -16.844 -15.398 -20 1 90.62 155 LYS B C 1
ATOM 2805 O O . LYS B 1 155 ? -17.281 -14.492 -20.703 1 90.62 155 LYS B O 1
ATOM 2810 N N . ARG B 1 156 ? -17.547 -16.234 -19.438 1 93.38 156 ARG B N 1
ATOM 2811 C CA . ARG B 1 156 ? -18.984 -16.281 -19.656 1 93.38 156 ARG B CA 1
ATOM 2812 C C . ARG B 1 156 ? -19.656 -14.984 -19.219 1 93.38 156 ARG B C 1
ATOM 2814 O O . ARG B 1 156 ? -20.5 -14.438 -19.922 1 93.38 156 ARG B O 1
ATOM 2821 N N . ASP B 1 157 ? -19.203 -14.43 -18.109 1 93.19 157 ASP B N 1
ATOM 2822 C CA . ASP B 1 157 ? -19.859 -13.273 -17.516 1 93.19 157 ASP B CA 1
ATOM 2823 C C . ASP B 1 157 ? -19.094 -11.992 -17.812 1 93.19 157 ASP B C 1
ATOM 2825 O O . ASP B 1 157 ? -19.391 -10.938 -17.25 1 93.19 157 ASP B O 1
ATOM 2829 N N . ALA B 1 158 ? -18 -12.047 -18.609 1 90 158 ALA B N 1
ATOM 2830 C CA . ALA B 1 158 ? -17.172 -10.898 -19.016 1 90 158 ALA B CA 1
ATOM 2831 C C . ALA B 1 158 ? -16.688 -10.125 -17.797 1 90 158 ALA B C 1
ATOM 2833 O O . ALA B 1 158 ? -16.812 -8.898 -17.734 1 90 158 ALA B O 1
ATOM 2834 N N . LEU B 1 159 ? -16.281 -10.914 -16.844 1 88.62 159 LEU B N 1
ATOM 2835 C CA . LEU B 1 159 ? -15.805 -10.32 -15.594 1 88.62 159 LEU B CA 1
ATOM 2836 C C . LEU B 1 159 ? -14.344 -9.898 -15.727 1 88.62 159 LEU B C 1
ATOM 2838 O O . LEU B 1 159 ? -13.547 -10.594 -16.359 1 88.62 159 LEU B O 1
ATOM 2842 N N . GLU B 1 160 ? -14.039 -8.672 -15.156 1 84.75 160 GLU B N 1
ATOM 2843 C CA . GLU B 1 160 ? -12.648 -8.234 -15.055 1 84.75 160 GLU B CA 1
ATOM 2844 C C . GLU B 1 160 ? -12.109 -8.445 -13.641 1 84.75 160 GLU B C 1
ATOM 2846 O O . GLU B 1 160 ? -12.758 -8.07 -12.664 1 84.75 160 GLU B O 1
ATOM 2851 N N . VAL B 1 161 ? -10.938 -9.133 -13.617 1 87.81 161 VAL B N 1
ATOM 2852 C CA . VAL B 1 161 ? -10.352 -9.414 -12.312 1 87.81 161 VAL B CA 1
ATOM 2853 C C . VAL B 1 161 ? -8.961 -8.781 -12.219 1 87.81 161 VAL B C 1
ATOM 2855 O O . VAL B 1 161 ? -8.305 -8.562 -13.234 1 87.81 161 VAL B O 1
ATOM 2858 N N . THR B 1 162 ? -8.539 -8.453 -10.953 1 86.19 162 THR B N 1
ATOM 2859 C CA . THR B 1 162 ? -7.262 -7.781 -10.766 1 86.19 162 THR B CA 1
ATOM 2860 C C . THR B 1 162 ? -6.18 -8.781 -10.359 1 86.19 162 THR B C 1
ATOM 2862 O O . THR B 1 162 ? -4.992 -8.461 -10.391 1 86.19 162 THR B O 1
ATOM 2865 N N . ASP B 1 163 ? -6.652 -9.969 -9.93 1 92.81 163 ASP B N 1
ATOM 2866 C CA . ASP B 1 163 ? -5.695 -11.016 -9.602 1 92.81 163 ASP B CA 1
ATOM 2867 C C . ASP B 1 163 ? -6.281 -12.398 -9.852 1 92.81 163 ASP B C 1
ATOM 2869 O O . ASP B 1 163 ? -7.477 -12.531 -10.125 1 92.81 163 ASP B O 1
ATOM 2873 N N . ASP B 1 164 ? -5.43 -13.367 -9.766 1 94.06 164 ASP B N 1
ATOM 2874 C CA . ASP B 1 164 ? -5.816 -14.703 -10.211 1 94.06 164 ASP B CA 1
ATOM 2875 C C . ASP B 1 164 ? -6.77 -15.367 -9.219 1 94.06 164 ASP B C 1
ATOM 2877 O O . ASP B 1 164 ? -7.73 -16.031 -9.617 1 94.06 164 ASP B O 1
ATOM 2881 N N . VAL B 1 165 ? -6.559 -15.172 -7.973 1 94.5 165 VAL B N 1
ATOM 2882 C CA . VAL B 1 165 ? -7.395 -15.875 -7 1 94.5 165 VAL B CA 1
ATOM 2883 C C . VAL B 1 165 ? -8.797 -15.266 -6.996 1 94.5 165 VAL B C 1
ATOM 2885 O O . VAL B 1 165 ? -9.742 -15.883 -6.508 1 94.5 165 VAL B O 1
ATOM 2888 N N . SER B 1 166 ? -8.93 -14.062 -7.516 1 94.81 166 SER B N 1
ATOM 2889 C CA . SER B 1 166 ? -10.258 -13.492 -7.668 1 94.81 166 SER B CA 1
ATOM 2890 C C . SER B 1 166 ? -11.125 -14.352 -8.586 1 94.81 166 SER B C 1
ATOM 2892 O O . SER B 1 166 ? -12.352 -14.406 -8.422 1 94.81 166 SER B O 1
ATOM 2894 N N . ILE B 1 167 ? -10.5 -15.016 -9.578 1 93.5 167 ILE B N 1
ATOM 2895 C CA . ILE B 1 167 ? -11.195 -15.938 -10.477 1 93.5 167 ILE B CA 1
ATOM 2896 C C . ILE B 1 167 ? -11.812 -17.078 -9.664 1 93.5 167 ILE B C 1
ATOM 2898 O O . ILE B 1 167 ? -12.953 -17.469 -9.906 1 93.5 167 ILE B O 1
ATOM 2902 N N . VAL B 1 168 ? -11.062 -17.547 -8.703 1 93.94 168 VAL B N 1
ATOM 2903 C CA . VAL B 1 168 ? -11.492 -18.641 -7.836 1 93.94 168 VAL B CA 1
ATOM 2904 C C . VAL B 1 168 ? -12.562 -18.141 -6.871 1 93.94 168 VAL B C 1
ATOM 2906 O O . VAL B 1 168 ? -13.484 -18.891 -6.52 1 93.94 168 VAL B O 1
ATOM 2909 N N . GLU B 1 169 ? -12.43 -16.906 -6.43 1 94.19 169 GLU B N 1
ATOM 2910 C CA . GLU B 1 169 ? -13.43 -16.297 -5.559 1 94.19 169 GLU B CA 1
ATOM 2911 C C . GLU B 1 169 ? -14.805 -16.312 -6.219 1 94.19 169 GLU B C 1
ATOM 2913 O O . GLU B 1 169 ? -15.828 -16.484 -5.547 1 94.19 169 GLU B O 1
ATOM 2918 N N . TYR B 1 170 ? -14.906 -16.125 -7.488 1 92.56 170 TYR B N 1
ATOM 2919 C CA . TYR B 1 170 ? -16.172 -16.094 -8.211 1 92.56 170 TYR B CA 1
ATOM 2920 C C . TYR B 1 170 ? -16.844 -17.469 -8.18 1 92.56 170 TYR B C 1
ATOM 2922 O O . TYR B 1 170 ? -18.062 -17.578 -8.344 1 92.56 170 TYR B O 1
ATOM 2930 N N . LEU B 1 171 ? -16.047 -18.531 -7.988 1 94.44 171 LEU B N 1
ATOM 2931 C CA . LEU B 1 171 ? -16.578 -19.875 -7.824 1 94.44 171 LEU B CA 1
ATOM 2932 C C . LEU B 1 171 ? -17.047 -20.109 -6.395 1 94.44 171 LEU B C 1
ATOM 2934 O O . LEU B 1 171 ? -17.516 -21.203 -6.059 1 94.44 171 LEU B O 1
ATOM 2938 N N . LYS B 1 172 ? -16.875 -19.094 -5.52 1 94.94 172 LYS B N 1
ATOM 2939 C CA . LYS B 1 172 ? -17.203 -19.172 -4.098 1 94.94 172 LYS B CA 1
ATOM 2940 C C . LYS B 1 172 ? -16.328 -20.188 -3.381 1 94.94 172 LYS B C 1
ATOM 2942 O O . LYS B 1 172 ? -16.75 -20.781 -2.379 1 94.94 172 LYS B O 1
ATOM 2947 N N . HIS B 1 173 ? -15.266 -20.5 -3.98 1 96.75 173 HIS B N 1
ATOM 2948 C CA . HIS B 1 173 ? -14.273 -21.344 -3.312 1 96.75 173 HIS B CA 1
ATOM 2949 C C . HIS B 1 173 ? -13.406 -20.516 -2.367 1 96.75 173 HIS B C 1
ATOM 2951 O O . HIS B 1 173 ? -12.984 -19.406 -2.711 1 96.75 173 HIS B O 1
ATOM 2957 N N . PRO B 1 174 ? -13.102 -21 -1.156 1 97.62 174 PRO B N 1
ATOM 2958 C CA . PRO B 1 174 ? -12.25 -20.266 -0.22 1 97.62 174 PRO B CA 1
ATOM 2959 C C . PRO B 1 174 ? -10.828 -20.078 -0.739 1 97.62 174 PRO B C 1
ATOM 2961 O O . PRO B 1 174 ? -10.281 -20.984 -1.391 1 97.62 174 PRO B O 1
ATOM 2964 N N . VAL B 1 175 ? -10.328 -18.938 -0.506 1 98.62 175 VAL B N 1
ATOM 2965 C CA . VAL B 1 175 ? -8.938 -18.641 -0.816 1 98.62 175 VAL B CA 1
ATOM 2966 C C . VAL B 1 175 ? -8.188 -18.297 0.469 1 98.62 175 VAL B C 1
ATOM 2968 O O . VAL B 1 175 ? -8.578 -17.391 1.204 1 98.62 175 VAL B O 1
ATOM 2971 N N . TYR B 1 176 ? -7.129 -19.016 0.75 1 98.88 176 TYR B N 1
ATOM 2972 C CA . TYR B 1 176 ? -6.312 -18.781 1.937 1 98.88 176 TYR B CA 1
ATOM 2973 C C . TYR B 1 176 ? -5.234 -17.75 1.66 1 98.88 176 TYR B C 1
ATOM 2975 O O . TYR B 1 176 ? -4.621 -17.75 0.589 1 98.88 176 TYR B O 1
ATOM 2983 N N . ILE B 1 177 ? -5.02 -16.828 2.566 1 98.81 177 ILE B N 1
ATOM 2984 C CA . ILE B 1 177 ? -3.934 -15.859 2.441 1 98.81 177 ILE B CA 1
ATOM 2985 C C . ILE B 1 177 ? -2.713 -16.359 3.213 1 98.81 177 ILE B C 1
ATOM 2987 O O . ILE B 1 177 ? -2.758 -16.5 4.438 1 98.81 177 ILE B O 1
ATOM 2991 N N . THR B 1 178 ? -1.706 -16.609 2.527 1 98.88 178 THR B N 1
ATOM 2992 C CA . THR B 1 178 ? -0.414 -16.953 3.111 1 98.88 178 THR B CA 1
ATOM 2993 C C . THR B 1 178 ? 0.422 -15.703 3.35 1 98.88 178 THR B C 1
ATOM 2995 O O . THR B 1 178 ? 0.684 -14.938 2.416 1 98.88 178 THR B O 1
ATOM 2998 N N . GLU B 1 179 ? 0.822 -15.492 4.574 1 98.62 179 GLU B N 1
ATOM 2999 C CA . GLU B 1 179 ? 1.615 -14.297 4.867 1 98.62 179 GLU B CA 1
ATOM 3000 C C . GLU B 1 179 ? 2.984 -14.367 4.195 1 98.62 179 GLU B C 1
ATOM 3002 O O . GLU B 1 179 ? 3.727 -15.336 4.387 1 98.62 179 GLU B O 1
ATOM 3007 N N . GLY B 1 180 ? 3.256 -13.391 3.338 1 98.12 180 GLY B N 1
ATOM 3008 C CA . GLY B 1 180 ? 4.547 -13.258 2.68 1 98.12 180 GLY B CA 1
ATOM 3009 C C . GLY B 1 180 ? 5.43 -12.195 3.312 1 98.12 180 GLY B C 1
ATOM 3010 O O . GLY B 1 180 ? 5.41 -12.016 4.531 1 98.12 180 GLY B O 1
ATOM 3011 N N . SER B 1 181 ? 6.301 -11.656 2.512 1 96.12 181 SER B N 1
ATOM 3012 C CA . SER B 1 181 ? 7.266 -10.664 2.982 1 96.12 181 SER B CA 1
ATOM 3013 C C . SER B 1 181 ? 7.074 -9.328 2.277 1 96.12 181 SER B C 1
ATOM 3015 O O . SER B 1 181 ? 6.812 -9.281 1.073 1 96.12 181 SER B O 1
ATOM 3017 N N . TYR B 1 182 ? 7.324 -8.258 3.021 1 93.25 182 TYR B N 1
ATOM 3018 C CA . TYR B 1 182 ? 7.211 -6.926 2.441 1 93.25 182 TYR B CA 1
ATOM 3019 C C . TYR B 1 182 ? 8.312 -6.676 1.423 1 93.25 182 TYR B C 1
ATOM 3021 O O . TYR B 1 182 ? 8.227 -5.75 0.615 1 93.25 182 TYR B O 1
ATOM 3029 N N . THR B 1 183 ? 9.352 -7.492 1.416 1 91.62 183 THR B N 1
ATOM 3030 C CA . THR B 1 183 ? 10.445 -7.34 0.467 1 91.62 183 THR B CA 1
ATOM 3031 C C . THR B 1 183 ? 10.07 -7.906 -0.896 1 91.62 183 THR B C 1
ATOM 3033 O O . THR B 1 183 ? 10.758 -7.668 -1.89 1 91.62 183 THR B O 1
ATOM 3036 N N . ASN B 1 184 ? 9.047 -8.695 -0.963 1 95.75 184 ASN B N 1
ATOM 3037 C CA . ASN B 1 184 ? 8.539 -9.203 -2.232 1 95.75 184 ASN B CA 1
ATOM 3038 C C . ASN B 1 184 ? 7.789 -8.125 -3.014 1 95.75 184 ASN B C 1
ATOM 3040 O O . ASN B 1 184 ? 6.633 -8.32 -3.387 1 95.75 184 ASN B O 1
ATOM 3044 N N . ILE B 1 185 ? 8.445 -7.082 -3.383 1 92.31 185 ILE B N 1
ATOM 3045 C CA . ILE B 1 185 ? 7.844 -5.902 -3.992 1 92.31 185 ILE B CA 1
ATOM 3046 C C . ILE B 1 185 ? 7.648 -6.137 -5.488 1 92.31 185 ILE B C 1
ATOM 3048 O O . ILE B 1 185 ? 8.406 -6.887 -6.109 1 92.31 185 ILE B O 1
ATOM 3052 N N . LYS B 1 186 ? 6.648 -5.492 -6.016 1 94.38 186 LYS B N 1
ATOM 3053 C CA . LYS B 1 186 ? 6.445 -5.453 -7.461 1 94.38 186 LYS B CA 1
ATOM 3054 C C . LYS B 1 186 ? 7.191 -4.281 -8.086 1 94.38 186 LYS B C 1
ATOM 3056 O O . LYS B 1 186 ? 7 -3.131 -7.691 1 94.38 186 LYS B O 1
ATOM 3061 N N . VAL B 1 187 ? 8.008 -4.52 -9.023 1 92.62 187 VAL B N 1
ATOM 3062 C CA . VAL B 1 187 ? 8.797 -3.48 -9.688 1 92.62 187 VAL B CA 1
ATOM 3063 C C . VAL B 1 187 ? 8.031 -2.947 -10.898 1 92.62 187 VAL B C 1
ATOM 3065 O O . VAL B 1 187 ? 7.969 -3.604 -11.938 1 92.62 187 VAL B O 1
ATOM 3068 N N . THR B 1 188 ? 7.496 -1.693 -10.672 1 89.44 188 THR B N 1
ATOM 3069 C CA . THR B 1 188 ? 6.699 -1.14 -11.766 1 89.44 188 THR B CA 1
ATOM 3070 C C . THR B 1 188 ? 7.23 0.228 -12.18 1 89.44 188 THR B C 1
ATOM 3072 O O . THR B 1 188 ? 6.875 0.74 -13.242 1 89.44 188 THR B O 1
ATOM 3075 N N . THR B 1 189 ? 8.047 0.815 -11.297 1 85.81 189 THR B N 1
ATOM 3076 C CA . THR B 1 189 ? 8.641 2.113 -11.586 1 85.81 189 THR B CA 1
ATOM 3077 C C . THR B 1 189 ? 10.164 2.055 -11.445 1 85.81 189 THR B C 1
ATOM 3079 O O . THR B 1 189 ? 10.695 1.112 -10.852 1 85.81 189 THR B O 1
ATOM 3082 N N . PRO B 1 190 ? 10.797 3.1 -11.961 1 83.38 190 PRO B N 1
ATOM 3083 C CA . PRO B 1 190 ? 12.25 3.145 -11.766 1 83.38 190 PRO B CA 1
ATOM 3084 C C . PRO B 1 190 ? 12.641 3.178 -10.289 1 83.38 190 PRO B C 1
ATOM 3086 O O . PRO B 1 190 ? 13.641 2.574 -9.898 1 83.38 190 PRO B O 1
ATOM 3089 N N . ASP B 1 191 ? 11.875 3.812 -9.539 1 80.5 191 ASP B N 1
ATOM 3090 C CA . ASP B 1 191 ? 12.148 3.859 -8.102 1 80.5 191 ASP B CA 1
ATOM 3091 C C . ASP B 1 191 ? 11.992 2.477 -7.473 1 80.5 191 ASP B C 1
ATOM 3093 O O . ASP B 1 191 ? 12.75 2.115 -6.566 1 80.5 191 ASP B O 1
ATOM 3097 N N . ASP B 1 192 ? 11.039 1.748 -7.918 1 85.44 192 ASP B N 1
ATOM 3098 C CA . ASP B 1 192 ? 10.898 0.374 -7.445 1 85.44 192 ASP B CA 1
ATOM 3099 C C . ASP B 1 192 ? 12.141 -0.449 -7.762 1 85.44 192 ASP B C 1
ATOM 3101 O O . ASP B 1 192 ? 12.562 -1.279 -6.957 1 85.44 192 ASP B O 1
ATOM 3105 N N . MET B 1 193 ? 12.641 -0.188 -8.977 1 86.75 193 MET B N 1
ATOM 3106 C CA . MET B 1 193 ? 13.82 -0.936 -9.422 1 86.75 193 MET B CA 1
ATOM 3107 C C . MET B 1 193 ? 15.008 -0.659 -8.508 1 86.75 193 MET B C 1
ATOM 3109 O O . MET B 1 193 ? 15.75 -1.578 -8.148 1 86.75 193 MET B O 1
ATOM 3113 N N . LEU B 1 194 ? 15.188 0.504 -8.188 1 80.88 194 LEU B N 1
ATOM 3114 C CA . LEU B 1 194 ? 16.297 0.883 -7.305 1 80.88 194 LEU B CA 1
ATOM 3115 C C . LEU B 1 194 ? 16.156 0.202 -5.945 1 80.88 194 LEU B C 1
ATOM 3117 O O . LEU B 1 194 ? 17.141 -0.307 -5.402 1 80.88 194 LEU B O 1
ATOM 3121 N N . LEU B 1 195 ? 14.992 0.222 -5.426 1 83.94 195 LEU B N 1
ATOM 3122 C CA . LEU B 1 195 ? 14.742 -0.437 -4.148 1 83.94 195 LEU B CA 1
ATOM 3123 C C . LEU B 1 195 ? 15 -1.937 -4.254 1 83.94 195 LEU B C 1
ATOM 3125 O O . LEU B 1 195 ? 15.648 -2.521 -3.385 1 83.94 195 LEU B O 1
ATOM 3129 N N . ALA B 1 196 ? 14.508 -2.52 -5.309 1 87.5 196 ALA B N 1
ATOM 3130 C CA . ALA B 1 196 ? 14.672 -3.957 -5.516 1 87.5 196 ALA B CA 1
ATOM 3131 C C . ALA B 1 196 ? 16.156 -4.332 -5.602 1 87.5 196 ALA B C 1
ATOM 3133 O O . ALA B 1 196 ? 16.578 -5.332 -5.02 1 87.5 196 ALA B O 1
ATOM 3134 N N . GLU B 1 197 ? 16.891 -3.537 -6.297 1 85.81 197 GLU B N 1
ATOM 3135 C CA . GLU B 1 197 ? 18.328 -3.789 -6.438 1 85.81 197 GLU B CA 1
ATOM 3136 C C . GLU B 1 197 ? 19.031 -3.725 -5.086 1 85.81 197 GLU B C 1
ATOM 3138 O O . GLU B 1 197 ? 19.922 -4.535 -4.805 1 85.81 197 GLU B O 1
ATOM 3143 N N . ARG B 1 198 ? 18.688 -2.852 -4.332 1 82.69 198 ARG B N 1
ATOM 3144 C CA . ARG B 1 198 ? 19.281 -2.732 -3.004 1 82.69 198 ARG B CA 1
ATOM 3145 C C . ARG B 1 198 ? 18.938 -3.941 -2.139 1 82.69 198 ARG B C 1
ATOM 3147 O O . ARG B 1 198 ? 19.781 -4.469 -1.429 1 82.69 198 ARG B O 1
ATOM 3154 N N . LEU B 1 199 ? 17.703 -4.344 -2.174 1 85.12 199 LEU B N 1
ATOM 3155 C CA . LEU B 1 199 ? 17.25 -5.48 -1.385 1 85.12 199 LEU B CA 1
ATOM 3156 C C . LEU B 1 199 ? 17.953 -6.762 -1.815 1 85.12 199 LEU B C 1
ATOM 3158 O O . LEU B 1 199 ? 18.219 -7.637 -0.989 1 85.12 199 LEU B O 1
ATOM 3162 N N . MET B 1 200 ? 18.172 -6.816 -3.098 1 85 200 MET B N 1
ATOM 3163 C CA . MET B 1 200 ? 18.859 -7.992 -3.641 1 85 200 MET B CA 1
ATOM 3164 C C . MET B 1 200 ? 20.297 -8.078 -3.131 1 85 200 MET B C 1
ATOM 3166 O O . MET B 1 200 ? 20.781 -9.164 -2.834 1 85 200 MET B O 1
ATOM 3170 N N . ASN B 1 201 ? 20.906 -6.926 -3.027 1 81.44 201 ASN B N 1
ATOM 3171 C CA . ASN B 1 201 ? 22.312 -6.871 -2.594 1 81.44 201 ASN B CA 1
ATOM 3172 C C . ASN B 1 201 ? 22.438 -7.125 -1.096 1 81.44 201 ASN B C 1
ATOM 3174 O O . ASN B 1 201 ? 23.516 -7.508 -0.618 1 81.44 201 ASN B O 1
ATOM 3178 N N . ASP B 1 202 ? 21.484 -6.867 -0.357 1 67.5 202 ASP B N 1
ATOM 3179 C CA . ASP B 1 202 ? 21.516 -7.117 1.08 1 67.5 202 ASP B CA 1
ATOM 3180 C C . ASP B 1 202 ? 21.328 -8.602 1.38 1 67.5 202 ASP B C 1
ATOM 3182 O O . ASP B 1 202 ? 21.625 -9.062 2.482 1 67.5 202 ASP B O 1
ATOM 3186 N N . LYS B 1 203 ? 20.906 -9.477 0.433 1 59.28 203 LYS B N 1
ATOM 3187 C CA . LYS B 1 203 ? 20.766 -10.922 0.605 1 59.28 203 LYS B CA 1
ATOM 3188 C C . LYS B 1 203 ? 22.062 -11.648 0.304 1 59.28 203 LYS B C 1
ATOM 3190 O O . LYS B 1 203 ? 22.875 -11.172 -0.484 1 59.28 203 LYS B O 1
#

Nearest PDB structures (foldseek):
  5mrq-assembly1_A-2  TM=9.634E-01  e=6.286E-30  Arabidopsis thaliana
  4nai-assembly1_A-2  TM=9.717E-01  e=2.344E-29  Arabidopsis thaliana
  2yc5-assembly1_A-2  TM=9.416E-01  e=3.260E-28  Arabidopsis thaliana
  5mro-assembly1_A  TM=9.388E-01  e=4.189E-28  Arabidopsis thaliana
  2yc3-assembly1_A-2  TM=9.413E-01  e=5.055E-28  Arabidopsis thaliana